Protein 7JZI (pdb70)

Foldseek 3Di:
DAFDEKAWDKPPHLEEAFFAKIKIKIKGFPAFQKKKKAFPPRVDIDIDRDWAPPDNTMIMDMDMDRGDDQVPWGWMWMWTHGDNDIHDIHDIRTRGYD/DVVVLLVVLVVVLQVQLQPLVLVLCVVLCPVFDPVCLSVVCVVVRPRLCVLVVLVVVQVSLCVCQPPPHDDHTDNNVCVVVLVQPDDPPDDHDDSSVSSSVSVVVSNVVSVVVSVVSSVVSD/DAWDEKAWDKVPHLEEEFFAKIKIKIKGFPAFQKKWKAFDPRVDIDIDRDWDPPDNTMIMDIDMDHGDDQVPWGWIWMWTDGDPDIHDIYDIGTRHYD/DCLLVVQLVVLLVVLQVVLLVLVLVLVVLLPPVFQPVCPSVVCSVDPTNLCQLVCLVVSVVSLCQCLDPPHDDDGVSVCCVVVLCQDDDPPDDHDDRSVSSSVSSVVSVVVSVVRSVVSSVVRSVVSSVVVD

Nearest PDB structures (foldseek):
  7jzi-assembly1_B  TM=1.008E+00  e=4.216E-16  Plasmodium falciparum NF54
  7jzi-assembly2_D  TM=9.953E-01  e=4.439E-13  Plasmodium falciparum NF54
  7f9m-assembly1_A  TM=8.242E-01  e=6.418E-04  Plasmodium falciparum 3D7
  7f9k-assembly1_A  TM=8.425E-01  e=1.682E-03  Plasmodium falciparum 3D7
  7f9l-assembly2_B  TM=6.808E-01  e=3.200E-04  Plasmodium falciparum 3D7

Secondary structure (DSSP, 8-state):
-PPPP-EEEEES-SEE-TT--EEEEEEE-TT--EEEEEESSTT-EEEE---B--SSS-EEEEEEESS--TTT-EEEEEEEEETTEE-PPPPPEEEEE-/-HHHHHHHHHHHHHHHHHHHHHHHHHHTTGGG-TT-HHHHHHHH--GGGHHHHHHHHHHHHHHHTSTT-SS--GGGGHHHHHT-SPPTTPPP--HHHHHHHHHHHHHHHHHHHHHHHHHHH-/------EEEEES-SEE-TT--EEEEEEESTT--EEEEEESSTT-EEEE---B--SSS-EEEEEEESS--TTT-EEEEEEEEETTEE------EEEEE-/-THHHHHHHHHHHHHHHHHHHHHHHHHHHTTGGG-TT-HHHHHHHSS-GGGGGGHHHHHHHHHHHHS-SS-SS--GGGGGHHHHT-SPPTTPPP--HHHHHHHHHHHHHHHHHHHHHHHHHHHHHHHHHHH-

B-factor: mean 111.11, std 30.37, range [30.0, 280.5]

Radius of gyration: 28.56 Å; Cα contacts (8 Å, |Δi|>4): 846; chains: 4; bounding box: 70×60×84 Å

Organism: Homo sapiens (NCBI:txid9606)

Solvent-accessible surface area: 23223 Å² total; per-residue (Å²): 124,142,31,73,105,6,53,24,44,17,68,105,20,66,76,5,77,113,43,37,72,0,18,8,0,0,64,9,17,49,43,3,98,6,0,8,5,3,26,27,65,45,25,6,13,19,69,28,130,102,52,60,131,72,36,131,85,65,2,21,2,110,25,129,21,110,60,2,46,72,31,7,36,25,19,4,20,0,3,0,24,49,45,205,64,6,5,61,48,4,72,29,30,82,2,51,35,172,128,160,165,62,22,73,47,49,2,123,149,28,3,64,98,52,0,27,103,41,0,34,96,18,0,96,63,12,76,0,95,30,9,195,68,28,43,29,91,58,10,52,152,103,53,71,23,84,99,0,54,44,11,0,90,34,0,24,83,31,0,67,128,14,0,19,3,63,63,109,33,122,22,73,0,0,48,2,3,57,162,20,33,4,34,17,111,42,44,26,105,36,59,102,16,76,74,12,0,19,92,44,1,108,115,3,27,105,112,0,44,133,35,9,116,45,64,51,128,89,74,109,153,113,40,71,104,7,58,25,42,15,64,102,21,60,87,7,81,120,38,38,84,0,23,4,0,0,65,12,18,44,44,2,98,6,0,7,0,4,18,33,66,53,26,8,11,21,66,26,128,115,60,59,132,60,40,136,90,55,2,22,3,118,15,119,22,104,61,1,63,75,39,7,35,20,11,3,20,0,4,0,26,46,48,180,53,5,4,56,57,4,72,28,27,95,2,63,32,180,174,105,14,127,135,39,0,52,62,43,0,116,150,36,3,40,92,45,0,30,106,33,0,41,106,18,0,96,67,12,82,0,85,36,5,168,72,27,34,20,98,63,14,41,150,120,31,80,16,59,101,0,57,50,11,5,106,35,0,17,74,33,0,65,132,17,0,16,1,45,73,94,41,121,12,70,0,1,51,2,0,46,136,20,38,5,27,27,125,54,46,27,81,34,75,100,15,97,72,21,0,29,93,49,0,111,112,10,33,107,99,0,42,111,16,6,116,51,90,28,123,55,36,22,113,92,46,25,68,171,108,132

Sequence (450 aa):
TDLPRPSISAEPGTVIPLGSHVTFVCRGPVGVQTFRLERERNYLYSDTEDVSQTSPSESEARFRIDSVNAGNAGLFRCIYYKSRKWSEQSDYLELVVKAEKAGAAAGLKAGDIHGMKIVIEGLKALKVDTLKSGIFNSFVQNSHYTEVTGLAIAIDTEMNEVCSATYIGIHPICVVREKLGVIPKAGGTMVKQKDAITNVLKQALEKATQSAEALSETTATDLPRPSISAEPGTVIPLGSHVTFVCRGPVGVQTFRLERERNYLYSDTEDVSQTSPSESEARFRIDSVNAGNAGLFRCIYYKSRKWSEQSDYLELVVKELAEKAGAAAGLKAGDIHGMKIVIEGLKALKVDTLKSGIFNSFVQNSHYTEVTGLAIAIDTEMNEVCSATYIGIHPICVVREKLGVIPKAGGTMVKQKDAITNVLKQALEKATQSAEALSETTAEDVAAKLT

Structure (mmCIF, N/CA/C/O backbone):
data_7JZI
#
_entry.id   7JZI
#
_cell.length_a   144.409
_cell.length_b   72.178
_cell.length_c   57.917
_cell.angle_alpha   90.000
_cell.angle_beta   91.080
_cell.angle_gamma   90.000
#
_symmetry.space_group_name_H-M   'C 1 2 1'
#
loop_
_entity.id
_entity.type
_entity.pdbx_description
1 polymer 'LAIR1 ectodomain from antibody MGD21'
2 polymer Rifin
3 non-polymer 'PLATINUM (II) ION'
4 water water
#
loop_
_atom_site.group_PDB
_atom_site.id
_atom_site.type_symbol
_atom_site.label_atom_id
_atom_site.label_alt_id
_atom_site.label_comp_id
_atom_site.label_asym_id
_atom_site.label_entity_id
_atom_site.label_seq_id
_atom_site.pdbx_PDB_ins_code
_atom_site.Cartn_x
_atom_site.Cartn_y
_atom_site.Cartn_z
_atom_site.occupancy
_atom_site.B_iso_or_equiv
_atom_site.auth_seq_id
_atom_site.auth_comp_id
_atom_site.auth_asym_id
_atom_site.auth_atom_id
_atom_site.pdbx_PDB_model_num
ATOM 1 N N . THR A 1 1 ? -53.102 -0.363 10.852 1.00 30.00 108 THR A N 1
ATOM 2 C CA . THR A 1 1 ? -52.759 -1.096 12.096 1.00 30.00 108 THR A CA 1
ATOM 3 C C . THR A 1 1 ? -51.821 -2.247 11.760 1.00 30.00 108 THR A C 1
ATOM 4 O O . THR A 1 1 ? -51.704 -3.157 12.595 1.00 30.00 108 THR A O 1
ATOM 8 N N . ASP A 1 2 ? -51.198 -2.227 10.584 1.00 139.93 109 ASP A N 1
ATOM 9 C CA . ASP A 1 2 ? -50.205 -3.296 10.315 1.00 142.97 109 ASP A CA 1
ATOM 10 C C . ASP A 1 2 ? -49.080 -3.113 11.332 1.00 142.71 109 ASP A C 1
ATOM 11 O O . ASP A 1 2 ? -48.627 -1.967 11.500 1.00 142.23 109 ASP A O 1
ATOM 16 N N . LEU A 1 3 ? -48.637 -4.195 11.969 1.00 121.98 110 LEU A N 1
ATOM 17 C CA . LEU A 1 3 ? -47.640 -4.047 13.054 1.00 102.93 110 LEU A CA 1
ATOM 18 C C . LEU A 1 3 ? -46.271 -4.462 12.530 1.00 92.47 110 LEU A C 1
ATOM 19 O O . LEU A 1 3 ? -46.153 -5.552 11.966 1.00 96.85 110 LEU A O 1
ATOM 24 N N . PRO A 1 4 ? -45.238 -3.623 12.695 1.00 89.52 111 PRO A N 1
ATOM 25 C CA . PRO A 1 4 ? -43.921 -3.946 12.187 1.00 93.89 111 PRO A CA 1
ATOM 26 C C . PRO A 1 4 ? -43.251 -5.151 12.859 1.00 95.12 111 PRO A C 1
ATOM 27 O O . PRO A 1 4 ? -43.499 -5.411 13.999 1.00 78.70 111 PRO A O 1
ATOM 31 N N . ARG A 1 5 ? -42.419 -5.860 12.108 1.00 84.37 112 ARG A N 1
ATOM 32 C CA . ARG A 1 5 ? -41.704 -7.033 12.651 1.00 87.91 112 ARG A CA 1
ATOM 33 C C . ARG A 1 5 ? -40.817 -6.582 13.813 1.00 88.30 112 ARG A C 1
ATOM 34 O O . ARG A 1 5 ? -40.042 -5.647 13.593 1.00 86.31 112 ARG A O 1
ATOM 42 N N . PRO A 1 6 ? -40.850 -7.188 15.021 1.00 87.74 113 PRO A N 1
ATOM 43 C CA . PRO A 1 6 ? -39.951 -6.748 16.089 1.00 78.64 113 PRO A CA 1
ATOM 44 C C . PRO A 1 6 ? -38.573 -7.360 15.876 1.00 69.09 113 PRO A C 1
ATOM 45 O O . PRO A 1 6 ? -38.332 -8.074 14.905 1.00 80.15 113 PRO A O 1
ATOM 49 N N . SER A 1 7 ? -37.667 -7.076 16.809 1.00 62.23 114 SER A N 1
ATOM 50 C CA . SER A 1 7 ? -36.328 -7.638 16.736 1.00 79.96 114 SER A CA 1
ATOM 51 C C . SER A 1 7 ? -35.827 -8.027 18.125 1.00 80.99 114 SER A C 1
ATOM 52 O O . SER A 1 7 ? -36.215 -7.447 19.142 1.00 103.90 114 SER A O 1
ATOM 55 N N . ILE A 1 8 ? -34.937 -9.014 18.132 1.00 68.73 115 ILE A N 1
ATOM 56 C CA . ILE A 1 8 ? -34.257 -9.543 19.312 1.00 67.07 115 ILE A CA 1
ATOM 57 C C . ILE A 1 8 ? -32.781 -9.200 19.219 1.00 62.46 115 ILE A C 1
ATOM 58 O O . ILE A 1 8 ? -32.202 -9.204 18.129 1.00 78.28 115 ILE A O 1
ATOM 63 N N . SER A 1 9 ? -32.181 -8.887 20.361 1.00 63.83 116 SER A N 1
ATOM 64 C CA . SER A 1 9 ? -30.726 -8.854 20.469 1.00 79.89 116 SER A CA 1
ATOM 65 C C . SER A 1 9 ? -30.345 -9.362 21.854 1.00 86.67 116 SER A C 1
ATOM 66 O O . SER A 1 9 ? -31.189 -9.435 22.753 1.00 85.38 116 SER A O 1
ATOM 69 N N . ALA A 1 10 ? -29.070 -9.711 22.034 1.00 83.04 117 ALA A N 1
ATOM 70 C CA . ALA A 1 10 ? -28.599 -10.259 23.302 1.00 87.19 117 ALA A CA 1
ATOM 71 C C . ALA A 1 10 ? -27.445 -9.420 23.823 1.00 87.73 117 ALA A C 1
ATOM 72 O O . ALA A 1 10 ? -26.485 -9.153 23.091 1.00 90.10 117 ALA A O 1
ATOM 74 N N . GLU A 1 11 ? -27.533 -9.032 25.093 1.00 92.26 118 GLU A N 1
ATOM 75 C CA . GLU A 1 11 ? -26.559 -8.175 25.735 1.00 92.22 118 GLU A CA 1
ATOM 76 C C . GLU A 1 11 ? -25.949 -8.911 26.922 1.00 91.70 118 GLU A C 1
ATOM 77 O O . GLU A 1 11 ? -26.691 -9.408 27.779 1.00 97.32 118 GLU A O 1
ATOM 83 N N . PRO A 1 12 ? -24.612 -8.985 27.027 1.00 90.82 119 PRO A N 1
ATOM 84 C CA . PRO A 1 12 ? -23.664 -8.328 26.125 1.00 97.05 119 PRO A CA 1
ATOM 85 C C . PRO A 1 12 ? -23.390 -9.073 24.829 1.00 98.95 119 PRO A C 1
ATOM 86 O O . PRO A 1 12 ? -22.785 -8.488 23.935 1.00 114.18 119 PRO A O 1
ATOM 90 N N . GLY A 1 13 ? -23.825 -10.324 24.707 1.00 119.03 120 GLY A N 1
ATOM 91 C CA . GLY A 1 13 ? -23.453 -11.042 23.502 1.00 116.55 120 GLY A CA 1
ATOM 92 C C . GLY A 1 13 ? -24.278 -12.279 23.232 1.00 103.63 120 GLY A C 1
ATOM 93 O O . GLY A 1 13 ? -25.098 -12.712 24.046 1.00 105.62 120 GLY A O 1
ATOM 94 N N . THR A 1 14 ? -24.060 -12.814 22.025 1.00 99.05 121 THR A N 1
ATOM 95 C CA . THR A 1 14 ? -24.663 -14.070 21.594 1.00 95.53 121 THR A CA 1
ATOM 96 C C . THR A 1 14 ? -24.073 -15.265 22.336 1.00 99.46 121 THR A C 1
ATOM 97 O O . THR A 1 14 ? -24.763 -16.274 22.531 1.00 118.04 121 THR A O 1
ATOM 101 N N . VAL A 1 15 ? -22.812 -15.175 22.757 1.00 95.07 122 VAL A N 1
ATOM 102 C CA . VAL A 1 15 ? -22.104 -16.284 23.392 1.00 105.30 122 VAL A CA 1
ATOM 103 C C . VAL A 1 15 ? -21.752 -15.892 24.822 1.00 108.12 122 VAL A C 1
ATOM 104 O O . VAL A 1 15 ? -21.097 -14.868 25.048 1.00 120.44 122 VAL A O 1
ATOM 108 N N . ILE A 1 16 ? -22.204 -16.689 25.784 1.00 107.75 123 ILE A N 1
ATOM 109 C CA . ILE A 1 16 ? -22.038 -16.364 27.199 1.00 112.69 123 ILE A CA 1
ATOM 110 C C . ILE A 1 16 ? -21.330 -17.529 27.882 1.00 120.24 123 ILE A C 1
ATOM 111 O O . ILE A 1 16 ? -21.652 -18.692 27.601 1.00 126.53 123 ILE A O 1
ATOM 116 N N . PRO A 1 17 ? -20.369 -17.281 28.770 1.00 124.51 124 PRO A N 1
ATOM 117 C CA . PRO A 1 17 ? -19.812 -18.381 29.564 1.00 127.41 124 PRO A CA 1
ATOM 118 C C . PRO A 1 17 ? -20.810 -18.842 30.613 1.00 132.33 124 PRO A C 1
ATOM 119 O O . PRO A 1 17 ? -21.626 -18.058 31.105 1.00 112.92 124 PRO A O 1
ATOM 123 N N . LEU A 1 18 ? -20.744 -20.135 30.944 1.00 131.92 125 LEU A N 1
ATOM 124 C CA . LEU A 1 18 ? -21.615 -20.672 31.978 1.00 117.32 125 LEU A CA 1
ATOM 125 C C . LEU A 1 18 ? -21.474 -19.826 33.235 1.00 121.57 125 LEU A C 1
ATOM 126 O O . LEU A 1 18 ? -20.379 -19.384 33.587 1.00 122.73 125 LEU A O 1
ATOM 131 N N . GLY A 1 19 ? -22.585 -19.588 33.917 1.00 110.18 126 GLY A N 1
ATOM 132 C CA . GLY A 1 19 ? -22.535 -18.839 35.154 1.00 104.78 126 GLY A CA 1
ATOM 133 C C . GLY A 1 19 ? -22.624 -17.328 35.022 1.00 129.17 126 GLY A C 1
ATOM 134 O O . GLY A 1 19 ? -22.820 -16.635 36.038 1.00 109.25 126 GLY A O 1
ATOM 135 N N . SER A 1 20 ? -22.427 -16.781 33.827 1.00 130.45 127 SER A N 1
ATOM 136 C CA . SER A 1 20 ? -22.600 -15.349 33.652 1.00 120.78 127 SER A CA 1
ATOM 137 C C . SER A 1 20 ? -24.057 -15.007 33.317 1.00 120.80 127 SER A C 1
ATOM 138 O O . SER A 1 20 ? -24.849 -15.862 32.918 1.00 119.45 127 SER A O 1
ATOM 141 N N . HIS A 1 21 ? -24.374 -13.717 33.396 1.00 113.08 128 HIS A N 1
ATOM 142 C CA . HIS A 1 21 ? -25.688 -13.180 33.070 1.00 108.73 128 HIS A CA 1
ATOM 143 C C . HIS A 1 21 ? -25.800 -12.846 31.584 1.00 106.33 128 HIS A C 1
ATOM 144 O O . HIS A 1 21 ? -24.801 -12.594 30.901 1.00 107.46 128 HIS A O 1
ATOM 151 N N . VAL A 1 22 ? -27.040 -12.839 31.081 1.00 92.65 129 VAL A N 1
ATOM 152 C CA . VAL A 1 22 ? -27.292 -12.257 29.763 1.00 86.49 129 VAL A CA 1
ATOM 153 C C . VAL A 1 22 ? -28.725 -11.759 29.712 1.00 96.66 129 VAL A C 1
ATOM 154 O O . VAL A 1 22 ? -29.610 -12.254 30.425 1.00 96.95 129 VAL A O 1
ATOM 158 N N . THR A 1 23 ? -28.958 -10.806 28.811 1.00 94.04 130 THR A N 1
ATOM 159 C CA . THR A 1 23 ? -30.217 -10.087 28.756 1.00 93.02 130 THR A CA 1
ATOM 160 C C . THR A 1 23 ? -30.726 -10.124 27.322 1.00 86.44 130 THR A C 1
ATOM 161 O O . THR A 1 23 ? -29.992 -9.752 26.405 1.00 85.01 130 THR A O 1
ATOM 165 N N . PHE A 1 24 ? -31.969 -10.542 27.117 1.00 81.80 131 PHE A N 1
ATOM 166 C CA . PHE A 1 24 ? -32.595 -10.496 25.804 1.00 92.01 131 PHE A CA 1
ATOM 167 C C . PHE A 1 24 ? -33.415 -9.224 25.695 1.00 70.83 131 PHE A C 1
ATOM 168 O O . PHE A 1 24 ? -34.205 -8.908 26.590 1.00 78.60 131 PHE A O 1
ATOM 176 N N . VAL A 1 25 ? -33.200 -8.483 24.613 1.00 78.19 132 VAL A N 1
ATOM 177 C CA . VAL A 1 25 ? -33.850 -7.198 24.366 1.00 77.36 132 VAL A CA 1
ATOM 178 C C . VAL A 1 25 ? -34.790 -7.354 23.183 1.00 74.59 132 VAL A C 1
ATOM 179 O O . VAL A 1 25 ? -34.375 -7.728 22.072 1.00 81.96 132 VAL A O 1
ATOM 183 N N . CYS A 1 26 ? -36.064 -7.144 23.429 1.00 67.09 133 CYS A N 1
ATOM 184 C CA . CYS A 1 26 ? -37.098 -7.159 22.399 1.00 78.77 133 CYS A CA 1
ATOM 185 C C . CYS A 1 26 ? -37.455 -5.712 22.073 1.00 77.06 133 CYS A C 1
ATOM 186 O O . CYS A 1 26 ? -37.848 -4.953 22.971 1.00 81.60 133 CYS A O 1
ATOM 189 N N . ARG A 1 27 ? -37.337 -5.324 20.805 1.00 82.94 134 ARG A N 1
ATOM 190 C CA . ARG A 1 27 ? -37.693 -3.973 20.389 1.00 87.11 134 ARG A CA 1
ATOM 191 C C . ARG A 1 27 ? -38.766 -4.021 19.321 1.00 87.50 134 ARG A C 1
ATOM 192 O O . ARG A 1 27 ? -38.754 -4.897 18.446 1.00 80.91 134 ARG A O 1
ATOM 200 N N . GLY A 1 28 ? -39.682 -3.064 19.412 1.00 79.54 135 GLY A N 1
ATOM 201 C CA . GLY A 1 28 ? -40.798 -2.940 18.515 1.00 74.85 135 GLY A CA 1
ATOM 202 C C . GLY A 1 28 ? -41.192 -1.484 18.417 1.00 94.53 135 GLY A C 1
ATOM 203 O O . GLY A 1 28 ? -40.429 -0.582 18.778 1.00 80.61 135 GLY A O 1
ATOM 204 N N . PRO A 1 29 ? -42.397 -1.230 17.933 1.00 92.35 136 PRO A N 1
ATOM 205 C CA . PRO A 1 29 ? -42.894 0.140 17.796 1.00 79.88 136 PRO A CA 1
ATOM 206 C C . PRO A 1 29 ? -43.323 0.711 19.145 1.00 84.76 136 PRO A C 1
ATOM 207 O O . PRO A 1 29 ? -43.291 0.039 20.173 1.00 93.75 136 PRO A O 1
ATOM 211 N N . VAL A 1 30 ? -43.701 1.992 19.124 1.00 70.97 137 VAL A N 1
ATOM 212 C CA . VAL A 1 30 ? -44.273 2.631 20.303 1.00 78.55 137 VAL A CA 1
ATOM 213 C C . VAL A 1 30 ? -45.607 1.979 20.661 1.00 57.38 137 VAL A C 1
ATOM 214 O O . VAL A 1 30 ? -46.360 1.525 19.791 1.00 80.43 137 VAL A O 1
ATOM 218 N N . GLY A 1 31 ? -45.894 1.917 21.956 1.00 78.74 138 GLY A N 1
ATOM 219 C CA . GLY A 1 31 ? -47.216 1.578 22.428 1.00 75.62 138 GLY A CA 1
ATOM 220 C C . GLY A 1 31 ? -47.533 0.105 22.506 1.00 100.52 138 GLY A C 1
ATOM 221 O O . GLY A 1 31 ? -48.689 -0.237 22.771 1.00 106.62 138 GLY A O 1
ATOM 222 N N . VAL A 1 32 ? -46.556 -0.781 22.297 1.00 88.24 139 VAL A N 1
ATOM 223 C CA . VAL A 1 32 ? -46.770 -2.206 22.528 1.00 91.33 139 VAL A CA 1
ATOM 224 C C . VAL A 1 32 ? -47.181 -2.422 23.980 1.00 89.21 139 VAL A C 1
ATOM 225 O O . VAL A 1 32 ? -46.599 -1.833 24.900 1.00 111.23 139 VAL A O 1
ATOM 229 N N . GLN A 1 33 ? -48.213 -3.234 24.193 1.00 95.83 140 GLN A N 1
ATOM 230 C CA . GLN A 1 33 ? -48.691 -3.480 25.548 1.00 96.62 140 GLN A CA 1
ATOM 231 C C . GLN A 1 33 ? -48.079 -4.719 26.189 1.00 94.95 140 GLN A C 1
ATOM 232 O O . GLN A 1 33 ? -47.927 -4.757 27.416 1.00 91.49 140 GLN A O 1
ATOM 238 N N . THR A 1 34 ? -47.772 -5.765 25.412 1.00 94.06 141 THR A N 1
ATOM 239 C CA . THR A 1 34 ? -47.101 -6.921 26.003 1.00 73.22 141 THR A CA 1
ATOM 240 C C . THR A 1 34 ? -45.965 -7.384 25.107 1.00 72.22 141 THR A C 1
ATOM 241 O O . THR A 1 34 ? -46.084 -7.357 23.882 1.00 82.22 141 THR A O 1
ATOM 245 N N . PHE A 1 35 ? -44.869 -7.814 25.722 1.00 71.74 142 PHE A N 1
ATOM 246 C CA . PHE A 1 35 ? -43.780 -8.444 24.991 1.00 81.35 142 PHE A CA 1
ATOM 247 C C . PHE A 1 35 ? -43.645 -9.889 25.456 1.00 81.99 142 PHE A C 1
ATOM 248 O O . PHE A 1 35 ? -43.815 -10.185 26.643 1.00 83.79 142 PHE A O 1
ATOM 256 N N . ARG A 1 36 ? -43.309 -10.784 24.527 1.00 77.06 143 ARG A N 1
ATOM 257 C CA . ARG A 1 36 ? -43.209 -12.212 24.806 1.00 74.64 143 ARG A CA 1
ATOM 258 C C . ARG A 1 36 ? -41.930 -12.756 24.194 1.00 71.28 143 ARG A C 1
ATOM 259 O O . ARG A 1 36 ? -41.718 -12.648 22.979 1.00 63.20 143 ARG A O 1
ATOM 267 N N . LEU A 1 37 ? -41.084 -13.324 25.049 1.00 70.75 144 LEU A N 1
ATOM 268 C CA . LEU A 1 37 ? -39.871 -14.022 24.645 1.00 75.44 144 LEU A CA 1
ATOM 269 C C . LEU A 1 37 ? -40.162 -15.515 24.510 1.00 74.33 144 LEU A C 1
ATOM 270 O O . LEU A 1 37 ? -40.728 -16.125 25.420 1.00 62.10 144 LEU A O 1
ATOM 275 N N . GLU A 1 38 ? -39.768 -16.097 23.381 1.00 69.07 145 GLU A N 1
ATOM 276 C CA . GLU A 1 38 ? -40.120 -17.454 22.998 1.00 76.62 145 GLU A CA 1
ATOM 277 C C . GLU A 1 38 ? -38.862 -18.227 22.641 1.00 82.57 145 GLU A C 1
ATOM 278 O O . GLU A 1 38 ? -37.931 -17.664 22.062 1.00 84.07 145 GLU A O 1
ATOM 284 N N . ARG A 1 39 ? -38.848 -19.519 22.962 1.00 80.22 146 ARG A N 1
ATOM 285 C CA . ARG A 1 39 ? -37.769 -20.407 22.570 1.00 79.78 146 ARG A CA 1
ATOM 286 C C . ARG A 1 39 ? -38.186 -21.169 21.316 1.00 78.84 146 ARG A C 1
ATOM 287 O O . ARG A 1 39 ? -39.221 -20.886 20.705 1.00 94.74 146 ARG A O 1
ATOM 295 N N . GLU A 1 40 ? -37.380 -22.166 20.934 1.00 88.38 147 GLU A N 1
ATOM 296 C CA . GLU A 1 40 ? -37.694 -22.959 19.748 1.00 83.51 147 GLU A CA 1
ATOM 297 C C . GLU A 1 40 ? -39.036 -23.655 19.887 1.00 88.15 147 GLU A C 1
ATOM 298 O O . GLU A 1 40 ? -39.829 -23.685 18.937 1.00 85.52 147 GLU A O 1
ATOM 304 N N . ARG A 1 41 ? -39.315 -24.208 21.063 1.00 87.14 148 ARG A N 1
ATOM 305 C CA . ARG A 1 41 ? -40.625 -24.783 21.312 1.00 91.44 148 ARG A CA 1
ATOM 306 C C . ARG A 1 41 ? -41.562 -23.662 21.750 1.00 92.50 148 ARG A C 1
ATOM 307 O O . ARG A 1 41 ? -41.353 -23.032 22.793 1.00 90.90 148 ARG A O 1
ATOM 315 N N . ASN A 1 42 ? -42.599 -23.424 20.940 1.00 94.92 149 ASN A N 1
ATOM 316 C CA . ASN A 1 42 ? -43.436 -22.234 21.073 1.00 97.68 149 ASN A CA 1
ATOM 317 C C . ASN A 1 42 ? -44.140 -22.151 22.416 1.00 85.82 149 ASN A C 1
ATOM 318 O O . ASN A 1 42 ? -44.497 -21.049 22.843 1.00 94.15 149 ASN A O 1
ATOM 323 N N . TYR A 1 43 ? -44.294 -23.287 23.091 1.00 86.75 150 TYR A N 1
ATOM 324 C CA . TYR A 1 43 ? -45.051 -23.325 24.367 1.00 87.92 150 TYR A CA 1
ATOM 325 C C . TYR A 1 43 ? -44.191 -22.847 25.533 1.00 70.62 150 TYR A C 1
ATOM 326 O O . TYR A 1 43 ? -44.711 -22.691 26.636 1.00 69.23 150 TYR A O 1
ATOM 335 N N . LEU A 1 44 ? -42.913 -22.617 25.281 1.00 64.73 151 LEU A N 1
ATOM 336 C CA . LEU A 1 44 ? -42.047 -22.100 26.359 1.00 89.09 151 LEU A CA 1
ATOM 337 C C . LEU A 1 44 ? -41.845 -20.595 26.163 1.00 82.59 151 LEU A C 1
ATOM 338 O O . LEU A 1 44 ? -41.047 -20.218 25.297 1.00 62.47 151 LEU A O 1
ATOM 343 N N . TYR A 1 45 ? -42.530 -19.774 26.964 1.00 76.06 152 TYR A N 1
ATOM 344 C CA . TYR A 1 45 ? -42.452 -18.306 26.763 1.00 92.68 152 TYR A CA 1
ATOM 345 C C . TYR A 1 45 ? -42.537 -17.475 28.047 1.00 76.48 152 TYR A C 1
ATOM 346 O O . TYR A 1 45 ? -43.047 -17.987 29.049 1.00 76.18 152 TYR A O 1
ATOM 355 N N . SER A 1 46 ? -42.064 -16.224 28.009 1.00 85.91 153 SER A N 1
ATOM 356 C CA . SER A 1 46 ? -42.244 -15.299 29.121 1.00 72.86 153 SER A CA 1
ATOM 357 C C . SER A 1 46 ? -42.913 -14.039 28.604 1.00 82.54 153 SER A C 1
ATOM 358 O O . SER A 1 46 ? -42.484 -13.474 27.590 1.00 68.94 153 SER A O 1
ATOM 361 N N . ASP A 1 47 ? -43.965 -13.617 29.300 1.00 84.84 154 ASP A N 1
ATOM 362 C CA . ASP A 1 47 ? -44.673 -12.379 29.018 1.00 73.14 154 ASP A CA 1
ATOM 363 C C . ASP A 1 47 ? -44.245 -11.308 30.013 1.00 86.28 154 ASP A C 1
ATOM 364 O O . ASP A 1 47 ? -44.040 -11.593 31.197 1.00 84.31 154 ASP A O 1
ATOM 369 N N . THR A 1 48 ? -44.137 -10.070 29.536 1.00 83.55 155 THR A N 1
ATOM 370 C CA . THR A 1 48 ? -43.926 -8.930 30.416 1.00 85.29 155 THR A CA 1
ATOM 371 C C . THR A 1 48 ? -44.703 -7.732 29.893 1.00 98.44 155 THR A C 1
ATOM 372 O O . THR A 1 48 ? -44.877 -7.554 28.679 1.00 89.20 155 THR A O 1
ATOM 376 N N . GLU A 1 49 ? -45.192 -6.921 30.838 1.00 87.86 156 GLU A N 1
ATOM 377 C CA . GLU A 1 49 ? -45.955 -5.726 30.524 1.00 84.80 156 GLU A CA 1
ATOM 378 C C . GLU A 1 49 ? -45.198 -4.436 30.819 1.00 89.43 156 GLU A C 1
ATOM 379 O O . GLU A 1 49 ? -45.699 -3.358 30.493 1.00 102.54 156 GLU A O 1
ATOM 385 N N . ASP A 1 50 ? -44.017 -4.507 31.426 1.00 102.06 157 ASP A N 1
ATOM 386 C CA . ASP A 1 50 ? -43.118 -3.356 31.467 1.00 95.56 157 ASP A CA 1
ATOM 387 C C . ASP A 1 50 ? -42.466 -3.199 30.095 1.00 95.96 157 ASP A C 1
ATOM 388 O O . ASP A 1 50 ? -41.756 -4.088 29.622 1.00 113.19 157 ASP A O 1
ATOM 393 N N . VAL A 1 51 ? -42.844 -2.143 29.387 1.00 101.13 158 VAL A N 1
ATOM 394 C CA . VAL A 1 51 ? -42.153 -1.710 28.182 1.00 87.60 158 VAL A CA 1
ATOM 395 C C . VAL A 1 51 ? -41.683 -0.282 28.407 1.00 96.96 158 VAL A C 1
ATOM 396 O O . VAL A 1 51 ? -42.385 0.523 29.030 1.00 88.69 158 VAL A O 1
ATOM 400 N N . SER A 1 52 ? -40.482 0.018 27.922 1.00 85.82 159 SER A N 1
ATOM 401 C CA . SER A 1 52 ? -39.882 1.334 28.060 1.00 85.18 159 SER A CA 1
ATOM 402 C C . SER A 1 52 ? -39.802 2.008 26.698 1.00 94.97 159 SER A C 1
ATOM 403 O O . SER A 1 52 ? -39.343 1.395 25.725 1.00 81.26 159 SER A O 1
ATOM 406 N N . GLN A 1 53 ? -40.249 3.268 26.638 1.00 96.24 160 GLN A N 1
ATOM 407 C CA . GLN A 1 53 ? -40.029 4.110 25.468 1.00 66.53 160 GLN A CA 1
ATOM 408 C C . GLN A 1 53 ? -38.540 4.402 25.359 1.00 77.73 160 GLN A C 1
ATOM 409 O O . GLN A 1 53 ? -37.992 5.167 26.148 1.00 96.60 160 GLN A O 1
ATOM 415 N N . THR A 1 54 ? -37.864 3.729 24.436 1.00 90.80 161 THR A N 1
ATOM 416 C CA . THR A 1 54 ? -36.522 4.135 24.023 1.00 87.19 161 THR A CA 1
ATOM 417 C C . THR A 1 54 ? -36.533 5.444 23.248 1.00 84.87 161 THR A C 1
ATOM 418 O O . THR A 1 54 ? -35.705 6.318 23.521 1.00 104.28 161 THR A O 1
ATOM 422 N N . SER A 1 55 ? -37.450 5.587 22.289 1.00 95.99 162 SER A N 1
ATOM 423 C CA . SER A 1 55 ? -37.435 6.613 21.253 1.00 77.25 162 SER A CA 1
ATOM 424 C C . SER A 1 55 ? -38.864 7.085 21.005 1.00 87.05 162 SER A C 1
ATOM 425 O O . SER A 1 55 ? -39.801 6.456 21.502 1.00 82.45 162 SER A O 1
ATOM 428 N N . PRO A 1 56 ? -39.092 8.185 20.274 1.00 106.90 163 PRO A N 1
ATOM 429 C CA . PRO A 1 56 ? -40.469 8.504 19.856 1.00 96.00 163 PRO A CA 1
ATOM 430 C C . PRO A 1 56 ? -41.078 7.507 18.875 1.00 96.60 163 PRO A C 1
ATOM 431 O O . PRO A 1 56 ? -42.288 7.575 18.644 1.00 103.45 163 PRO A O 1
ATOM 435 N N . SER A 1 57 ? -40.307 6.579 18.310 1.00 94.52 164 SER A N 1
ATOM 436 C CA . SER A 1 57 ? -40.836 5.602 17.369 1.00 86.68 164 SER A CA 1
ATOM 437 C C . SER A 1 57 ? -40.570 4.151 17.767 1.00 99.35 164 SER A C 1
ATOM 438 O O . SER A 1 57 ? -40.999 3.241 17.055 1.00 94.00 164 SER A O 1
ATOM 441 N N . GLU A 1 58 ? -39.882 3.898 18.876 1.00 97.01 165 GLU A N 1
ATOM 442 C CA . GLU A 1 58 ? -39.500 2.546 19.270 1.00 88.82 165 GLU A CA 1
ATOM 443 C C . GLU A 1 58 ? -39.840 2.323 20.748 1.00 82.72 165 GLU A C 1
ATOM 444 O O . GLU A 1 58 ? -40.029 3.271 21.516 1.00 92.77 165 GLU A O 1
ATOM 450 N N . SER A 1 59 ? -39.941 1.051 21.141 1.00 83.39 166 SER A N 1
ATOM 451 C CA . SER A 1 59 ? -40.133 0.667 22.540 1.00 84.85 166 SER A CA 1
ATOM 452 C C . SER A 1 59 ? -39.499 -0.701 22.739 1.00 80.46 166 SER A C 1
ATOM 453 O O . SER A 1 59 ? -39.327 -1.463 21.784 1.00 96.06 166 SER A O 1
ATOM 456 N N . GLU A 1 60 ? -39.116 -1.003 23.980 1.00 84.34 167 GLU A N 1
ATOM 457 C CA . GLU A 1 60 ? -38.338 -2.213 24.213 1.00 74.14 167 GLU A CA 1
ATOM 458 C C . GLU A 1 60 ? -38.665 -2.824 25.569 1.00 84.42 167 GLU A C 1
ATOM 459 O O . GLU A 1 60 ? -39.197 -2.166 26.466 1.00 93.01 167 GLU A O 1
ATOM 465 N N . ALA A 1 61 ? -38.347 -4.116 25.687 1.00 82.38 168 ALA A N 1
ATOM 466 C CA . ALA A 1 61 ? -38.524 -4.891 26.907 1.00 76.30 168 ALA A CA 1
ATOM 467 C C . ALA A 1 61 ? -37.290 -5.757 27.121 1.00 70.19 168 ALA A C 1
ATOM 468 O O . ALA A 1 61 ? -36.601 -6.125 26.163 1.00 71.08 168 ALA A O 1
ATOM 470 N N . ARG A 1 62 ? -37.016 -6.081 28.387 1.00 83.04 169 ARG A N 1
ATOM 471 C CA . ARG A 1 62 ? -35.783 -6.765 28.764 1.00 88.77 169 ARG A CA 1
ATOM 472 C C . ARG A 1 62 ? -36.084 -8.014 29.587 1.00 81.47 169 ARG A C 1
ATOM 473 O O . ARG A 1 62 ? -36.814 -7.948 30.584 1.00 75.65 169 ARG A O 1
ATOM 481 N N . PHE A 1 63 ? -35.514 -9.146 29.174 1.00 78.53 170 PHE A N 1
ATOM 482 C CA . PHE A 1 63 ? -35.603 -10.404 29.916 1.00 84.72 170 PHE A CA 1
ATOM 483 C C . PHE A 1 63 ? -34.194 -10.837 30.286 1.00 84.48 170 PHE A C 1
ATOM 484 O O . PHE A 1 63 ? -33.423 -11.250 29.414 1.00 82.25 170 PHE A O 1
ATOM 492 N N . ARG A 1 64 ? -33.861 -10.803 31.568 1.00 85.04 171 ARG A N 1
ATOM 493 C CA . ARG A 1 64 ? -32.511 -11.150 31.984 1.00 95.90 171 ARG A CA 1
ATOM 494 C C . ARG A 1 64 ? -32.507 -12.488 32.701 1.00 100.46 171 ARG A C 1
ATOM 495 O O . ARG A 1 64 ? -33.433 -12.790 33.457 1.00 102.71 171 ARG A O 1
ATOM 503 N N . ILE A 1 65 ? -31.466 -13.289 32.472 1.00 99.23 172 ILE A N 1
ATOM 504 C CA . ILE A 1 65 ? -31.141 -14.396 33.364 1.00 104.17 172 ILE A CA 1
ATOM 505 C C . ILE A 1 65 ? -29.819 -14.066 34.050 1.00 100.10 172 ILE A C 1
ATOM 506 O O . ILE A 1 65 ? -28.837 -13.682 33.391 1.00 98.21 172 ILE A O 1
ATOM 511 N N . ASP A 1 66 ? -29.822 -14.157 35.386 1.00 91.87 173 ASP A N 1
ATOM 512 C CA . ASP A 1 66 ? -28.669 -13.743 36.184 1.00 110.47 173 ASP A CA 1
ATOM 513 C C . ASP A 1 66 ? -27.449 -14.655 36.030 1.00 102.09 173 ASP A C 1
ATOM 514 O O . ASP A 1 66 ? -26.332 -14.174 36.227 1.00 103.84 173 ASP A O 1
ATOM 519 N N . SER A 1 67 ? -27.629 -15.935 35.687 1.00 101.54 174 SER A N 1
ATOM 520 C CA . SER A 1 67 ? -26.533 -16.798 35.274 1.00 106.04 174 SER A CA 1
ATOM 521 C C . SER A 1 67 ? -27.056 -17.961 34.439 1.00 106.94 174 SER A C 1
ATOM 522 O O . SER A 1 67 ? -27.989 -18.674 34.836 1.00 97.57 174 SER A O 1
ATOM 525 N N . VAL A 1 68 ? -26.359 -18.189 33.322 1.00 105.88 175 VAL A N 1
ATOM 526 C CA . VAL A 1 68 ? -26.727 -19.217 32.363 1.00 101.21 175 VAL A CA 1
ATOM 527 C C . VAL A 1 68 ? -26.285 -20.588 32.867 1.00 121.89 175 VAL A C 1
ATOM 528 O O . VAL A 1 68 ? -25.373 -20.718 33.687 1.00 130.30 175 VAL A O 1
ATOM 532 N N . ASN A 1 69 ? -26.963 -21.623 32.369 1.00 114.36 176 ASN A N 1
ATOM 533 C CA . ASN A 1 69 ? -26.456 -22.989 32.336 1.00 102.90 176 ASN A CA 1
ATOM 534 C C . ASN A 1 69 ? -26.904 -23.602 31.014 1.00 112.92 176 ASN A C 1
ATOM 535 O O . ASN A 1 69 ? -27.713 -23.023 30.280 1.00 115.75 176 ASN A O 1
ATOM 540 N N . ALA A 1 70 ? -26.354 -24.782 30.713 1.00 115.03 177 ALA A N 1
ATOM 541 C CA . ALA A 1 70 ? -26.507 -25.405 29.402 1.00 109.68 177 ALA A CA 1
ATOM 542 C C . ALA A 1 70 ? -27.961 -25.641 29.012 1.00 104.93 177 ALA A C 1
ATOM 543 O O . ALA A 1 70 ? -28.230 -25.917 27.838 1.00 112.83 177 ALA A O 1
ATOM 545 N N . GLY A 1 71 ? -28.898 -25.578 29.961 1.00 103.13 178 GLY A N 1
ATOM 546 C CA . GLY A 1 71 ? -30.304 -25.666 29.606 1.00 98.84 178 GLY A CA 1
ATOM 547 C C . GLY A 1 71 ? -30.882 -24.387 29.034 1.00 113.47 178 GLY A C 1
ATOM 548 O O . GLY A 1 71 ? -31.961 -24.422 28.433 1.00 117.66 178 GLY A O 1
ATOM 549 N N . ASN A 1 72 ? -30.193 -23.257 29.214 1.00 89.91 179 ASN A N 1
ATOM 550 C CA . ASN A 1 72 ? -30.655 -21.987 28.667 1.00 102.60 179 ASN A CA 1
ATOM 551 C C . ASN A 1 72 ? -30.338 -21.821 27.186 1.00 112.22 179 ASN A C 1
ATOM 552 O O . ASN A 1 72 ? -31.013 -21.037 26.507 1.00 104.06 179 ASN A O 1
ATOM 557 N N . ALA A 1 73 ? -29.326 -22.517 26.676 1.00 108.36 180 ALA A N 1
ATOM 558 C CA . ALA A 1 73 ? -28.906 -22.328 25.296 1.00 102.78 180 ALA A CA 1
ATOM 559 C C . ALA A 1 73 ? -29.993 -22.767 24.325 1.00 102.40 180 ALA A C 1
ATOM 560 O O . ALA A 1 73 ? -30.717 -23.740 24.562 1.00 94.79 180 ALA A O 1
ATOM 562 N N . GLY A 1 74 ? -30.094 -22.044 23.220 1.00 88.37 181 GLY A N 1
ATOM 563 C CA . GLY A 1 74 ? -31.042 -22.388 22.180 1.00 92.55 181 GLY A CA 1
ATOM 564 C C . GLY A 1 74 ? -31.482 -21.152 21.418 1.00 92.97 181 GLY A C 1
ATOM 565 O O . GLY A 1 74 ? -30.873 -20.086 21.520 1.00 100.22 181 GLY A O 1
ATOM 566 N N . LEU A 1 75 ? -32.566 -21.319 20.653 1.00 90.30 182 LEU A N 1
ATOM 567 C CA . LEU A 1 75 ? -33.111 -20.256 19.819 1.00 70.21 182 LEU A CA 1
ATOM 568 C C . LEU A 1 75 ? -34.184 -19.483 20.571 1.00 89.36 182 LEU A C 1
ATOM 569 O O . LEU A 1 75 ? -35.013 -20.069 21.275 1.00 83.38 182 LEU A O 1
ATOM 574 N N . PHE A 1 76 ? -34.187 -18.166 20.359 1.00 91.31 183 PHE A N 1
ATOM 575 C CA . PHE A 1 76 ? -35.019 -17.202 21.063 1.00 63.16 183 PHE A CA 1
ATOM 576 C C . PHE A 1 76 ? -35.547 -16.151 20.083 1.00 66.47 183 PHE A C 1
ATOM 577 O O . PHE A 1 76 ? -34.835 -15.723 19.169 1.00 61.89 183 PHE A O 1
ATOM 585 N N . ARG A 1 77 ? -36.794 -15.727 20.279 1.00 66.61 184 ARG A N 1
ATOM 586 C CA . ARG A 1 77 ? -37.397 -14.728 19.400 1.00 65.52 184 ARG A CA 1
ATOM 587 C C . ARG A 1 77 ? -38.563 -14.054 20.115 1.00 69.63 184 ARG A C 1
ATOM 588 O O . ARG A 1 77 ? -39.113 -14.588 21.075 1.00 72.32 184 ARG A O 1
ATOM 596 N N . CYS A 1 78 ? -38.951 -12.881 19.634 1.00 76.78 185 CYS A N 1
ATOM 597 C CA . CYS A 1 78 ? -39.955 -12.087 20.321 1.00 74.38 185 CYS A CA 1
ATOM 598 C C . CYS A 1 78 ? -41.243 -11.977 19.515 1.00 75.63 185 CYS A C 1
ATOM 599 O O . CYS A 1 78 ? -41.273 -12.136 18.291 1.00 73.14 185 CYS A O 1
ATOM 602 N N . ILE A 1 79 ? -42.314 -11.678 20.241 1.00 64.10 186 ILE A N 1
ATOM 603 C CA . ILE A 1 79 ? -43.561 -11.210 19.656 1.00 76.84 186 ILE A CA 1
ATOM 604 C C . ILE A 1 79 ? -44.108 -10.169 20.613 1.00 74.19 186 ILE A C 1
ATOM 605 O O . ILE A 1 79 ? -43.781 -10.156 21.800 1.00 63.66 186 ILE A O 1
ATOM 610 N N . TYR A 1 80 ? -44.923 -9.269 20.087 1.00 71.08 187 TYR A N 1
ATOM 611 C CA . TYR A 1 80 ? -45.521 -8.254 20.923 1.00 74.85 187 TYR A CA 1
ATOM 612 C C . TYR A 1 80 ? -46.992 -8.156 20.588 1.00 75.89 187 TYR A C 1
ATOM 613 O O . TYR A 1 80 ? -47.430 -8.485 19.480 1.00 72.72 187 TYR A O 1
ATOM 622 N N . TYR A 1 81 ? -47.736 -7.683 21.577 1.00 70.26 188 TYR A N 1
ATOM 623 C CA . TYR A 1 81 ? -49.173 -7.508 21.498 1.00 83.89 188 TYR A CA 1
ATOM 624 C C . TYR A 1 81 ? -49.421 -6.021 21.670 1.00 100.07 188 TYR A C 1
ATOM 625 O O . TYR A 1 81 ? -49.112 -5.456 22.730 1.00 101.52 188 TYR A O 1
ATOM 634 N N . LYS A 1 82 ? -49.958 -5.399 20.627 1.00 87.02 189 LYS A N 1
ATOM 635 C CA . LYS A 1 82 ? -50.327 -3.995 20.617 1.00 101.07 189 LYS A CA 1
ATOM 636 C C . LYS A 1 82 ? -51.596 -3.801 19.808 1.00 94.92 189 LYS A C 1
ATOM 637 O O . LYS A 1 82 ? -51.762 -4.402 18.743 1.00 95.52 189 LYS A O 1
ATOM 643 N N . SER A 1 83 ? -52.488 -2.959 20.330 1.00 107.76 190 SER A N 1
ATOM 644 C CA . SER A 1 83 ? -53.655 -2.489 19.592 1.00 110.41 190 SER A CA 1
ATOM 645 C C . SER A 1 83 ? -54.494 -3.657 19.072 1.00 101.41 190 SER A C 1
ATOM 646 O O . SER A 1 83 ? -54.738 -3.782 17.871 1.00 95.73 190 SER A O 1
ATOM 649 N N . ARG A 1 84 ? -54.952 -4.494 20.013 1.00 101.15 191 ARG A N 1
ATOM 650 C CA . ARG A 1 84 ? -55.913 -5.599 19.738 1.00 108.25 191 ARG A CA 1
ATOM 651 C C . ARG A 1 84 ? -55.347 -6.808 18.990 1.00 102.53 191 ARG A C 1
ATOM 652 O O . ARG A 1 84 ? -56.053 -7.823 18.942 1.00 89.70 191 ARG A O 1
ATOM 660 N N . LYS A 1 85 ? -54.120 -6.743 18.496 1.00 92.46 192 LYS A N 1
ATOM 661 C CA . LYS A 1 85 ? -53.636 -7.874 17.668 1.00 94.46 192 LYS A CA 1
ATOM 662 C C . LYS A 1 85 ? -52.226 -8.291 18.068 1.00 97.57 192 LYS A C 1
ATOM 663 O O . LYS A 1 85 ? -51.471 -7.436 18.541 1.00 88.68 192 LYS A O 1
ATOM 669 N N . TRP A 1 86 ? -51.906 -9.571 17.905 1.00 79.67 193 TRP A N 1
ATOM 670 C CA . TRP A 1 86 ? -50.518 -10.011 18.160 1.00 77.12 193 TRP A CA 1
ATOM 671 C C . TRP A 1 86 ? -49.712 -9.678 16.917 1.00 67.95 193 TRP A C 1
ATOM 672 O O . TRP A 1 86 ? -50.290 -9.635 15.835 1.00 77.77 193 TRP A O 1
ATOM 683 N N . SER A 1 87 ? -48.423 -9.455 17.085 1.00 64.69 194 SER A N 1
ATOM 684 C CA . SER A 1 87 ? -47.577 -9.081 15.970 1.00 62.29 194 SER A CA 1
ATOM 685 C C . SER A 1 87 ? -47.022 -10.333 15.303 1.00 62.24 194 SER A C 1
ATOM 686 O O . SER A 1 87 ? -47.308 -11.459 15.701 1.00 74.54 194 SER A O 1
ATOM 689 N N . GLU A 1 88 ? -46.242 -10.131 14.253 1.00 72.63 195 GLU A N 1
ATOM 690 C CA . GLU A 1 88 ? -45.466 -11.197 13.650 1.00 64.26 195 GLU A CA 1
ATOM 691 C C . GLU A 1 88 ? -44.265 -11.480 14.546 1.00 76.22 195 GLU A C 1
ATOM 692 O O . GLU A 1 88 ? -43.858 -10.638 15.349 1.00 85.50 195 GLU A O 1
ATOM 698 N N . GLN A 1 89 ? -43.697 -12.676 14.419 1.00 74.31 196 GLN A N 1
ATOM 699 C CA . GLN A 1 89 ? -42.550 -12.994 15.256 1.00 81.61 196 GLN A CA 1
ATOM 700 C C . GLN A 1 89 ? -41.267 -12.453 14.644 1.00 71.51 196 GLN A C 1
ATOM 701 O O . GLN A 1 89 ? -41.163 -12.259 13.431 1.00 88.34 196 GLN A O 1
ATOM 707 N N . SER A 1 90 ? -40.285 -12.197 15.505 1.00 60.44 197 SER A N 1
ATOM 708 C CA . SER A 1 90 ? -38.995 -11.726 15.037 1.00 59.58 197 SER A CA 1
ATOM 709 C C . SER A 1 90 ? -38.158 -12.904 14.542 1.00 79.61 197 SER A C 1
ATOM 710 O O . SER A 1 90 ? -38.519 -14.070 14.709 1.00 79.64 197 SER A O 1
ATOM 713 N N . ASP A 1 91 ? -37.015 -12.586 13.941 1.00 81.87 198 ASP A N 1
ATOM 714 C CA . ASP A 1 91 ? -36.072 -13.607 13.524 1.00 64.54 198 ASP A CA 1
ATOM 715 C C . ASP A 1 91 ? -35.482 -14.293 14.750 1.00 82.12 198 ASP A C 1
ATOM 716 O O . ASP A 1 91 ? -35.439 -13.727 15.846 1.00 84.11 198 ASP A O 1
ATOM 721 N N . TYR A 1 92 ? -35.040 -15.534 14.568 1.00 76.92 199 TYR A N 1
ATOM 722 C CA . TYR A 1 92 ? -34.450 -16.241 15.694 1.00 93.95 199 TYR A CA 1
ATOM 723 C C . TYR A 1 92 ? -33.043 -15.745 15.996 1.00 80.27 199 TYR A C 1
ATOM 724 O O . TYR A 1 92 ? -32.296 -15.326 15.110 1.00 86.72 199 TYR A O 1
ATOM 733 N N . LEU A 1 93 ? -32.688 -15.829 17.269 1.00 64.67 200 LEU A N 1
ATOM 734 C CA . LEU A 1 93 ? -31.351 -15.589 17.777 1.00 82.95 200 LEU A CA 1
ATOM 735 C C . LEU A 1 93 ? -30.931 -16.857 18.505 1.00 92.28 200 LEU A C 1
ATOM 736 O O . LEU A 1 93 ? -31.727 -17.433 19.243 1.00 76.80 200 LEU A O 1
ATOM 741 N N . GLU A 1 94 ? -29.701 -17.311 18.304 1.00 84.21 201 GLU A N 1
ATOM 742 C CA . GLU A 1 94 ? -29.203 -18.490 19.006 1.00 94.18 201 GLU A CA 1
ATOM 743 C C . GLU A 1 94 ? -28.226 -18.054 20.084 1.00 93.22 201 GLU A C 1
ATOM 744 O O . GLU A 1 94 ? -27.172 -17.499 19.764 1.00 105.00 201 GLU A O 1
ATOM 750 N N . LEU A 1 95 ? -28.536 -18.300 21.354 1.00 78.04 202 LEU A N 1
ATOM 751 C CA . LEU A 1 95 ? -27.505 -18.043 22.352 1.00 91.28 202 LEU A CA 1
ATOM 752 C C . LEU A 1 95 ? -26.918 -19.373 22.798 1.00 103.75 202 LEU A C 1
ATOM 753 O O . LEU A 1 95 ? -27.653 -20.316 23.123 1.00 110.91 202 LEU A O 1
ATOM 758 N N . VAL A 1 96 ? -25.591 -19.416 22.825 1.00 99.60 203 VAL A N 1
ATOM 759 C CA . VAL A 1 96 ? -24.793 -20.593 23.125 1.00 96.23 203 VAL A CA 1
ATOM 760 C C . VAL A 1 96 ? -24.005 -20.319 24.396 1.00 109.94 203 VAL A C 1
ATOM 761 O O . VAL A 1 96 ? -23.585 -19.182 24.644 1.00 100.07 203 VAL A O 1
ATOM 765 N N . VAL A 1 97 ? -23.878 -21.343 25.236 1.00 116.98 204 VAL A N 1
ATOM 766 C CA . VAL A 1 97 ? -23.181 -21.248 26.514 1.00 117.54 204 VAL A CA 1
ATOM 767 C C . VAL A 1 97 ? -21.809 -21.898 26.386 1.00 116.60 204 VAL A C 1
ATOM 768 O O . VAL A 1 97 ? -21.633 -22.881 25.652 1.00 116.02 204 VAL A O 1
ATOM 772 N N . LYS A 1 98 ? -20.822 -21.320 27.065 1.00 111.85 205 LYS A N 1
ATOM 773 C CA . LYS A 1 98 ? -19.453 -21.828 27.009 1.00 119.10 205 LYS A CA 1
ATOM 774 C C . LYS A 1 98 ? -18.961 -22.231 28.396 1.00 109.97 205 LYS A C 1
ATOM 775 O O . LYS A 1 98 ? -18.160 -21.528 29.010 1.00 134.83 205 LYS A O 1
ATOM 781 N N . ALA B 2 7 ? -86.315 -43.353 56.611 1.00 159.68 190 ALA B N 1
ATOM 782 C CA . ALA B 2 7 ? -85.853 -44.024 55.401 1.00 165.81 190 ALA B CA 1
ATOM 783 C C . ALA B 2 7 ? -85.430 -43.006 54.346 1.00 170.41 190 ALA B C 1
ATOM 784 O O . ALA B 2 7 ? -84.436 -43.197 53.644 1.00 172.01 190 ALA B O 1
ATOM 786 N N . GLU B 2 8 ? -86.213 -41.929 54.237 1.00 169.38 191 GLU B N 1
ATOM 787 C CA . GLU B 2 8 ? -85.893 -40.850 53.307 1.00 168.85 191 GLU B CA 1
ATOM 788 C C . GLU B 2 8 ? -84.537 -40.220 53.616 1.00 178.05 191 GLU B C 1
ATOM 789 O O . GLU B 2 8 ? -83.752 -39.943 52.699 1.00 185.20 191 GLU B O 1
ATOM 795 N N . LYS B 2 9 ? -84.260 -39.950 54.896 1.00 173.73 192 LYS B N 1
ATOM 796 C CA . LYS B 2 9 ? -82.988 -39.337 55.277 1.00 172.19 192 LYS B CA 1
ATOM 797 C C . LYS B 2 9 ? -81.808 -40.177 54.800 1.00 186.93 192 LYS B C 1
ATOM 798 O O . LYS B 2 9 ? -80.861 -39.654 54.198 1.00 191.30 192 LYS B O 1
ATOM 804 N N . ALA B 2 10 ? -81.823 -41.476 55.117 1.00 190.76 193 ALA B N 1
ATOM 805 C CA . ALA B 2 10 ? -80.720 -42.350 54.730 1.00 187.59 193 ALA B CA 1
ATOM 806 C C . ALA B 2 10 ? -80.564 -42.408 53.215 1.00 191.66 193 ALA B C 1
ATOM 807 O O . ALA B 2 10 ? -79.440 -42.468 52.702 1.00 194.58 193 ALA B O 1
ATOM 809 N N . GLY B 2 11 ? -81.677 -42.374 52.481 1.00 190.36 194 GLY B N 1
ATOM 810 C CA . GLY B 2 11 ? -81.585 -42.370 51.031 1.00 192.81 194 GLY B CA 1
ATOM 811 C C . GLY B 2 11 ? -80.953 -41.101 50.493 1.00 199.43 194 GLY B C 1
ATOM 812 O O . GLY B 2 11 ? -80.108 -41.153 49.593 1.00 199.85 194 GLY B O 1
ATOM 813 N N . ALA B 2 12 ? -81.315 -39.948 51.066 1.00 202.44 195 ALA B N 1
ATOM 814 C CA . ALA B 2 12 ? -80.707 -38.690 50.639 1.00 195.83 195 ALA B CA 1
ATOM 815 C C . ALA B 2 12 ? -79.219 -38.654 50.968 1.00 203.38 195 ALA B C 1
ATOM 816 O O . ALA B 2 12 ? -78.410 -38.172 50.165 1.00 205.79 195 ALA B O 1
ATOM 818 N N . ALA B 2 13 ? -78.834 -39.192 52.129 1.00 206.39 196 ALA B N 1
ATOM 819 C CA . ALA B 2 13 ? -77.422 -39.207 52.504 1.00 202.56 196 ALA B CA 1
ATOM 820 C C . ALA B 2 13 ? -76.614 -40.138 51.604 1.00 198.57 196 ALA B C 1
ATOM 821 O O . ALA B 2 13 ? -75.520 -39.777 51.146 1.00 204.28 196 ALA B O 1
ATOM 823 N N . ALA B 2 14 ? -77.136 -41.340 51.337 1.00 194.31 197 ALA B N 1
ATOM 824 C CA . ALA B 2 14 ? -76.440 -42.266 50.450 1.00 184.01 197 ALA B CA 1
ATOM 825 C C . ALA B 2 14 ? -76.336 -41.700 49.041 1.00 188.42 197 ALA B C 1
ATOM 826 O O . ALA B 2 14 ? -75.315 -41.880 48.363 1.00 184.83 197 ALA B O 1
ATOM 828 N N . GLY B 2 15 ? -77.371 -40.983 48.593 1.00 193.91 198 GLY B N 1
ATOM 829 C CA . GLY B 2 15 ? -77.311 -40.366 47.279 1.00 186.95 198 GLY B CA 1
ATOM 830 C C . GLY B 2 15 ? -76.290 -39.247 47.212 1.00 191.10 198 GLY B C 1
ATOM 831 O O . GLY B 2 15 ? -75.578 -39.110 46.215 1.00 191.06 198 GLY B O 1
ATOM 832 N N . LEU B 2 16 ? -76.184 -38.449 48.280 1.00 196.16 199 LEU B N 1
ATOM 833 C CA . LEU B 2 16 ? -75.171 -37.397 48.316 1.00 192.20 199 LEU B CA 1
ATOM 834 C C . LEU B 2 16 ? -73.764 -37.989 48.291 1.00 191.37 199 LEU B C 1
ATOM 835 O O . LEU B 2 16 ? -72.880 -37.486 47.582 1.00 196.29 199 LEU B O 1
ATOM 840 N N . LYS B 2 17 ? -73.553 -39.090 49.021 1.00 187.78 200 LYS B N 1
ATOM 841 C CA . LYS B 2 17 ? -72.242 -39.739 49.033 1.00 179.26 200 LYS B CA 1
ATOM 842 C C . LYS B 2 17 ? -71.886 -40.300 47.657 1.00 181.89 200 LYS B C 1
ATOM 843 O O . LYS B 2 17 ? -70.776 -40.073 47.142 1.00 182.82 200 LYS B O 1
ATOM 849 N N . ALA B 2 18 ? -72.822 -41.037 47.047 1.00 184.37 201 ALA B N 1
ATOM 850 C CA . ALA B 2 18 ? -72.588 -41.590 45.717 1.00 180.81 201 ALA B CA 1
ATOM 851 C C . ALA B 2 18 ? -72.334 -40.491 44.693 1.00 183.24 201 ALA B C 1
ATOM 852 O O . ALA B 2 18 ? -71.442 -40.618 43.843 1.00 177.36 201 ALA B O 1
ATOM 854 N N . GLY B 2 19 ? -73.091 -39.393 44.770 1.00 192.34 202 GLY B N 1
ATOM 855 C CA . GLY B 2 19 ? -72.914 -38.320 43.812 1.00 183.04 202 GLY B CA 1
ATOM 856 C C . GLY B 2 19 ? -71.601 -37.587 43.975 1.00 182.00 202 GLY B C 1
ATOM 857 O O . GLY B 2 19 ? -70.993 -37.191 42.983 1.00 181.94 202 GLY B O 1
ATOM 858 N N . ASP B 2 20 ? -71.112 -37.450 45.209 1.00 183.93 203 ASP B N 1
ATOM 859 C CA . ASP B 2 20 ? -69.797 -36.842 45.401 1.00 180.90 203 ASP B CA 1
ATOM 860 C C . ASP B 2 20 ? -68.699 -37.717 44.809 1.00 178.95 203 ASP B C 1
ATOM 861 O O . ASP B 2 20 ? -67.877 -37.255 43.991 1.00 181.99 203 ASP B O 1
ATOM 866 N N . ILE B 2 21 ? -68.680 -38.995 45.207 1.00 173.25 204 ILE B N 1
ATOM 867 C CA . ILE B 2 21 ? -67.616 -39.872 44.730 1.00 164.40 204 IL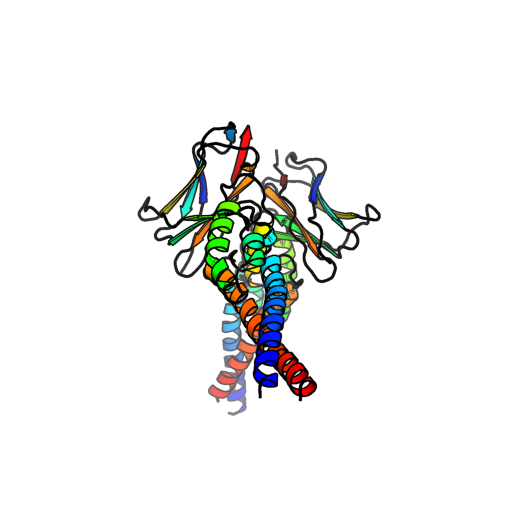E B CA 1
ATOM 868 C C . ILE B 2 21 ? -67.647 -40.007 43.218 1.00 164.02 204 ILE B C 1
ATOM 869 O O . ILE B 2 21 ? -66.599 -40.058 42.578 1.00 164.49 204 ILE B O 1
ATOM 874 N N . HIS B 2 22 ? -68.817 -40.073 42.614 1.00 164.68 205 HIS B N 1
ATOM 875 C CA . HIS B 2 22 ? -68.822 -40.191 41.171 1.00 170.51 205 HIS B CA 1
ATOM 876 C C . HIS B 2 22 ? -68.552 -38.860 40.482 1.00 170.64 205 HIS B C 1
ATOM 877 O O . HIS B 2 22 ? -67.977 -38.859 39.394 1.00 167.35 205 HIS B O 1
ATOM 884 N N . GLY B 2 23 ? -69.043 -37.733 41.007 1.00 178.49 206 GLY B N 1
ATOM 885 C CA . GLY B 2 23 ? -68.753 -36.463 40.366 1.00 166.85 206 GLY B CA 1
ATOM 886 C C . GLY B 2 23 ? -67.274 -36.137 40.311 1.00 163.43 206 GLY B C 1
ATOM 887 O O . GLY B 2 23 ? -66.839 -35.406 39.419 1.00 154.88 206 GLY B O 1
ATOM 888 N N . MET B 2 24 ? -66.483 -36.642 41.267 1.00 168.66 207 MET B N 1
ATOM 889 C CA . MET B 2 24 ? -65.047 -36.353 41.206 1.00 161.44 207 MET B CA 1
ATOM 890 C C . MET B 2 24 ? -64.277 -37.121 40.122 1.00 154.16 207 MET B C 1
ATOM 891 O O . MET B 2 24 ? -63.247 -36.616 39.654 1.00 153.55 207 MET B O 1
ATOM 896 N N . LYS B 2 25 ? -64.675 -38.354 39.774 1.00 146.53 208 LYS B N 1
ATOM 897 C CA . LYS B 2 25 ? -63.859 -39.148 38.844 1.00 142.56 208 LYS B CA 1
ATOM 898 C C . LYS B 2 25 ? -63.736 -38.511 37.451 1.00 142.23 208 LYS B C 1
ATOM 899 O O . LYS B 2 25 ? -62.625 -38.427 36.893 1.00 141.28 208 LYS B O 1
ATOM 905 N N . ILE B 2 26 ? -64.857 -38.099 36.851 1.00 146.62 209 ILE B N 1
ATOM 906 C CA . ILE B 2 26 ? -64.782 -37.446 35.546 1.00 151.31 209 ILE B CA 1
ATOM 907 C C . ILE B 2 26 ? -63.855 -36.226 35.599 1.00 145.98 209 ILE B C 1
ATOM 908 O O . ILE B 2 26 ? -63.096 -35.954 34.655 1.00 149.25 209 ILE B O 1
ATOM 913 N N . VAL B 2 27 ? -63.877 -35.470 36.696 1.00 140.70 210 VAL B N 1
ATOM 914 C CA . VAL B 2 27 ? -62.999 -34.306 36.694 1.00 137.16 210 VAL B CA 1
ATOM 915 C C . VAL B 2 27 ? -61.550 -34.680 37.004 1.00 128.65 210 VAL B C 1
ATOM 916 O O . VAL B 2 27 ? -60.634 -33.956 36.601 1.00 135.46 210 VAL B O 1
ATOM 920 N N . ILE B 2 28 ? -61.285 -35.818 37.657 1.00 130.41 211 ILE B N 1
ATOM 921 C CA . ILE B 2 28 ? -59.881 -36.245 37.701 1.00 126.71 211 ILE B CA 1
ATOM 922 C C . ILE B 2 28 ? -59.393 -36.604 36.303 1.00 133.46 211 ILE B C 1
ATOM 923 O O . ILE B 2 28 ? -58.226 -36.363 35.960 1.00 128.58 211 ILE B O 1
ATOM 928 N N . GLU B 2 29 ? -60.270 -37.186 35.478 1.00 145.85 212 GLU B N 1
ATOM 929 C CA . GLU B 2 29 ? -59.947 -37.337 34.061 1.00 137.73 212 GLU B CA 1
ATOM 930 C C . GLU B 2 29 ? -59.598 -35.980 33.466 1.00 133.70 212 GLU B C 1
ATOM 931 O O . GLU B 2 29 ? -58.629 -35.848 32.706 1.00 133.49 212 GLU B O 1
ATOM 937 N N . GLY B 2 30 ? -60.376 -34.957 33.828 1.00 128.89 213 GLY B N 1
ATOM 938 C CA . GLY B 2 30 ? -60.108 -33.613 33.330 1.00 130.20 213 GLY B CA 1
ATOM 939 C C . GLY B 2 30 ? -58.744 -33.077 33.744 1.00 124.26 213 GLY B C 1
ATOM 940 O O . GLY B 2 30 ? -58.037 -32.457 32.941 1.00 117.50 213 GLY B O 1
ATOM 941 N N . LEU B 2 31 ? -58.345 -33.328 34.997 1.00 127.58 214 LEU B N 1
ATOM 942 C CA . LEU B 2 31 ? -57.082 -32.773 35.489 1.00 119.50 214 LEU B CA 1
ATOM 943 C C . LEU B 2 31 ? -55.880 -33.515 34.934 1.00 125.35 214 LEU B C 1
ATOM 944 O O . LEU B 2 31 ? -54.839 -32.904 34.665 1.00 123.29 214 LEU B O 1
ATOM 949 N N . LYS B 2 32 ? -55.992 -34.825 34.757 1.00 128.27 215 LYS B N 1
ATOM 950 C CA . LYS B 2 32 ? -54.882 -35.543 34.146 1.00 127.21 215 LYS B CA 1
ATOM 951 C C . LYS B 2 32 ? -54.846 -35.404 32.628 1.00 117.57 215 LYS B C 1
ATOM 952 O O . LYS B 2 32 ? -53.831 -35.754 32.014 1.00 107.63 215 LYS B O 1
ATOM 958 N N . ALA B 2 33 ? -55.916 -34.893 32.013 1.00 117.64 216 ALA B N 1
ATOM 959 C CA . ALA B 2 33 ? -55.822 -34.434 30.630 1.00 108.11 216 ALA B CA 1
ATOM 960 C C . ALA B 2 33 ? -54.968 -33.174 30.478 1.00 118.79 216 ALA B C 1
ATOM 961 O O . ALA B 2 33 ? -54.283 -33.019 29.462 1.00 120.19 216 ALA B O 1
ATOM 963 N N . LEU B 2 34 ? -55.011 -32.262 31.452 1.00 117.63 217 LEU B N 1
ATOM 964 C CA . LEU B 2 34 ? -54.161 -31.073 31.522 1.00 107.21 217 LEU B CA 1
ATOM 965 C C . LEU B 2 34 ? -52.760 -31.364 32.052 1.00 104.20 217 LEU B C 1
ATOM 966 O O . LEU B 2 34 ? -51.940 -30.439 32.142 1.00 109.81 217 LEU B O 1
ATOM 971 N N . LYS B 2 35 ? -52.511 -32.614 32.457 1.00 105.55 218 LYS B N 1
ATOM 972 C CA . LYS B 2 35 ? -51.311 -33.059 33.179 1.00 104.54 218 LYS B CA 1
ATOM 973 C C . LYS B 2 35 ? -51.085 -32.308 34.487 1.00 104.94 218 LYS B C 1
ATOM 974 O O . LYS B 2 35 ? -49.952 -31.945 34.825 1.00 95.71 218 LYS B O 1
ATOM 980 N N . VAL B 2 36 ? -52.153 -32.014 35.220 1.00 105.45 219 VAL B N 1
ATOM 981 C CA . VAL B 2 36 ? -51.955 -31.557 36.583 1.00 92.13 219 VAL B CA 1
ATOM 982 C C . VAL B 2 36 ? -51.159 -32.613 37.371 1.00 109.19 219 VAL B C 1
ATOM 983 O O . VAL B 2 36 ? -50.528 -32.298 38.383 1.00 117.10 219 VAL B O 1
ATOM 987 N N . ASP B 2 37 ? -51.141 -33.863 36.891 1.00 126.71 220 ASP B N 1
ATOM 988 C CA . ASP B 2 37 ? -50.207 -34.929 37.278 1.00 112.93 220 ASP B CA 1
ATOM 989 C C . ASP B 2 37 ? -48.713 -34.584 37.359 1.00 103.95 220 ASP B C 1
ATOM 990 O O . ASP B 2 37 ? -48.011 -35.046 38.272 1.00 107.20 220 ASP B O 1
ATOM 995 N N . THR B 2 38 ? -48.182 -33.763 36.460 1.00 101.79 221 THR B N 1
ATOM 996 C CA . THR B 2 38 ? -46.727 -33.661 36.476 1.00 100.87 221 THR B CA 1
ATOM 997 C C . THR B 2 38 ? -46.202 -32.578 37.419 1.00 121.27 221 THR B C 1
ATOM 998 O O . THR B 2 38 ? -45.002 -32.575 37.714 1.00 125.52 221 THR B O 1
ATOM 1002 N N . LEU B 2 39 ? -47.057 -31.690 37.921 1.00 98.39 222 LEU B N 1
ATOM 1003 C CA . LEU B 2 39 ? -46.592 -30.625 38.808 1.00 113.46 222 LEU B CA 1
ATOM 1004 C C . LEU B 2 39 ? -46.038 -31.178 40.120 1.00 104.47 222 LEU B C 1
ATOM 1005 O O . LEU B 2 39 ? -46.714 -31.939 40.818 1.00 111.12 222 LEU B O 1
ATOM 1010 N N . LYS B 2 40 ? -44.812 -30.766 40.467 1.00 115.78 223 LYS B N 1
ATOM 1011 C CA . LYS B 2 40 ? -44.120 -31.223 41.669 1.00 119.23 223 LYS B CA 1
ATOM 1012 C C . LYS B 2 40 ? -44.490 -30.434 42.916 1.00 119.47 223 LYS B C 1
ATOM 1013 O O . LYS B 2 40 ? -43.989 -30.758 43.998 1.00 107.73 223 LYS B O 1
ATOM 1019 N N . SER B 2 41 ? -45.323 -29.397 42.792 1.00 113.11 224 SER B N 1
ATOM 1020 C CA . SER B 2 41 ? -45.994 -28.848 43.966 1.00 112.64 224 SER B CA 1
ATOM 1021 C C . SER B 2 41 ? -46.808 -29.911 44.690 1.00 119.78 224 SER B C 1
ATOM 1022 O O . SER B 2 41 ? -46.843 -29.948 45.925 1.00 125.70 224 SER B O 1
ATOM 1025 N N . GLY B 2 42 ? -47.488 -30.768 43.936 1.00 116.58 225 GLY B N 1
ATOM 1026 C CA . GLY B 2 42 ? -48.360 -31.767 44.515 1.00 120.03 225 GLY B CA 1
ATOM 1027 C C . GLY B 2 42 ? -49.813 -31.361 44.621 1.00 112.57 225 GLY B C 1
ATOM 1028 O O . GLY B 2 42 ? -50.570 -31.996 45.366 1.00 118.07 225 GLY B O 1
ATOM 1029 N N . ILE B 2 43 ? -50.231 -30.326 43.892 1.00 117.33 226 ILE B N 1
ATOM 1030 C CA . ILE B 2 43 ? -51.610 -29.858 43.980 1.00 117.14 226 ILE B CA 1
ATOM 1031 C C . ILE B 2 43 ? -52.579 -30.963 43.585 1.00 117.36 226 ILE B C 1
ATOM 1032 O O . ILE B 2 43 ? -53.645 -31.119 44.191 1.00 131.10 226 ILE B O 1
ATOM 1037 N N . PHE B 2 44 ? -52.228 -31.745 42.566 1.00 119.83 227 PHE B N 1
ATOM 1038 C CA . PHE B 2 44 ? -53.129 -32.788 42.088 1.00 131.50 227 PHE B CA 1
ATOM 1039 C C . PHE B 2 44 ? -53.402 -33.815 43.179 1.00 129.16 227 PHE B C 1
ATOM 1040 O O . PHE B 2 44 ? -54.558 -34.178 43.430 1.00 132.61 227 PHE B O 1
ATOM 1048 N N . ASN B 2 45 ? -52.327 -34.387 43.711 1.00 116.94 228 ASN B N 1
ATOM 1049 C CA . ASN B 2 45 ? -52.508 -35.441 44.731 1.00 122.34 228 ASN B CA 1
ATOM 1050 C C . ASN B 2 45 ? -53.310 -34.819 45.869 1.00 129.60 228 ASN B C 1
ATOM 1051 O O . ASN B 2 45 ? -54.1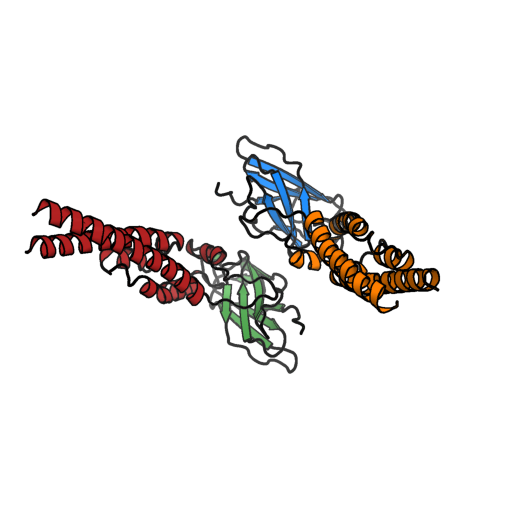78 -35.497 46.425 1.00 131.28 228 ASN B O 1
ATOM 1056 N N . SER B 2 46 ? -53.041 -33.556 46.179 1.00 122.13 229 SER B N 1
ATOM 1057 C CA . SER B 2 46 ? -53.731 -32.958 47.343 1.00 125.87 229 SER B CA 1
ATOM 1058 C C . SER B 2 46 ? -55.226 -32.928 47.066 1.00 134.13 229 SER B C 1
ATOM 1059 O O . SER B 2 46 ? -55.998 -33.284 47.965 1.00 145.80 229 SER B O 1
ATOM 1062 N N . PHE B 2 47 ? -55.612 -32.538 45.854 1.00 141.18 230 PHE B N 1
ATOM 1063 C CA . PHE B 2 47 ? -57.058 -32.393 45.569 1.00 141.15 230 PHE B CA 1
ATOM 1064 C C . PHE B 2 47 ? -57.699 -33.765 45.694 1.00 142.51 230 PHE B C 1
ATOM 1065 O O . PHE B 2 47 ? -58.781 -33.880 46.288 1.00 144.41 230 PHE B O 1
ATOM 1073 N N . VAL B 2 48 ? -57.026 -34.776 45.156 1.00 136.94 231 VAL B N 1
ATOM 1074 C CA . VAL B 2 48 ? -57.667 -36.117 45.165 1.00 146.13 231 VAL B CA 1
ATOM 1075 C C . VAL B 2 48 ? -57.845 -36.586 46.612 1.00 158.48 231 VAL B C 1
ATOM 1076 O O . VAL B 2 48 ? -58.908 -37.153 46.909 1.00 168.87 231 VAL B O 1
ATOM 1080 N N . GLN B 2 49 ? -56.857 -36.348 47.479 1.00 155.56 232 GLN B N 1
ATOM 1081 C CA . GLN B 2 49 ? -56.981 -36.735 48.912 1.00 152.94 232 GLN B CA 1
ATOM 1082 C C . GLN B 2 49 ? -58.064 -35.926 49.635 1.00 156.99 232 GLN B C 1
ATOM 1083 O O . GLN B 2 49 ? -58.743 -36.513 50.489 1.00 169.20 232 GLN B O 1
ATOM 1089 N N . ASN B 2 50 ? -58.218 -34.636 49.337 1.00 149.90 233 ASN B N 1
ATOM 1090 C CA . ASN B 2 50 ? -59.173 -33.816 50.132 1.00 147.14 233 ASN B CA 1
ATOM 1091 C C . ASN B 2 50 ? -60.600 -33.782 49.553 1.00 159.72 233 ASN B C 1
ATOM 1092 O O . ASN B 2 50 ? -61.455 -33.193 50.234 1.00 164.38 233 ASN B O 1
ATOM 1097 N N . SER B 2 51 ? -60.867 -34.372 48.381 1.00 163.64 234 SER B N 1
ATOM 1098 C CA . SER B 2 51 ? -62.249 -34.469 47.813 1.00 165.00 234 SER B CA 1
ATOM 1099 C C . SER B 2 51 ? -62.800 -33.101 47.394 1.00 164.60 234 SER B C 1
ATOM 1100 O O . SER B 2 51 ? -62.098 -32.454 46.617 1.00 163.00 234 SER B O 1
ATOM 1103 N N . HIS B 2 52 ? -64.034 -32.730 47.793 1.00 174.38 235 HIS B N 1
ATOM 1104 C CA . HIS B 2 52 ? -64.557 -31.376 47.530 1.00 165.93 235 HIS B CA 1
ATOM 1105 C C . HIS B 2 52 ? -64.408 -30.971 46.057 1.00 170.74 235 HIS B C 1
ATOM 1106 O O . HIS B 2 52 ? -63.901 -29.897 45.722 1.00 173.67 235 HIS B O 1
ATOM 1113 N N . TYR B 2 53 ? -64.935 -31.827 45.175 1.00 167.79 236 TYR B N 1
ATOM 1114 C CA . TYR B 2 53 ? -64.680 -31.715 43.737 1.00 163.24 236 TYR B CA 1
ATOM 1115 C C . TYR B 2 53 ? -65.033 -30.335 43.165 1.00 161.26 236 TYR B C 1
ATOM 1116 O O . TYR B 2 53 ? -64.242 -29.770 42.398 1.00 163.30 236 TYR B O 1
ATOM 1125 N N . THR B 2 54 ? -66.137 -29.720 43.607 1.00 159.67 237 THR B N 1
ATOM 1126 C CA . THR B 2 54 ? -66.552 -28.463 42.993 1.00 163.04 237 THR B CA 1
ATOM 1127 C C . THR B 2 54 ? -65.687 -27.286 43.418 1.00 167.86 237 THR B C 1
ATOM 1128 O O . THR B 2 54 ? -66.005 -26.148 43.059 1.00 159.85 237 THR B O 1
ATOM 1132 N N . GLU B 2 55 ? -64.592 -27.524 44.144 1.00 168.79 238 GLU B N 1
ATOM 1133 C CA . GLU B 2 55 ? -63.557 -26.511 44.287 1.00 163.37 238 GLU B CA 1
ATOM 1134 C C . GLU B 2 55 ? -62.582 -26.495 43.113 1.00 160.19 238 GLU B C 1
ATOM 1135 O O . GLU B 2 55 ? -61.522 -25.890 43.250 1.00 160.62 238 GLU B O 1
ATOM 1141 N N . VAL B 2 56 ? -62.899 -27.154 41.991 1.00 150.85 239 VAL B N 1
ATOM 1142 C CA . VAL B 2 56 ? -61.919 -27.282 40.908 1.00 143.79 239 VAL B CA 1
ATOM 1143 C C . VAL B 2 56 ? -61.506 -25.935 40.327 1.00 143.31 239 VAL B C 1
ATOM 1144 O O . VAL B 2 56 ? -60.349 -25.762 39.922 1.00 141.64 239 VAL B O 1
ATOM 1148 N N . THR B 2 57 ? -62.413 -24.956 40.281 1.00 136.61 240 THR B N 1
ATOM 1149 C CA . THR B 2 57 ? -61.991 -23.665 39.754 1.00 142.82 240 THR B CA 1
ATOM 1150 C C . THR B 2 57 ? -60.941 -23.038 40.657 1.00 143.82 240 THR B C 1
ATOM 1151 O O . THR B 2 57 ? -60.091 -22.272 40.183 1.00 144.11 240 THR B O 1
ATOM 1155 N N . GLY B 2 58 ? -60.937 -23.411 41.941 1.00 139.71 241 GLY B N 1
ATOM 1156 C CA . GLY B 2 58 ? -59.829 -23.042 42.802 1.00 140.79 241 GLY B CA 1
ATOM 1157 C C . GLY B 2 58 ? -58.511 -23.567 42.290 1.00 135.13 241 GLY B C 1
ATOM 1158 O O . GLY B 2 58 ? -57.557 -22.804 42.071 1.00 140.04 241 GLY B O 1
ATOM 1159 N N . LEU B 2 59 ? -58.498 -24.854 41.951 1.00 137.18 242 LEU B N 1
ATOM 1160 C CA . LEU B 2 59 ? -57.306 -25.480 41.419 1.00 135.33 242 LEU B CA 1
ATOM 1161 C C . LEU B 2 59 ? -56.805 -24.669 40.240 1.00 129.39 242 LEU B C 1
ATOM 1162 O O . LEU B 2 59 ? -55.599 -24.623 39.981 1.00 122.70 242 LEU B O 1
ATOM 1167 N N . ALA B 2 60 ? -57.722 -23.961 39.569 1.00 131.83 243 ALA B N 1
ATOM 1168 C CA . ALA B 2 60 ? -57.393 -23.257 38.338 1.00 126.54 243 ALA B CA 1
ATOM 1169 C C . ALA B 2 60 ? -56.274 -22.253 38.563 1.00 113.16 243 ALA B C 1
ATOM 1170 O O . ALA B 2 60 ? -55.247 -22.288 37.875 1.00 106.18 243 ALA B O 1
ATOM 1172 N N . ILE B 2 61 ? -56.419 -21.390 39.574 1.00 119.63 244 ILE B N 1
ATOM 1173 C CA . ILE B 2 61 ? -55.516 -20.241 39.641 1.00 107.74 244 ILE B CA 1
ATOM 1174 C C . ILE B 2 61 ? -54.092 -20.694 39.938 1.00 104.11 244 ILE B C 1
ATOM 1175 O O . ILE B 2 61 ? -53.138 -20.247 39.288 1.00 97.35 244 ILE B O 1
ATOM 1180 N N . ALA B 2 62 ? -53.938 -21.668 40.837 1.00 110.66 245 ALA B N 1
ATOM 1181 C CA . ALA B 2 62 ? -52.615 -22.226 41.097 1.00 103.04 245 ALA B CA 1
ATOM 1182 C C . ALA B 2 62 ? -52.026 -22.836 39.835 1.00 100.17 245 ALA B C 1
ATOM 1183 O O . ALA B 2 62 ? -50.848 -22.610 39.522 1.00 97.94 245 ALA B O 1
ATOM 1185 N N . ILE B 2 63 ? -52.850 -23.561 39.067 1.00 99.07 246 ILE B N 1
ATOM 1186 C CA . ILE B 2 63 ? -52.378 -24.156 37.818 1.00 105.21 246 ILE B CA 1
ATOM 1187 C C . ILE B 2 63 ? -51.757 -23.091 36.936 1.00 90.88 246 ILE B C 1
ATOM 1188 O O . ILE B 2 63 ? -50.737 -23.327 36.277 1.00 90.60 246 ILE B O 1
ATOM 1193 N N . ASP B 2 64 ? -52.343 -21.894 36.924 1.00 85.16 247 ASP B N 1
ATOM 1194 C CA . ASP B 2 64 ? -51.757 -20.846 36.105 1.00 90.01 247 ASP B CA 1
ATOM 1195 C C . ASP B 2 64 ? -50.401 -20.444 36.666 1.00 91.61 247 ASP B C 1
ATOM 1196 O O . ASP B 2 64 ? -49.385 -20.510 35.961 1.00 92.31 247 ASP B O 1
ATOM 1201 N N . THR B 2 65 ? -50.351 -20.101 37.961 1.00 100.53 248 THR B N 1
ATOM 1202 C CA . THR B 2 65 ? -49.099 -19.620 38.539 1.00 102.63 248 THR B CA 1
ATOM 1203 C C . THR B 2 65 ? -47.991 -20.626 38.291 1.00 90.12 248 THR B C 1
ATOM 1204 O O . THR B 2 65 ? -46.989 -20.313 37.632 1.00 92.39 248 THR B O 1
ATOM 1208 N N . GLU B 2 66 ? -48.218 -21.875 38.704 1.00 99.90 249 GLU B N 1
ATOM 1209 C CA . GLU B 2 66 ? -47.181 -22.877 38.528 1.00 87.19 249 GLU B CA 1
ATOM 1210 C C . GLU B 2 66 ? -46.801 -23.013 37.066 1.00 92.77 249 GLU B C 1
ATOM 1211 O O . GLU B 2 66 ? -45.609 -22.973 36.730 1.00 91.63 249 GLU B O 1
ATOM 1217 N N . MET B 2 67 ? -47.796 -23.077 36.171 1.00 91.77 250 MET B N 1
ATOM 1218 C CA . MET B 2 67 ? -47.460 -23.296 34.771 1.00 76.98 250 MET B CA 1
ATOM 1219 C C . MET B 2 67 ? -46.598 -22.161 34.252 1.00 93.91 250 MET B C 1
ATOM 1220 O O . MET B 2 67 ? -45.568 -22.411 33.610 1.00 76.90 250 MET B O 1
ATOM 1225 N N . ASN B 2 68 ? -46.938 -20.943 34.663 1.00 100.70 251 ASN B N 1
ATOM 1226 C CA . ASN B 2 68 ? -46.166 -19.757 34.227 1.00 80.88 251 ASN B CA 1
ATOM 1227 C C . ASN B 2 68 ? -44.715 -19.967 34.667 1.00 86.15 251 ASN B C 1
ATOM 1228 O O . ASN B 2 68 ? -43.829 -19.739 33.837 1.00 88.67 251 ASN B O 1
ATOM 1233 N N . GLU B 2 69 ? -44.474 -20.369 35.921 1.00 95.72 252 GLU B N 1
ATOM 1234 C CA . GLU B 2 69 ? -43.100 -20.518 36.382 1.00 90.97 252 GLU B CA 1
ATOM 1235 C C . GLU B 2 69 ? -42.377 -21.629 35.640 1.00 91.11 252 GLU B C 1
ATOM 1236 O O . GLU B 2 69 ? -41.190 -21.490 35.324 1.00 80.11 252 GLU B O 1
ATOM 1242 N N . VAL B 2 70 ? -43.064 -22.734 35.343 1.00 87.13 253 VAL B N 1
ATOM 1243 C CA . VAL B 2 70 ? -42.328 -23.898 34.860 1.00 84.04 253 VAL B CA 1
ATOM 1244 C C . VAL B 2 70 ? -42.237 -23.939 33.344 1.00 82.08 253 VAL B C 1
ATOM 1245 O O . VAL B 2 70 ? -41.480 -24.751 32.797 1.00 93.29 253 VAL B O 1
ATOM 1249 N N . CYS B 2 71 ? -42.930 -23.021 32.690 1.00 87.45 254 CYS B N 1
ATOM 1250 C CA . CYS B 2 71 ? -42.981 -23.074 31.215 1.00 85.11 254 CYS B CA 1
ATOM 1251 C C . CYS B 2 71 ? -42.353 -21.788 30.674 1.00 82.10 254 CYS B C 1
ATOM 1252 O O . CYS B 2 71 ? -42.433 -21.571 29.467 1.00 94.86 254 CYS B O 1
ATOM 1255 N N . SER B 2 72 ? -41.751 -20.974 31.544 1.00 78.10 255 SER B N 1
ATOM 1256 C CA . SER B 2 72 ? -41.183 -19.707 31.129 1.00 88.18 255 SER B CA 1
ATOM 1257 C C . SER B 2 72 ? -39.988 -19.935 30.209 1.00 82.75 255 SER B C 1
ATOM 1258 O O . SER B 2 72 ? -39.397 -21.017 30.165 1.00 92.93 255 SER B O 1
ATOM 1261 N N . ALA B 2 73 ? -39.627 -18.884 29.472 1.00 80.17 256 ALA B N 1
ATOM 1262 C CA . ALA B 2 73 ? -38.445 -18.944 28.616 1.00 75.95 256 ALA B CA 1
ATOM 1263 C C . ALA B 2 73 ? -37.174 -19.001 29.440 1.00 78.95 256 ALA B C 1
ATOM 1264 O O . ALA B 2 73 ? -36.108 -19.339 28.919 1.00 90.77 256 ALA B O 1
ATOM 1266 N N . THR B 2 74 ? -37.277 -18.635 30.707 1.00 72.12 257 THR B N 1
ATOM 1267 C CA . THR B 2 74 ? -36.201 -18.612 31.689 1.00 102.60 257 THR B CA 1
ATOM 1268 C C . THR B 2 74 ? -35.869 -19.987 32.274 1.00 97.63 257 THR B C 1
ATOM 1269 O O . THR B 2 74 ? -34.708 -20.242 32.633 1.00 75.16 257 THR B O 1
ATOM 1273 N N . TYR B 2 75 ? -36.848 -20.884 32.305 1.00 85.82 258 TYR B N 1
ATOM 1274 C CA . TYR B 2 75 ? -36.775 -22.098 33.104 1.00 100.56 258 TYR B CA 1
ATOM 1275 C C . TYR B 2 75 ? -35.633 -23.013 32.668 1.00 91.27 258 TYR B C 1
ATOM 1276 O O . TYR B 2 75 ? -35.272 -23.080 31.490 1.00 88.70 258 TYR B O 1
ATOM 1285 N N . ILE B 2 76 ? -35.054 -23.706 33.647 1.00 83.59 259 ILE B N 1
ATOM 1286 C CA . ILE B 2 76 ? -33.932 -24.614 33.424 1.00 93.31 259 ILE B CA 1
ATOM 1287 C C . ILE B 2 76 ? -34.503 -26.013 33.247 1.00 82.04 259 ILE B C 1
ATOM 1288 O O . ILE B 2 76 ? -34.971 -26.627 34.208 1.00 86.07 259 ILE B O 1
ATOM 1293 N N . GLY B 2 77 ? -34.470 -26.515 32.020 1.00 84.09 260 GLY B N 1
ATOM 1294 C CA . GLY B 2 77 ? -34.969 -27.839 31.720 1.00 78.10 260 GLY B CA 1
ATOM 1295 C C . GLY B 2 77 ? -36.368 -27.806 31.132 1.00 89.72 260 GLY B C 1
ATOM 1296 O O . GLY B 2 77 ? -37.075 -26.797 31.165 1.00 98.54 260 GLY B O 1
ATOM 1297 N N . ILE B 2 78 ? -36.771 -28.948 30.577 1.00 94.78 261 ILE B N 1
ATOM 1298 C CA . ILE B 2 78 ? -38.074 -29.092 29.937 1.00 91.43 261 ILE B CA 1
ATOM 1299 C C . ILE B 2 78 ? -38.995 -29.838 30.892 1.00 90.69 261 ILE B C 1
ATOM 1300 O O . ILE B 2 78 ? -38.572 -30.778 31.574 1.00 103.19 261 ILE B O 1
ATOM 1305 N N . HIS B 2 79 ? -40.265 -29.439 30.920 1.00 90.74 262 HIS B N 1
ATOM 1306 C CA . HIS B 2 79 ? -41.262 -29.985 31.822 1.00 84.15 262 HIS B CA 1
ATOM 1307 C C . HIS B 2 79 ? -42.486 -30.428 31.032 1.00 97.59 262 HIS B C 1
ATOM 1308 O O . HIS B 2 79 ? -42.943 -29.710 30.135 1.00 92.37 262 HIS B O 1
ATOM 1315 N N . PRO B 2 80 ? -43.043 -31.600 31.354 1.00 108.34 263 PRO B N 1
ATOM 1316 C CA . PRO B 2 80 ? -44.090 -32.182 30.494 1.00 95.32 263 PRO B CA 1
ATOM 1317 C C . PRO B 2 80 ? -45.322 -31.311 30.306 1.00 93.63 263 PRO B C 1
ATOM 1318 O O . PRO B 2 80 ? -45.940 -31.368 29.235 1.00 104.30 263 PRO B O 1
ATOM 1322 N N . ILE B 2 81 ? -45.719 -30.531 31.315 1.00 88.44 264 ILE B N 1
ATOM 1323 C CA . ILE B 2 81 ? -47.009 -29.764 31.266 1.00 95.45 264 ILE B CA 1
ATOM 1324 C C . ILE B 2 81 ? -47.029 -28.725 30.160 1.00 81.54 264 ILE B C 1
ATOM 1325 O O . ILE B 2 81 ? -48.114 -28.384 29.685 1.00 71.89 264 ILE B O 1
ATOM 1330 N N . CYS B 2 82 ? -45.868 -28.249 29.761 1.00 76.49 265 CYS B N 1
ATOM 1331 C CA . CYS B 2 82 ? -45.844 -27.105 28.832 1.00 87.02 265 CYS B CA 1
ATOM 1332 C C . CYS B 2 82 ? -46.604 -27.405 27.535 1.00 95.60 265 CYS B C 1
ATOM 1333 O O . CYS B 2 82 ? -47.225 -26.475 27.014 1.00 91.13 265 CYS B O 1
ATOM 1336 N N . VAL B 2 83 ? -46.601 -28.642 27.047 1.00 92.40 266 VAL B N 1
ATOM 1337 C CA . VAL B 2 83 ? -47.238 -28.956 25.735 1.00 83.64 266 VAL B CA 1
ATOM 1338 C C . VAL B 2 83 ? -48.735 -28.656 25.787 1.00 87.09 266 VAL B C 1
ATOM 1339 O O . VAL B 2 83 ? -49.294 -28.305 24.744 1.00 84.05 266 VAL B O 1
ATOM 1343 N N . VAL B 2 84 ? -49.358 -28.748 26.955 1.00 86.20 267 VAL B N 1
ATOM 1344 C CA . VAL B 2 84 ? -50.838 -28.585 27.040 1.00 97.00 267 VAL B CA 1
ATOM 1345 C C . VAL B 2 84 ? -51.247 -27.172 26.620 1.00 95.72 267 VAL B C 1
ATOM 1346 O O . VAL B 2 84 ? -52.420 -26.976 26.281 1.00 95.96 267 VAL B O 1
ATOM 1350 N N . ARG B 2 85 ? -50.316 -26.225 26.629 1.00 101.00 268 ARG B N 1
ATOM 1351 C CA . ARG B 2 85 ? -50.672 -24.824 26.316 1.00 82.89 268 ARG B CA 1
ATOM 1352 C C . ARG B 2 85 ? -51.269 -24.761 24.912 1.00 93.88 268 ARG B C 1
ATOM 1353 O O . ARG B 2 85 ? -52.202 -23.979 24.710 1.00 88.34 268 ARG B O 1
ATOM 1361 N N . GLU B 2 86 ? -50.757 -25.554 23.975 1.00 99.27 269 GLU B N 1
ATOM 1362 C CA . GLU B 2 86 ? -51.236 -25.454 22.574 1.00 96.99 269 GLU B CA 1
ATOM 1363 C C . GLU B 2 86 ? -52.728 -25.759 22.545 1.00 100.56 269 GLU B C 1
ATOM 1364 O O . GLU B 2 86 ? -53.456 -25.077 21.814 1.00 99.99 269 GLU B O 1
ATOM 1370 N N . LYS B 2 87 ? -53.152 -26.755 23.311 1.00 109.27 270 LYS B N 1
ATOM 1371 C CA . LYS B 2 87 ? -54.586 -27.114 23.381 1.00 95.05 270 LYS B CA 1
ATOM 1372 C C . LYS B 2 87 ? -55.360 -25.950 23.989 1.00 95.71 270 LYS B C 1
ATOM 1373 O O . LYS B 2 87 ? -56.490 -25.712 23.558 1.00 97.42 270 LYS B O 1
ATOM 1379 N N . LEU B 2 88 ? -54.771 -25.273 24.969 1.00 98.31 271 LEU B N 1
ATOM 1380 C CA . LEU B 2 88 ? -55.457 -24.151 25.652 1.00 87.85 271 LEU B CA 1
ATOM 1381 C C . LEU B 2 88 ? -55.711 -23.026 24.655 1.00 91.71 271 LEU B C 1
ATOM 1382 O O . LEU B 2 88 ? -56.691 -22.301 24.833 1.00 90.38 271 LEU B O 1
ATOM 1387 N N . GLY B 2 89 ? -54.854 -22.887 23.649 1.00 98.43 272 GLY B N 1
ATOM 1388 C CA . GLY B 2 89 ? -55.087 -21.867 22.614 1.00 88.58 272 GLY B CA 1
ATOM 1389 C C . GLY B 2 89 ? -54.312 -20.603 22.883 1.00 89.17 272 GLY B C 1
ATOM 1390 O O . GLY B 2 89 ? -54.525 -19.626 22.167 1.00 108.93 272 GLY B O 1
ATOM 1391 N N . VAL B 2 90 ? -53.406 -20.642 23.849 1.00 90.88 273 VAL B N 1
ATOM 1392 C CA . VAL B 2 90 ? -52.635 -19.435 24.245 1.00 90.42 273 VAL B CA 1
ATOM 1393 C C . VAL B 2 90 ? -51.445 -19.255 23.312 1.00 81.66 273 VAL B C 1
ATOM 1394 O O . VAL B 2 90 ? -50.713 -18.284 23.501 1.00 109.63 273 VAL B O 1
ATOM 1398 N N . ILE B 2 91 ? -51.253 -20.153 22.353 1.00 83.81 274 ILE B N 1
ATOM 1399 C CA . ILE B 2 91 ? -50.167 -19.922 21.361 1.00 95.61 274 ILE B CA 1
ATOM 1400 C C . ILE B 2 91 ? -50.778 -19.048 20.259 1.00 91.35 274 ILE B C 1
ATOM 1401 O O . ILE B 2 91 ? -51.785 -19.472 19.680 1.00 104.59 274 ILE B O 1
ATOM 1406 N N . PRO B 2 92 ? -50.261 -17.833 19.961 1.00 91.07 275 PRO B N 1
ATOM 1407 C CA . PRO B 2 92 ? -50.939 -16.909 19.050 1.00 97.04 275 PRO B CA 1
ATOM 1408 C C . PRO B 2 92 ? -50.450 -16.969 17.617 1.00 97.00 275 PRO B C 1
ATOM 1409 O O . PRO B 2 92 ? -49.246 -16.933 17.340 1.00 89.80 275 PRO B O 1
ATOM 1413 N N . LYS B 2 93 ? -51.409 -17.047 16.703 1.00 94.37 276 LYS B N 1
ATOM 1414 C CA . LYS B 2 93 ? -51.160 -16.747 15.306 1.00 83.65 276 LYS B CA 1
ATOM 1415 C C . LYS B 2 93 ? -51.026 -15.240 15.156 1.00 97.25 276 LYS B C 1
ATOM 1416 O O . LYS B 2 93 ? -51.613 -14.472 15.922 1.00 102.73 276 LYS B O 1
ATOM 1422 N N . ALA B 2 94 ? -50.235 -14.812 14.176 1.00 93.59 277 ALA B N 1
ATOM 1423 C CA . ALA B 2 94 ? -50.081 -13.381 13.948 1.00 83.71 277 ALA B CA 1
ATOM 1424 C C . ALA B 2 94 ? -51.439 -12.754 13.666 1.00 83.73 277 ALA B C 1
ATOM 1425 O O . ALA B 2 94 ? -52.257 -13.310 12.929 1.00 105.63 277 ALA B O 1
ATOM 1427 N N . GLY B 2 95 ? -51.694 -11.609 14.288 1.00 83.49 278 GLY B N 1
ATOM 1428 C CA . GLY B 2 95 ? -52.946 -10.912 14.085 1.00 83.58 278 GLY B CA 1
ATOM 1429 C C . GLY B 2 95 ? -54.080 -11.382 14.967 1.00 90.80 278 GLY B C 1
ATOM 1430 O O . GLY B 2 95 ? -55.163 -10.780 14.928 1.00 82.36 278 GLY B O 1
ATOM 1431 N N . GLY B 2 96 ? -53.867 -12.437 15.767 1.00 76.64 279 GLY B N 1
ATOM 1432 C CA . GLY B 2 96 ? -54.903 -12.952 16.638 1.00 79.97 279 GLY B CA 1
ATOM 1433 C C . GLY B 2 96 ? -55.090 -12.168 17.938 1.00 100.01 279 GLY B C 1
ATOM 1434 O O . GLY B 2 96 ? -54.254 -11.367 18.358 1.00 96.11 279 GLY B O 1
ATOM 1435 N N . THR B 2 97 ? -56.233 -12.427 18.573 1.00 104.27 280 THR B N 1
ATOM 1436 C CA . THR B 2 97 ? -56.546 -11.901 19.890 1.00 100.54 280 THR B CA 1
ATOM 1437 C C . THR B 2 97 ? -55.566 -12.449 20.926 1.00 107.42 280 THR B C 1
ATOM 1438 O O . THR B 2 97 ? -54.996 -13.537 20.769 1.00 104.69 280 THR B O 1
ATOM 1442 N N . MET B 2 98 ? -55.374 -11.698 22.009 1.00 110.88 281 MET B N 1
ATOM 1443 C CA . MET B 2 98 ? -54.758 -12.338 23.160 1.00 110.62 281 MET B CA 1
ATOM 1444 C C . MET B 2 98 ? -55.799 -13.192 23.860 1.00 117.49 281 MET B C 1
ATOM 1445 O O . MET B 2 98 ? -56.984 -12.846 23.905 1.00 117.30 281 MET B O 1
ATOM 1450 N N . VAL B 2 99 ? -55.349 -14.313 24.407 1.00 102.76 282 VAL B N 1
ATOM 1451 C CA . VAL B 2 99 ? -56.207 -15.217 25.153 1.00 100.84 282 VAL B CA 1
ATOM 1452 C C . VAL B 2 99 ? -55.485 -15.552 26.446 1.00 98.95 282 VAL B C 1
ATOM 1453 O O . VAL B 2 99 ? -54.388 -16.118 26.414 1.00 109.51 282 VAL B O 1
ATOM 1457 N N . LYS B 2 100 ? -56.069 -15.171 27.578 1.00 97.85 283 LYS B N 1
ATOM 1458 C CA . LYS B 2 100 ? -55.368 -15.326 28.843 1.00 113.07 283 LYS B CA 1
ATOM 1459 C C . LYS B 2 100 ? -55.347 -16.784 29.279 1.00 103.79 283 LYS B C 1
ATOM 1460 O O . LYS B 2 100 ? -56.341 -17.506 29.149 1.00 102.69 283 LYS B O 1
ATOM 1466 N N . GLN B 2 101 ? -54.201 -17.241 29.769 1.00 98.96 284 GLN B N 1
ATOM 1467 C CA . GLN B 2 101 ? -54.077 -18.667 30.150 1.00 94.56 284 GLN B CA 1
ATOM 1468 C C . GLN B 2 101 ? -55.078 -18.972 31.260 1.00 92.93 284 GLN B C 1
ATOM 1469 O O . GLN B 2 101 ? -55.806 -19.959 31.132 1.00 96.80 284 GLN B O 1
ATOM 1475 N N . LYS B 2 102 ? -55.113 -18.147 32.303 1.00 96.54 285 LYS B N 1
ATOM 1476 C CA . LYS B 2 102 ? -55.997 -18.456 33.418 1.00 99.08 285 LYS B CA 1
ATOM 1477 C C . LYS B 2 102 ? -57.437 -18.586 32.950 1.00 104.93 285 LYS B C 1
ATOM 1478 O O . LYS B 2 102 ? -58.176 -19.443 33.446 1.00 101.04 285 LYS B O 1
ATOM 1484 N N . ASP B 2 103 ? -57.840 -17.781 31.966 1.00 115.05 286 ASP B N 1
ATOM 1485 C CA . ASP B 2 103 ? -59.202 -17.889 31.461 1.00 113.80 286 ASP B CA 1
ATOM 1486 C C . ASP B 2 103 ? -59.410 -19.210 30.734 1.00 109.74 286 ASP B C 1
ATOM 1487 O O . ASP B 2 103 ? -60.446 -19.860 30.910 1.00 115.39 286 ASP B O 1
ATOM 1492 N N . ALA B 2 104 ? -58.420 -19.645 29.949 1.00 107.91 287 ALA B N 1
ATOM 1493 C CA . ALA B 2 104 ? -58.532 -20.927 29.260 1.00 103.24 287 ALA B CA 1
ATOM 1494 C C . ALA B 2 104 ? -58.572 -22.085 30.249 1.00 100.40 287 ALA B C 1
ATOM 1495 O O . ALA B 2 104 ? -59.344 -23.037 30.072 1.00 109.56 287 ALA B O 1
ATOM 1497 N N . ILE B 2 105 ? -57.766 -22.010 31.309 1.00 95.02 288 ILE B N 1
ATOM 1498 C CA . ILE B 2 105 ? -57.778 -23.063 32.317 1.00 106.81 288 ILE B CA 1
ATOM 1499 C C . ILE B 2 105 ? -59.134 -23.112 33.008 1.00 113.14 288 ILE B C 1
ATOM 1500 O O . ILE B 2 105 ? -59.704 -24.190 33.227 1.00 122.88 288 ILE B O 1
ATOM 1505 N N . THR B 2 106 ? -59.688 -21.945 33.335 1.00 114.51 289 THR B N 1
ATOM 1506 C CA . THR B 2 106 ? -60.997 -21.909 33.975 1.00 118.17 289 THR B CA 1
ATOM 1507 C C . THR B 2 106 ? -62.097 -22.414 33.044 1.00 127.00 289 THR B C 1
ATOM 1508 O O . THR B 2 106 ? -63.063 -23.020 33.507 1.00 132.00 289 THR B O 1
ATOM 1512 N N . ASN B 2 107 ? -61.985 -22.177 31.733 1.00 127.25 290 ASN B N 1
ATOM 1513 C CA . ASN B 2 107 ? -63.002 -22.723 30.830 1.00 125.98 290 ASN B CA 1
ATOM 1514 C C . ASN B 2 107 ? -62.886 -24.240 30.702 1.00 120.89 290 ASN B C 1
ATOM 1515 O O . ASN B 2 107 ? -63.907 -24.947 30.680 1.00 133.66 290 ASN B O 1
ATOM 1520 N N . VAL B 2 108 ? -61.654 -24.765 30.694 1.00 122.52 291 VAL B N 1
ATOM 1521 C CA . VAL B 2 108 ? -61.463 -26.217 30.743 1.00 123.33 291 VAL B CA 1
ATOM 1522 C C . VAL B 2 108 ? -62.140 -26.800 31.978 1.00 133.00 291 VAL B C 1
ATOM 1523 O O . VAL B 2 108 ? -62.962 -27.723 31.889 1.00 131.67 291 VAL B O 1
ATOM 1527 N N . LEU B 2 109 ? -61.829 -26.258 33.152 1.00 130.49 292 LEU B N 1
ATOM 1528 C CA . LEU B 2 109 ? -62.375 -26.879 34.352 1.00 135.23 292 LEU B CA 1
ATOM 1529 C C . LEU B 2 109 ? -63.796 -26.453 34.680 1.00 139.08 292 LEU B C 1
ATOM 1530 O O . LEU B 2 109 ? -64.450 -27.125 35.473 1.00 141.80 292 LEU B O 1
ATOM 1535 N N . LYS B 2 110 ? -64.336 -25.441 34.014 1.00 137.58 293 LYS B N 1
ATOM 1536 C CA . LYS B 2 110 ? -65.766 -25.188 34.108 1.00 134.34 293 LYS B CA 1
ATOM 1537 C C . LYS B 2 110 ? -66.528 -26.207 33.277 1.00 142.51 293 LYS B C 1
ATOM 1538 O O . LYS B 2 110 ? -67.587 -26.696 33.693 1.00 148.03 293 LYS B O 1
ATOM 1544 N N . GLN B 2 111 ? -65.989 -26.548 32.102 1.00 141.69 294 GLN B N 1
ATOM 1545 C CA . GLN B 2 111 ? -66.516 -27.683 31.355 1.00 137.65 294 GLN B CA 1
ATOM 1546 C C . GLN B 2 111 ? -66.469 -28.949 32.202 1.00 143.89 294 GLN B C 1
ATOM 1547 O O . GLN B 2 111 ? -67.460 -29.687 32.297 1.00 152.08 294 GLN B O 1
ATOM 1553 N N . ALA B 2 112 ? -65.344 -29.168 32.890 1.00 142.63 295 ALA B N 1
ATOM 1554 C CA . ALA B 2 112 ? -65.226 -30.320 33.787 1.00 139.56 295 ALA B CA 1
ATOM 1555 C C . ALA B 2 112 ? -66.235 -30.266 34.937 1.00 146.15 295 ALA B C 1
ATOM 1556 O O . ALA B 2 112 ? -66.832 -31.287 35.301 1.00 145.78 295 ALA B O 1
ATOM 1558 N N . LEU B 2 113 ? -66.493 -29.074 35.480 1.00 157.49 296 LEU B N 1
ATOM 1559 C CA . LEU B 2 113 ? -67.330 -28.982 36.673 1.00 154.81 296 LEU B CA 1
ATOM 1560 C C . LEU B 2 113 ? -68.808 -29.104 36.348 1.00 152.71 296 LEU B C 1
ATOM 1561 O O . LEU B 2 113 ? -69.558 -29.703 37.120 1.00 158.28 296 LEU B O 1
ATOM 1566 N N . GLU B 2 114 ? -69.244 -28.605 35.200 1.00 153.36 297 GLU B N 1
ATOM 1567 C CA . GLU B 2 114 ? -70.648 -28.781 34.869 1.00 158.01 297 GLU B CA 1
ATOM 1568 C C . GLU B 2 114 ? -70.907 -30.170 34.302 1.00 153.92 297 GLU B C 1
ATOM 1569 O O . GLU B 2 114 ? -71.970 -30.746 34.565 1.00 157.06 297 GLU B O 1
ATOM 1575 N N . LYS B 2 115 ? -69.914 -30.754 33.623 1.00 151.56 298 LYS B N 1
ATOM 1576 C CA . LYS B 2 115 ? -69.826 -32.195 33.435 1.00 141.12 298 LYS B CA 1
ATOM 1577 C C . LYS B 2 115 ? -70.144 -32.929 34.734 1.00 145.05 298 LYS B C 1
ATOM 1578 O O . LYS B 2 115 ? -71.076 -33.742 34.801 1.00 151.20 298 LYS B O 1
ATOM 1584 N N . ALA B 2 116 ? -69.394 -32.601 35.793 1.00 149.29 299 ALA B N 1
ATOM 1585 C CA . ALA B 2 116 ? -69.506 -33.334 37.050 1.00 153.08 299 ALA B CA 1
ATOM 1586 C C . ALA B 2 116 ? -70.850 -33.114 37.722 1.00 160.08 299 ALA B C 1
ATOM 1587 O O . ALA B 2 116 ? -71.437 -34.057 38.257 1.00 165.02 299 ALA B O 1
ATOM 1589 N N . THR B 2 117 ? -71.342 -31.873 37.735 1.00 165.35 300 THR B N 1
ATOM 1590 C CA . THR B 2 117 ? -72.616 -31.600 38.396 1.00 166.21 300 THR B CA 1
ATOM 1591 C C . THR B 2 117 ? -73.770 -32.304 37.698 1.00 163.89 300 THR B C 1
ATOM 1592 O O . THR B 2 117 ? -74.597 -32.938 38.361 1.00 169.87 300 THR B O 1
ATOM 1596 N N . GLN B 2 118 ? -73.835 -32.258 36.366 1.00 160.00 301 GLN B N 1
ATOM 1597 C CA . GLN B 2 118 ? -75.017 -32.895 35.823 1.00 160.00 301 GLN B CA 1
ATOM 1598 C C . GLN B 2 118 ? -74.823 -34.406 35.791 1.00 165.79 301 GLN B C 1
ATOM 1599 O O . GLN B 2 118 ? -75.811 -35.147 35.812 1.00 168.22 301 GLN B O 1
ATOM 1605 N N . SER B 2 119 ? -73.586 -34.901 35.900 1.00 168.14 302 SER B N 1
ATOM 1606 C CA . SER B 2 119 ? -73.476 -36.343 36.039 1.00 170.41 302 SER B CA 1
ATOM 1607 C C . SER B 2 119 ? -73.861 -36.772 37.452 1.00 170.03 302 SER B C 1
ATOM 1608 O O . SER B 2 119 ? -74.479 -37.823 37.634 1.00 171.82 302 SER B O 1
ATOM 1611 N N . ALA B 2 120 ? -73.536 -35.960 38.460 1.00 175.59 303 ALA B N 1
ATOM 1612 C CA . ALA B 2 120 ? -73.888 -36.278 39.838 1.00 170.91 303 ALA B CA 1
ATOM 1613 C C . ALA B 2 120 ? -75.370 -36.109 40.101 1.00 170.75 303 ALA B C 1
ATOM 1614 O O . ALA B 2 120 ? -75.904 -36.768 40.999 1.00 173.31 303 ALA B O 1
ATOM 1616 N N . GLU B 2 121 ? -76.053 -35.272 39.315 1.00 167.58 304 GLU B N 1
ATOM 1617 C CA . GLU B 2 121 ? -77.477 -35.079 39.556 1.00 164.79 304 GLU B CA 1
ATOM 1618 C C . GLU B 2 121 ? -78.256 -36.351 39.252 1.00 171.89 304 GLU B C 1
ATOM 1619 O O . GLU B 2 121 ? -79.222 -36.663 39.956 1.00 169.91 304 GLU B O 1
ATOM 1625 N N . ALA B 2 122 ? -77.828 -37.104 38.232 1.00 167.18 305 ALA B N 1
ATOM 1626 C CA . ALA B 2 122 ? -78.486 -38.356 37.871 1.00 166.08 305 ALA B CA 1
ATOM 1627 C C . ALA B 2 122 ? -78.290 -39.430 38.935 1.00 174.94 305 ALA B C 1
ATOM 1628 O O . ALA B 2 122 ? -79.239 -40.141 39.278 1.00 178.39 305 ALA B O 1
ATOM 1630 N N . LEU B 2 123 ? -77.075 -39.592 39.455 1.00 174.58 306 LEU B N 1
ATOM 1631 C CA . LEU B 2 123 ? -76.913 -40.639 40.455 1.00 179.08 306 LEU B CA 1
ATOM 1632 C C . LEU B 2 123 ? -77.351 -40.192 41.848 1.00 176.69 306 LEU B C 1
ATOM 1633 O O . LEU B 2 123 ? -77.437 -41.031 42.751 1.00 177.68 306 LEU B O 1
ATOM 1638 N N . SER B 2 124 ? -77.610 -38.898 42.062 1.00 179.44 307 SER B N 1
ATOM 1639 C CA . SER B 2 124 ? -78.312 -38.503 43.276 1.00 177.64 307 SER B CA 1
ATOM 1640 C C . SER B 2 124 ? -79.734 -39.050 43.262 1.00 178.17 307 SER B C 1
ATOM 1641 O O . SER B 2 124 ? -80.257 -39.489 44.299 1.00 177.42 307 SER B O 1
ATOM 1644 N N . GLU B 2 125 ? -80.393 -39.001 42.087 1.00 181.99 308 GLU B N 1
ATOM 1645 C CA . GLU B 2 125 ? -81.805 -39.384 42.038 1.00 180.06 308 GLU B CA 1
ATOM 1646 C C . GLU B 2 125 ? -81.935 -40.880 41.846 1.00 180.63 308 GLU B C 1
ATOM 1647 O O . GLU B 2 125 ? -82.795 -41.491 42.467 1.00 179.72 308 GLU B O 1
ATOM 1653 N N . THR B 2 126 ? -80.982 -41.482 41.127 1.00 181.74 309 THR B N 1
ATOM 1654 C CA . THR B 2 126 ? -80.965 -42.917 40.838 1.00 184.43 309 THR B CA 1
ATOM 1655 C C . THR B 2 126 ? -81.046 -43.794 42.087 1.00 185.60 309 THR B C 1
ATOM 1656 O O . THR B 2 126 ? -81.891 -44.698 42.141 1.00 179.65 309 THR B O 1
ATOM 1660 N N . THR B 2 127 ? -80.240 -43.506 43.114 1.00 190.07 310 THR B N 1
ATOM 1661 C CA . THR B 2 127 ? -80.216 -44.360 44.300 1.00 191.23 310 THR B CA 1
ATOM 1662 C C . THR B 2 127 ? -81.591 -44.445 44.964 1.00 195.36 310 THR B C 1
ATOM 1663 O O . THR B 2 127 ? -82.082 -45.544 45.254 1.00 195.50 310 THR B O 1
ATOM 1667 N N . ALA B 2 128 ? -82.229 -43.300 45.206 1.00 190.81 311 ALA B N 1
ATOM 1668 C CA . ALA B 2 128 ? -83.537 -43.276 45.851 1.00 178.70 311 ALA B CA 1
ATOM 1669 C C . ALA B 2 128 ? -84.628 -43.905 44.984 1.00 177.38 311 ALA B C 1
ATOM 1670 O O . ALA B 2 128 ? -84.986 -45.072 45.161 1.00 170.07 311 ALA B O 1
ATOM 1672 N N . THR C 1 1 ? -53.412 -43.385 16.379 1.00 154.71 108 THR C N 1
ATOM 1673 C CA . THR C 1 1 ? -52.819 -43.163 17.696 1.00 150.95 108 THR C CA 1
ATOM 1674 C C . THR C 1 1 ? -51.827 -41.981 17.813 1.00 157.61 108 THR C C 1
ATOM 1675 O O . THR C 1 1 ? -52.225 -40.814 17.831 1.00 154.52 108 THR C O 1
ATOM 1679 N N . ASP C 1 2 ? -50.542 -42.340 17.867 1.00 161.07 109 ASP C N 1
ATOM 1680 C CA . ASP C 1 2 ? -49.469 -41.475 18.324 1.00 150.78 109 ASP C CA 1
ATOM 1681 C C . ASP C 1 2 ? -48.707 -41.063 17.081 1.00 146.67 109 ASP C C 1
ATOM 1682 O O . ASP C 1 2 ? -48.601 -41.885 16.163 1.00 145.11 109 ASP C O 1
ATOM 1687 N N . LEU C 1 3 ? -48.184 -39.827 17.038 1.00 128.40 110 LEU C N 1
ATOM 1688 C CA . LEU C 1 3 ? -47.169 -39.548 16.029 1.00 106.59 110 LEU C CA 1
ATOM 1689 C C . LEU C 1 3 ? -45.880 -39.097 16.689 1.00 88.20 110 LEU C C 1
ATOM 1690 O O . LEU C 1 3 ? -45.865 -38.069 17.375 1.00 88.26 110 LEU C O 1
ATOM 1695 N N . PRO C 1 4 ? -44.794 -39.840 16.533 1.00 94.56 111 PRO C N 1
ATOM 1696 C CA . PRO C 1 4 ? -43.525 -39.443 17.137 1.00 92.50 111 PRO C CA 1
ATOM 1697 C C . PRO C 1 4 ? -42.921 -38.286 16.359 1.00 90.68 111 PRO C C 1
ATOM 1698 O O . PRO C 1 4 ? -43.222 -38.066 15.184 1.00 91.79 111 PRO C O 1
ATOM 1702 N N . ARG C 1 5 ? -42.072 -37.528 17.040 1.00 96.57 112 ARG C N 1
ATOM 1703 C CA . ARG C 1 5 ? -41.442 -36.383 16.402 1.00 84.49 112 ARG C CA 1
ATOM 1704 C C . ARG C 1 5 ? -40.500 -36.857 15.298 1.00 78.71 112 ARG C C 1
ATOM 1705 O O . ARG C 1 5 ? -39.747 -37.816 15.498 1.00 77.42 112 ARG C O 1
ATOM 1713 N N . PRO C 1 6 ? -40.497 -36.199 14.145 1.00 87.36 113 PRO C N 1
ATOM 1714 C CA . PRO C 1 6 ? -39.594 -36.598 13.062 1.00 72.24 113 PRO C CA 1
ATOM 1715 C C . PRO C 1 6 ? -38.226 -35.987 13.331 1.00 72.18 113 PRO C C 1
ATOM 1716 O O . PRO C 1 6 ? -38.018 -35.299 14.325 1.00 75.33 113 PRO C O 1
ATOM 1720 N N . SER C 1 7 ? -37.289 -36.234 12.425 1.00 65.65 114 SER C N 1
ATOM 1721 C CA . SER C 1 7 ? -35.959 -35.680 12.589 1.00 63.09 114 SER C CA 1
ATOM 1722 C C . SER C 1 7 ? -35.426 -35.213 11.247 1.00 76.34 114 SER C C 1
ATOM 1723 O O . SER C 1 7 ? -35.748 -35.770 10.193 1.00 94.28 114 SER C O 1
ATOM 1726 N N . ILE C 1 8 ? -34.574 -34.196 11.322 1.00 75.53 115 ILE C N 1
ATOM 1727 C CA . ILE C 1 8 ? -33.925 -33.567 10.182 1.00 74.61 115 ILE C CA 1
ATOM 1728 C C . ILE C 1 8 ? -32.435 -33.843 10.263 1.00 75.44 115 ILE C C 1
ATOM 1729 O O . ILE C 1 8 ? -31.840 -33.791 11.347 1.00 87.05 115 ILE C O 1
ATOM 1734 N N . SER C 1 9 ? -31.830 -34.135 9.118 1.00 79.23 116 SER C N 1
ATOM 1735 C CA . SER C 1 9 ? -30.376 -34.137 9.035 1.00 90.17 116 SER C CA 1
ATOM 1736 C C . SER C 1 9 ? -29.956 -33.627 7.664 1.00 92.90 116 SER C C 1
ATOM 1737 O O . SER C 1 9 ? -30.759 -33.551 6.728 1.00 99.43 116 SER C O 1
ATOM 1740 N N . ALA C 1 10 ? -28.677 -33.278 7.552 1.00 77.25 117 ALA C N 1
ATOM 1741 C CA . ALA C 1 10 ? -28.133 -32.679 6.343 1.00 98.27 117 ALA C CA 1
ATOM 1742 C C . ALA C 1 10 ? -26.982 -33.527 5.831 1.00 96.59 117 ALA C C 1
ATOM 1743 O O . ALA C 1 10 ? -26.087 -33.895 6.597 1.00 98.72 117 ALA C O 1
ATOM 1745 N N . GLU C 1 11 ? -27.110 -33.904 4.562 1.00 96.85 118 GLU C N 1
ATOM 1746 C CA . GLU C 1 11 ? -26.066 -34.725 3.925 1.00 97.71 118 GLU C CA 1
ATOM 1747 C C . GLU C 1 11 ? -25.368 -33.873 2.843 1.00 110.19 118 GLU C C 1
ATOM 1748 O O . GLU C 1 11 ? -26.114 -33.336 2.005 1.00 101.09 118 GLU C O 1
ATOM 1754 N N . PRO C 1 12 ? -24.012 -33.741 2.799 1.00 111.36 119 PRO C N 1
ATOM 1755 C CA . PRO C 1 12 ? -23.162 -34.363 3.818 1.00 98.11 119 PRO C CA 1
ATOM 1756 C C . PRO C 1 12 ? -22.982 -33.557 5.114 1.00 104.72 119 PRO C C 1
ATOM 1757 O O . PRO C 1 12 ? -22.472 -34.119 6.085 1.00 92.76 119 PRO C O 1
ATOM 1761 N N . GLY C 1 13 ? -23.384 -32.285 5.153 1.00 115.13 120 GLY C N 1
ATOM 1762 C CA . GLY C 1 13 ? -23.132 -31.532 6.371 1.00 111.94 120 GLY C CA 1
ATOM 1763 C C . GLY C 1 13 ? -23.955 -30.270 6.499 1.00 111.88 120 GLY C C 1
ATOM 1764 O O . GLY C 1 13 ? -24.592 -29.804 5.552 1.00 119.20 120 GLY C O 1
ATOM 1765 N N . THR C 1 14 ? -23.923 -29.722 7.719 1.00 109.04 121 THR C N 1
ATOM 1766 C CA . THR C 1 14 ? -24.595 -28.464 8.030 1.00 98.23 121 THR C CA 1
ATOM 1767 C C . THR C 1 14 ? -23.903 -27.260 7.404 1.00 117.84 121 THR C C 1
ATOM 1768 O O . THR C 1 14 ? -24.550 -26.232 7.168 1.00 113.03 121 THR C O 1
ATOM 1772 N N . VAL C 1 15 ? -22.600 -27.346 7.154 1.00 117.32 122 VAL C N 1
ATOM 1773 C CA . VAL C 1 15 ? -21.833 -26.224 6.628 1.00 110.33 122 VAL C CA 1
ATOM 1774 C C . VAL C 1 15 ? -21.384 -26.595 5.222 1.00 109.66 122 VAL C C 1
ATOM 1775 O O . VAL C 1 15 ? -20.662 -27.580 5.026 1.00 114.31 122 VAL C O 1
ATOM 1779 N N . ILE C 1 16 ? -21.836 -25.819 4.243 1.00 110.11 123 ILE C N 1
ATOM 1780 C CA . ILE C 1 16 ? -21.629 -26.148 2.837 1.00 111.36 123 ILE C CA 1
ATOM 1781 C C . ILE C 1 16 ? -20.993 -24.955 2.132 1.00 126.59 123 ILE C C 1
ATOM 1782 O O . ILE C 1 16 ? -21.383 -23.805 2.386 1.00 127.49 123 ILE C O 1
ATOM 1787 N N . PRO C 1 17 ? -20.013 -25.171 1.259 1.00 121.64 124 PRO C N 1
ATOM 1788 C CA . PRO C 1 17 ? -19.497 -24.067 0.446 1.00 121.34 124 PRO C CA 1
ATOM 1789 C C . PRO C 1 17 ? -20.475 -23.674 -0.647 1.00 124.77 124 PRO C C 1
ATOM 1790 O O . PRO C 1 17 ? -21.267 -24.490 -1.127 1.00 114.25 124 PRO C O 1
ATOM 1794 N N . LEU C 1 18 ? -20.414 -22.397 -1.029 1.00 125.54 125 LEU C N 1
ATOM 1795 C CA . LEU C 1 18 ? -21.234 -21.887 -2.123 1.00 117.10 125 LEU C CA 1
ATOM 1796 C C . LEU C 1 18 ? -21.094 -22.784 -3.349 1.00 112.99 125 LEU C C 1
ATOM 1797 O O . LEU C 1 18 ? -20.016 -23.313 -3.628 1.00 115.48 125 LEU C O 1
ATOM 1802 N N . GLY C 1 19 ? -22.203 -22.988 -4.067 1.00 113.75 126 GLY C N 1
ATOM 1803 C CA . GLY C 1 19 ? -22.184 -23.742 -5.307 1.00 122.08 126 GLY C CA 1
ATOM 1804 C C . GLY C 1 19 ? -22.295 -25.253 -5.200 1.00 126.29 126 GLY C C 1
ATOM 1805 O O . GLY C 1 19 ? -22.521 -25.910 -6.222 1.00 119.04 126 GLY C O 1
ATOM 1806 N N . SER C 1 20 ? -22.083 -25.835 -4.023 1.00 125.55 127 SER C N 1
ATOM 1807 C CA . SER C 1 20 ? -22.174 -27.276 -3.848 1.00 128.91 127 SER C CA 1
ATOM 1808 C C . SER C 1 20 ? -23.621 -27.730 -3.651 1.00 130.44 127 SER C C 1
ATOM 1809 O O . SER C 1 20 ? -24.554 -26.928 -3.553 1.00 127.02 127 SER C O 1
ATOM 1812 N N . HIS C 1 21 ? -23.799 -29.048 -3.633 1.00 114.69 128 HIS C N 1
ATOM 1813 C CA . HIS C 1 21 ? -25.089 -29.658 -3.352 1.00 115.82 128 HIS C CA 1
ATOM 1814 C C . HIS C 1 21 ? -25.291 -29.820 -1.847 1.00 122.79 128 HIS C C 1
ATOM 1815 O O . HIS C 1 21 ? -24.334 -29.821 -1.069 1.00 119.28 128 HIS C O 1
ATOM 1822 N N . VAL C 1 22 ? -26.551 -29.937 -1.428 1.00 122.49 129 VAL C N 1
ATOM 1823 C CA . VAL C 1 22 ? -26.821 -30.487 -0.101 1.00 108.50 129 VAL C CA 1
ATOM 1824 C C . VAL C 1 22 ? -28.208 -31.112 -0.133 1.00 106.96 129 VAL C C 1
ATOM 1825 O O . VAL C 1 22 ? -29.071 -30.732 -0.939 1.00 107.61 129 VAL C O 1
ATOM 1829 N N . THR C 1 23 ? -28.418 -32.092 0.745 1.00 105.57 130 THR C N 1
ATOM 1830 C CA . THR C 1 23 ? -29.675 -32.820 0.787 1.00 105.98 130 THR C CA 1
ATOM 1831 C C . THR C 1 23 ? -30.175 -32.830 2.219 1.00 102.13 130 THR C C 1
ATOM 1832 O O . THR C 1 23 ? -29.430 -33.198 3.135 1.00 102.23 130 THR C O 1
ATOM 1836 N N . PHE C 1 24 ? -31.425 -32.427 2.395 1.00 95.11 131 PHE C N 1
ATOM 1837 C CA . PHE C 1 24 ? -32.026 -32.479 3.741 1.00 94.06 131 PHE C CA 1
ATOM 1838 C C . PHE C 1 24 ? -32.783 -33.798 3.815 1.00 84.66 131 PHE C C 1
ATOM 1839 O O . PHE C 1 24 ? -33.515 -34.114 2.870 1.00 84.61 131 PHE C O 1
ATOM 1847 N N . VAL C 1 25 ? -32.573 -34.553 4.889 1.00 88.88 132 VAL C N 1
ATOM 1848 C CA . VAL C 1 25 ? -33.219 -35.889 5.007 1.00 84.53 132 VAL C CA 1
ATOM 1849 C C . VAL C 1 25 ? -34.181 -35.895 6.188 1.00 80.48 132 VAL C C 1
ATOM 1850 O O . VAL C 1 25 ? -33.729 -35.722 7.325 1.00 81.36 132 VAL C O 1
ATOM 1854 N N . CYS C 1 26 ? -35.467 -36.039 5.890 1.00 78.97 133 CYS C N 1
ATOM 1855 C CA . CYS C 1 26 ? -36.497 -36.059 6.919 1.00 83.61 133 CYS C CA 1
ATOM 1856 C C . CYS C 1 26 ? -36.870 -37.501 7.207 1.00 82.53 133 CYS C C 1
ATOM 1857 O O . CYS C 1 26 ? -37.302 -38.230 6.305 1.00 85.21 133 CYS C O 1
ATOM 1860 N N . ARG C 1 27 ? -36.726 -37.914 8.455 1.00 87.43 134 ARG C N 1
ATOM 1861 C CA . ARG C 1 27 ? -37.112 -39.268 8.815 1.00 83.39 134 ARG C CA 1
ATOM 1862 C C . ARG C 1 27 ? -38.175 -39.264 9.898 1.00 81.31 134 ARG C C 1
ATOM 1863 O O . ARG C 1 27 ? -38.166 -38.408 10.785 1.00 87.27 134 ARG C O 1
ATOM 1871 N N . GLY C 1 28 ? -39.090 -40.232 9.800 1.00 78.84 135 GLY C N 1
ATOM 1872 C CA . GLY C 1 28 ? -40.183 -40.395 10.727 1.00 71.70 135 GLY C CA 1
ATOM 1873 C C . GLY C 1 28 ? -40.595 -41.858 10.811 1.00 90.57 135 GLY C C 1
ATOM 1874 O O . GLY C 1 28 ? -39.864 -42.768 10.390 1.00 74.15 135 GLY C O 1
ATOM 1875 N N . PRO C 1 29 ? -41.800 -42.111 11.310 1.00 87.32 136 PRO C N 1
ATOM 1876 C CA . PRO C 1 29 ? -42.278 -43.488 11.430 1.00 83.98 136 PRO C CA 1
ATOM 1877 C C . PRO C 1 29 ? -42.675 -44.048 10.068 1.00 90.29 136 PRO C C 1
ATOM 1878 O O . PRO C 1 29 ? -42.694 -43.353 9.051 1.00 82.40 136 PRO C O 1
ATOM 1882 N N . VAL C 1 30 ? -42.977 -45.348 10.068 1.00 82.49 137 VAL C N 1
ATOM 1883 C CA . VAL C 1 30 ? -43.458 -46.010 8.862 1.00 76.50 137 VAL C CA 1
ATOM 1884 C C . VAL C 1 30 ? -44.808 -45.445 8.439 1.00 58.12 137 VAL C C 1
ATOM 1885 O O . VAL C 1 30 ? -45.631 -45.051 9.271 1.00 78.09 137 VAL C O 1
ATOM 1889 N N . GLY C 1 31 ? -45.047 -45.418 7.133 1.00 67.26 138 GLY C N 1
ATOM 1890 C CA . GLY C 1 31 ? -46.360 -45.083 6.634 1.00 63.97 138 GLY C CA 1
ATOM 1891 C C . GLY C 1 31 ? -46.648 -43.613 6.501 1.00 95.80 138 GLY C C 1
ATOM 1892 O O . GLY C 1 31 ? -47.820 -43.255 6.362 1.00 104.39 138 GLY C O 1
ATOM 1893 N N . VAL C 1 32 ? -45.624 -42.756 6.597 1.00 97.15 139 VAL C N 1
ATOM 1894 C CA . VAL C 1 32 ? -45.805 -41.331 6.352 1.00 92.46 139 VAL C CA 1
ATOM 1895 C C . VAL C 1 32 ? -46.392 -41.104 4.970 1.00 88.16 139 VAL C C 1
ATOM 1896 O O . VAL C 1 32 ? -45.868 -41.581 3.955 1.00 90.19 139 VAL C O 1
ATOM 1900 N N . GLN C 1 33 ? -47.468 -40.312 4.924 1.00 82.17 140 GLN C N 1
ATOM 1901 C CA . GLN C 1 33 ? -48.052 -40.039 3.614 1.00 80.83 140 GLN C CA 1
ATOM 1902 C C . GLN C 1 33 ? -47.441 -38.808 2.951 1.00 86.17 140 GLN C C 1
ATOM 1903 O O . GLN C 1 33 ? -47.224 -38.812 1.729 1.00 90.49 140 GLN C O 1
ATOM 1909 N N . THR C 1 34 ? -47.127 -37.761 3.722 1.00 97.30 141 THR C N 1
ATOM 1910 C CA . THR C 1 34 ? -46.473 -36.592 3.140 1.00 77.24 141 THR C CA 1
ATOM 1911 C C . THR C 1 34 ? -45.360 -36.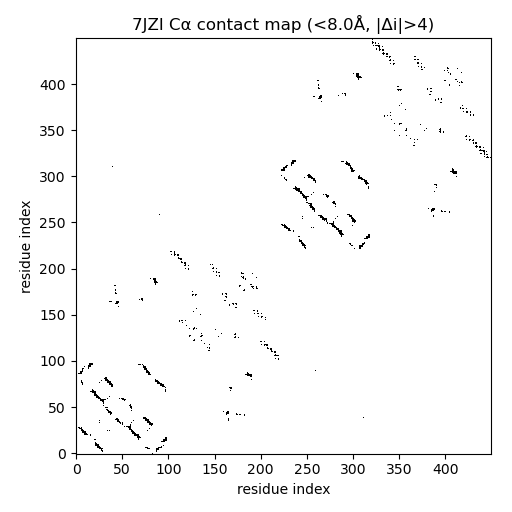095 4.054 1.00 80.64 141 THR C C 1
ATOM 1912 O O . THR C 1 34 ? -45.471 -36.162 5.279 1.00 81.59 141 THR C O 1
ATOM 1916 N N . PHE C 1 35 ? -44.279 -35.595 3.451 1.00 71.94 142 PHE C N 1
ATOM 1917 C CA . PHE C 1 35 ? -43.219 -34.929 4.196 1.00 74.76 142 PHE C CA 1
ATOM 1918 C C . PHE C 1 35 ? -43.125 -33.478 3.743 1.00 85.03 142 PHE C C 1
ATOM 1919 O O . PHE C 1 35 ? -43.376 -33.159 2.577 1.00 88.06 142 PHE C O 1
ATOM 1927 N N . ARG C 1 36 ? -42.798 -32.592 4.679 1.00 75.53 143 ARG C N 1
ATOM 1928 C CA . ARG C 1 36 ? -42.709 -31.165 4.398 1.00 78.83 143 ARG C CA 1
ATOM 1929 C C . ARG C 1 36 ? -41.434 -30.618 5.018 1.00 76.33 143 ARG C C 1
ATOM 1930 O O . ARG C 1 36 ? -41.236 -30.727 6.234 1.00 64.95 143 ARG C O 1
ATOM 1938 N N . LEU C 1 37 ? -40.573 -30.051 4.178 1.00 78.25 144 LEU C N 1
ATOM 1939 C CA . LEU C 1 37 ? -39.390 -29.339 4.634 1.00 66.20 144 LEU C CA 1
ATOM 1940 C C . LEU C 1 37 ? -39.749 -27.866 4.739 1.00 84.31 144 LEU C C 1
ATOM 1941 O O . LEU C 1 37 ? -40.212 -27.267 3.766 1.00 66.64 144 LEU C O 1
ATOM 1946 N N . GLU C 1 38 ? -39.525 -27.284 5.908 1.00 78.24 145 GLU C N 1
ATOM 1947 C CA . GLU C 1 38 ? -39.992 -25.946 6.207 1.00 80.44 145 GLU C CA 1
ATOM 1948 C C . GLU C 1 38 ? -38.825 -25.126 6.737 1.00 94.59 145 GLU C C 1
ATOM 1949 O O . GLU C 1 38 ? -37.939 -25.656 7.416 1.00 91.28 145 GLU C O 1
ATOM 1955 N N . ARG C 1 39 ? -38.820 -23.831 6.388 1.00 75.58 146 ARG C N 1
ATOM 1956 C CA . ARG C 1 39 ? -37.784 -22.898 6.795 1.00 76.69 146 ARG C CA 1
ATOM 1957 C C . ARG C 1 39 ? -38.228 -22.081 8.008 1.00 73.18 146 ARG C C 1
ATOM 1958 O O . ARG C 1 39 ? -39.179 -22.432 8.716 1.00 89.12 146 ARG C O 1
ATOM 1966 N N . GLU C 1 40 ? -37.490 -21.000 8.286 1.00 86.97 147 GLU C N 1
ATOM 1967 C CA . GLU C 1 40 ? -37.752 -20.208 9.488 1.00 71.18 147 GLU C CA 1
ATOM 1968 C C . GLU C 1 40 ? -39.142 -19.577 9.506 1.00 77.03 147 GLU C C 1
ATOM 1969 O O . GLU C 1 40 ? -39.835 -19.650 10.522 1.00 83.57 147 GLU C O 1
ATOM 1975 N N . ARG C 1 41 ? -39.571 -18.964 8.412 1.00 81.86 148 ARG C N 1
ATOM 1976 C CA . ARG C 1 41 ? -40.922 -18.445 8.285 1.00 96.56 148 ARG C CA 1
ATOM 1977 C C . ARG C 1 41 ? -41.748 -19.567 7.714 1.00 90.00 148 ARG C C 1
ATOM 1978 O O . ARG C 1 41 ? -41.406 -20.089 6.655 1.00 75.56 148 ARG C O 1
ATOM 1986 N N . ASN C 1 42 ? -42.813 -19.925 8.405 1.00 104.71 149 ASN C N 1
ATOM 1987 C CA . ASN C 1 42 ? -43.532 -21.147 8.117 1.00 92.14 149 ASN C CA 1
ATOM 1988 C C . ASN C 1 42 ? -44.072 -21.221 6.694 1.00 91.53 149 ASN C C 1
ATOM 1989 O O . ASN C 1 42 ? -44.338 -22.322 6.216 1.00 101.60 149 ASN C O 1
ATOM 1994 N N . TYR C 1 43 ? -44.306 -20.092 6.018 1.00 80.35 150 TYR C N 1
ATOM 1995 C CA . TYR C 1 43 ? -44.948 -20.161 4.707 1.00 83.41 150 TYR C CA 1
ATOM 1996 C C . TYR C 1 43 ? -44.018 -20.614 3.588 1.00 80.00 150 TYR C C 1
ATOM 1997 O O . TYR C 1 43 ? -44.488 -20.827 2.462 1.00 88.50 150 TYR C O 1
ATOM 2006 N N . LEU C 1 44 ? -42.723 -20.764 3.852 1.00 62.67 151 LEU C N 1
ATOM 2007 C CA . LEU C 1 44 ? -41.798 -21.292 2.854 1.00 80.93 151 LEU C CA 1
ATOM 2008 C C . LEU C 1 44 ? -41.453 -22.740 3.184 1.00 88.31 151 LEU C C 1
ATOM 2009 O O . LEU C 1 44 ? -40.698 -23.013 4.128 1.00 68.06 151 LEU C O 1
ATOM 2014 N N . TYR C 1 45 ? -41.990 -23.658 2.378 1.00 82.90 152 TYR C N 1
ATOM 2015 C CA . TYR C 1 45 ? -41.836 -25.089 2.596 1.00 80.20 152 TYR C CA 1
ATOM 2016 C C . TYR C 1 45 ? -41.979 -25.812 1.262 1.00 76.12 152 TYR C C 1
ATOM 2017 O O . TYR C 1 45 ? -42.476 -25.253 0.279 1.00 82.44 152 TYR C O 1
ATOM 2026 N N . SER C 1 46 ? -41.541 -27.068 1.245 1.00 86.06 153 SER C N 1
ATOM 2027 C CA . SER C 1 46 ? -41.718 -27.969 0.111 1.00 72.29 153 SER C CA 1
ATOM 2028 C C . SER C 1 46 ? -42.333 -29.272 0.600 1.00 94.39 153 SER C C 1
ATOM 2029 O O . SER C 1 46 ? -41.861 -29.863 1.582 1.00 75.70 153 SER C O 1
ATOM 2032 N N . ASP C 1 47 ? -43.377 -29.712 -0.092 1.00 82.37 154 ASP C N 1
ATOM 2033 C CA . ASP C 1 47 ? -44.037 -30.974 0.189 1.00 78.70 154 ASP C CA 1
ATOM 2034 C C . ASP C 1 47 ? -43.559 -32.037 -0.791 1.00 86.43 154 ASP C C 1
ATOM 2035 O O . ASP C 1 47 ? -43.292 -31.756 -1.961 1.00 91.17 154 ASP C O 1
ATOM 2040 N N . THR C 1 48 ? -43.456 -33.267 -0.302 1.00 94.97 155 THR C N 1
ATOM 2041 C CA . THR C 1 48 ? -43.161 -34.402 -1.160 1.00 74.64 155 THR C CA 1
ATOM 2042 C C . THR C 1 48 ? -43.950 -35.618 -0.700 1.00 87.94 155 THR C C 1
ATOM 2043 O O . THR C 1 48 ? -44.196 -35.814 0.499 1.00 80.72 155 THR C O 1
ATOM 2047 N N . GLU C 1 49 ? -44.353 -36.425 -1.677 1.00 92.26 156 GLU C N 1
ATOM 2048 C CA . GLU C 1 49 ? -45.065 -37.669 -1.444 1.00 87.88 156 GLU C CA 1
ATOM 2049 C C . GLU C 1 49 ? -44.178 -38.871 -1.715 1.00 93.38 156 GLU C C 1
ATOM 2050 O O . GLU C 1 49 ? -44.645 -40.008 -1.642 1.00 94.90 156 GLU C O 1
ATOM 2056 N N . ASP C 1 50 ? -42.919 -38.631 -2.078 1.00 108.13 157 ASP C N 1
ATOM 2057 C CA . ASP C 1 50 ? -41.890 -39.658 -2.065 1.00 78.90 157 ASP C CA 1
ATOM 2058 C C . ASP C 1 50 ? -41.617 -40.036 -0.622 1.00 88.97 157 ASP C C 1
ATOM 2059 O O . ASP C 1 50 ? -40.909 -39.318 0.087 1.00 101.52 157 ASP C O 1
ATOM 2064 N N . VAL C 1 51 ? -42.118 -41.183 -0.200 1.00 94.58 158 VAL C N 1
ATOM 2065 C CA . VAL C 1 51 ? -41.671 -41.775 1.050 1.00 83.64 158 VAL C CA 1
ATOM 2066 C C . VAL C 1 51 ? -41.131 -43.151 0.721 1.00 93.41 158 VAL C C 1
ATOM 2067 O O . VAL C 1 51 ? -41.750 -43.916 -0.029 1.00 84.50 158 VAL C O 1
ATOM 2071 N N . SER C 1 52 ? -39.951 -43.443 1.246 1.00 92.51 159 SER C N 1
ATOM 2072 C CA . SER C 1 52 ? -39.305 -44.729 1.065 1.00 93.30 159 SER C CA 1
ATOM 2073 C C . SER C 1 52 ? -39.221 -45.413 2.422 1.00 93.89 159 SER C C 1
ATOM 2074 O O . SER C 1 52 ? -38.822 -44.785 3.410 1.00 87.20 159 SER C O 1
ATOM 2077 N N . GLN C 1 53 ? -39.623 -46.681 2.478 1.00 93.28 160 GLN C N 1
ATOM 2078 C CA . GLN C 1 53 ? -39.379 -47.490 3.663 1.00 68.11 160 GLN C CA 1
ATOM 2079 C C . GLN C 1 53 ? -37.885 -47.736 3.789 1.00 82.30 160 GLN C C 1
ATOM 2080 O O . GLN C 1 53 ? -37.291 -48.481 3.009 1.00 102.53 160 GLN C O 1
ATOM 2086 N N . THR C 1 54 ? -37.273 -47.040 4.728 1.00 95.67 161 THR C N 1
ATOM 2087 C CA . THR C 1 54 ? -35.934 -47.366 5.194 1.00 95.12 161 THR C CA 1
ATOM 2088 C C . THR C 1 54 ? -35.920 -48.693 5.941 1.00 9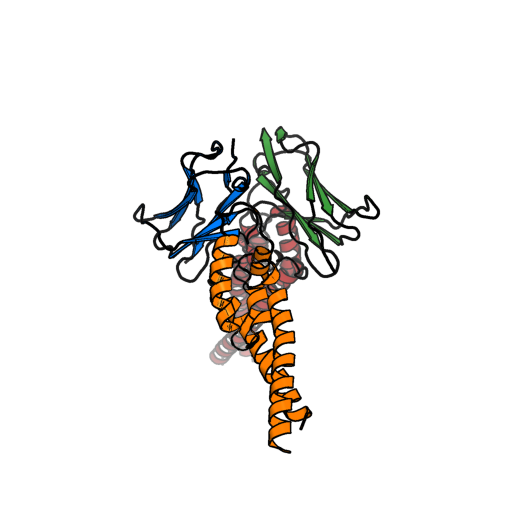0.93 161 THR C C 1
ATOM 2089 O O . THR C 1 54 ? -35.093 -49.570 5.663 1.00 111.98 161 THR C O 1
ATOM 2093 N N . SER C 1 55 ? -36.826 -48.842 6.915 1.00 95.12 162 SER C N 1
ATOM 2094 C CA . SER C 1 55 ? -36.796 -49.854 7.968 1.00 98.21 162 SER C CA 1
ATOM 2095 C C . SER C 1 55 ? -38.213 -50.335 8.255 1.00 89.02 162 SER C C 1
ATOM 2096 O O . SER C 1 55 ? -39.175 -49.746 7.749 1.00 97.73 162 SER C O 1
ATOM 2099 N N . PRO C 1 56 ? -38.393 -51.413 9.026 1.00 104.41 163 PRO C N 1
ATOM 2100 C CA . PRO C 1 56 ? -39.733 -51.715 9.560 1.00 104.18 163 PRO C CA 1
ATOM 2101 C C . PRO C 1 56 ? -40.235 -50.690 10.575 1.00 110.14 163 PRO C C 1
ATOM 2102 O O . PRO C 1 56 ? -41.413 -50.755 10.956 1.00 113.20 163 PRO C O 1
ATOM 2106 N N . SER C 1 57 ? -39.390 -49.749 11.021 1.00 103.32 164 SER C N 1
ATOM 2107 C CA . SER C 1 57 ? -39.768 -48.736 12.007 1.00 99.02 164 SER C CA 1
ATOM 2108 C C . SER C 1 57 ? -39.569 -47.294 11.533 1.00 105.96 164 SER C C 1
ATOM 2109 O O . SER C 1 57 ? -39.891 -46.360 12.277 1.00 84.06 164 SER C O 1
ATOM 2112 N N . GLU C 1 58 ? -39.067 -47.101 10.312 1.00 96.10 165 GLU C N 1
ATOM 2113 C CA . GLU C 1 58 ? -38.582 -45.847 9.743 1.00 85.29 165 GLU C CA 1
ATOM 2114 C C . GLU C 1 58 ? -39.203 -45.593 8.375 1.00 91.15 165 GLU C C 1
ATOM 2115 O O . GLU C 1 58 ? -39.627 -46.514 7.676 1.00 106.88 165 GLU C O 1
ATOM 2121 N N . SER C 1 59 ? -39.222 -44.314 8.001 1.00 76.63 166 SER C N 1
ATOM 2122 C CA . SER C 1 59 ? -39.536 -43.838 6.657 1.00 90.60 166 SER C CA 1
ATOM 2123 C C . SER C 1 59 ? -38.813 -42.504 6.470 1.00 88.55 166 SER C C 1
ATOM 2124 O O . SER C 1 59 ? -38.586 -41.778 7.439 1.00 98.63 166 SER C O 1
ATOM 2127 N N . GLU C 1 60 ? -38.415 -42.212 5.236 1.00 74.72 167 GLU C N 1
ATOM 2128 C CA . GLU C 1 60 ? -37.562 -41.023 5.029 1.00 87.34 167 GLU C CA 1
ATOM 2129 C C . GLU C 1 60 ? -37.906 -40.324 3.724 1.00 88.54 167 GLU C C 1
ATOM 2130 O O . GLU C 1 60 ? -38.484 -40.969 2.838 1.00 90.79 167 GLU C O 1
ATOM 2136 N N . ALA C 1 61 ? -37.592 -39.037 3.646 1.00 80.11 168 ALA C N 1
ATOM 2137 C CA . ALA C 1 61 ? -37.793 -38.288 2.394 1.00 81.33 168 ALA C CA 1
ATOM 2138 C C . ALA C 1 61 ? -36.576 -37.400 2.206 1.00 76.75 168 ALA C C 1
ATOM 2139 O O . ALA C 1 61 ? -35.999 -36.983 3.211 1.00 91.06 168 ALA C O 1
ATOM 2141 N N . ARG C 1 62 ? -36.208 -37.135 0.960 1.00 85.12 169 ARG C N 1
ATOM 2142 C CA . ARG C 1 62 ? -34.986 -36.341 0.717 1.00 95.76 169 ARG C CA 1
ATOM 2143 C C . ARG C 1 62 ? -35.334 -35.100 -0.100 1.00 86.88 169 ARG C C 1
ATOM 2144 O O . ARG C 1 62 ? -35.947 -35.243 -1.163 1.00 91.57 169 ARG C O 1
ATOM 2152 N N . PHE C 1 63 ? -34.963 -33.930 0.405 1.00 90.61 170 PHE C N 1
ATOM 2153 C CA . PHE C 1 63 ? -35.188 -32.671 -0.337 1.00 95.58 170 PHE C CA 1
ATOM 2154 C C . PHE C 1 63 ? -33.797 -32.149 -0.657 1.00 88.54 170 PHE C C 1
ATOM 2155 O O . PHE C 1 63 ? -32.998 -32.021 0.270 1.00 79.98 170 PHE C O 1
ATOM 2163 N N . ARG C 1 64 ? -33.514 -31.850 -1.919 1.00 97.82 171 ARG C N 1
ATOM 2164 C CA . ARG C 1 64 ? -32.113 -31.485 -2.234 1.00 108.50 171 ARG C CA 1
ATOM 2165 C C . ARG C 1 64 ? -31.968 -30.278 -3.150 1.00 110.61 171 ARG C C 1
ATOM 2166 O O . ARG C 1 64 ? -32.889 -30.011 -3.937 1.00 108.04 171 ARG C O 1
ATOM 2174 N N . ILE C 1 65 ? -30.872 -29.546 -2.996 1.00 90.38 172 ILE C N 1
ATOM 2175 C CA . ILE C 1 65 ? -30.522 -28.469 -3.915 1.00 117.00 172 ILE C CA 1
ATOM 2176 C C . ILE C 1 65 ? -29.158 -28.792 -4.512 1.00 120.54 172 ILE C C 1
ATOM 2177 O O . ILE C 1 65 ? -28.203 -29.105 -3.784 1.00 111.98 172 ILE C O 1
ATOM 2182 N N . ASP C 1 66 ? -29.091 -28.769 -5.845 1.00 112.45 173 ASP C N 1
ATOM 2183 C CA . ASP C 1 66 ? -27.872 -29.125 -6.550 1.00 114.18 173 ASP C CA 1
ATOM 2184 C C . ASP C 1 66 ? -26.771 -28.067 -6.403 1.00 110.56 173 ASP C C 1
ATOM 2185 O O . ASP C 1 66 ? -25.595 -28.407 -6.548 1.00 113.22 173 ASP C O 1
ATOM 2190 N N . SER C 1 67 ? -27.098 -26.815 -6.070 1.00 125.12 174 SER C N 1
ATOM 2191 C CA . SER C 1 67 ? -26.054 -25.820 -5.838 1.00 124.78 174 SER C CA 1
ATOM 2192 C C . SER C 1 67 ? -26.528 -24.723 -4.897 1.00 115.71 174 SER C C 1
ATOM 2193 O O . SER C 1 67 ? -27.679 -24.290 -4.974 1.00 116.52 174 SER C O 1
ATOM 2196 N N . VAL C 1 68 ? -25.637 -24.329 -3.978 1.00 122.18 175 VAL C N 1
ATOM 2197 C CA . VAL C 1 68 ? -25.950 -23.395 -2.894 1.00 124.82 175 VAL C CA 1
ATOM 2198 C C . VAL C 1 68 ? -26.088 -21.963 -3.408 1.00 109.33 175 VAL C C 1
ATOM 2199 O O . VAL C 1 68 ? -25.555 -21.574 -4.455 1.00 114.98 175 VAL C O 1
ATOM 2203 N N . ASN C 1 69 ? -26.842 -21.169 -2.639 1.00 107.44 176 ASN C N 1
ATOM 2204 C CA . ASN C 1 69 ? -26.726 -19.717 -2.630 1.00 113.73 176 ASN C CA 1
ATOM 2205 C C . ASN C 1 69 ? -26.914 -19.187 -1.215 1.00 102.42 176 ASN C C 1
ATOM 2206 O O . ASN C 1 69 ? -27.410 -19.886 -0.331 1.00 104.48 176 ASN C O 1
ATOM 2211 N N . ALA C 1 70 ? -26.482 -17.938 -1.008 1.00 110.58 177 ALA C N 1
ATOM 2212 C CA . ALA C 1 70 ? -26.500 -17.337 0.326 1.00 106.26 177 ALA C CA 1
ATOM 2213 C C . ALA C 1 70 ? -27.913 -17.156 0.864 1.00 113.00 177 ALA C C 1
ATOM 2214 O O . ALA C 1 70 ? -28.089 -16.947 2.074 1.00 89.75 177 ALA C O 1
ATOM 2216 N N . GLY C 1 71 ? -28.916 -17.200 -0.018 1.00 106.54 178 GLY C N 1
ATOM 2217 C CA . GLY C 1 71 ? -30.304 -17.133 0.394 1.00 112.21 178 GLY C CA 1
ATOM 2218 C C . GLY C 1 71 ? -30.852 -18.428 0.943 1.00 122.76 178 GLY C C 1
ATOM 2219 O O . GLY C 1 71 ? -31.901 -18.414 1.594 1.00 129.17 178 GLY C O 1
ATOM 2220 N N . ASN C 1 72 ? -30.162 -19.547 0.700 1.00 110.15 179 ASN C N 1
ATOM 2221 C CA . ASN C 1 72 ? -30.600 -20.836 1.222 1.00 110.86 179 ASN C CA 1
ATOM 2222 C C . ASN C 1 72 ? -30.245 -21.016 2.693 1.00 111.38 179 ASN C C 1
ATOM 2223 O O . ASN C 1 72 ? -30.906 -21.792 3.391 1.00 120.96 179 ASN C O 1
ATOM 2228 N N . ALA C 1 73 ? -29.220 -20.318 3.179 1.00 103.47 180 ALA C N 1
ATOM 2229 C CA . ALA C 1 73 ? -28.780 -20.516 4.552 1.00 106.86 180 ALA C CA 1
ATOM 2230 C C . ALA C 1 73 ? -29.880 -20.092 5.514 1.00 111.65 180 ALA C C 1
ATOM 2231 O O . ALA C 1 73 ? -30.599 -19.118 5.271 1.00 114.71 180 ALA C O 1
ATOM 2233 N N . GLY C 1 74 ? -30.010 -20.826 6.607 1.00 108.26 181 GLY C N 1
ATOM 2234 C CA . GLY C 1 74 ? -31.026 -20.518 7.591 1.00 102.85 181 GLY C CA 1
ATOM 2235 C C . GLY C 1 74 ? -31.477 -21.778 8.303 1.00 95.30 181 GLY C C 1
ATOM 2236 O O . GLY C 1 74 ? -30.804 -22.803 8.271 1.00 100.82 181 GLY C O 1
ATOM 2237 N N . LEU C 1 75 ? -32.637 -21.675 8.943 1.00 88.82 182 LEU C N 1
ATOM 2238 C CA . LEU C 1 75 ? -33.183 -22.777 9.716 1.00 74.50 182 LEU C CA 1
ATOM 2239 C C . LEU C 1 75 ? -34.082 -23.650 8.844 1.00 77.23 182 LEU C C 1
ATOM 2240 O O . LEU C 1 75 ? -34.807 -23.148 7.981 1.00 77.43 182 LEU C O 1
ATOM 2245 N N . PHE C 1 76 ? -34.015 -24.964 9.079 1.00 95.74 183 PHE C N 1
ATOM 2246 C CA . PHE C 1 76 ? -34.747 -25.982 8.332 1.00 83.01 183 PHE C CA 1
ATOM 2247 C C . PHE C 1 76 ? -35.249 -27.039 9.300 1.00 69.65 183 PHE C C 1
ATOM 2248 O O . PHE C 1 76 ? -34.526 -27.446 10.210 1.00 73.08 183 PHE C O 1
ATOM 2256 N N . ARG C 1 77 ? -36.467 -27.514 9.072 1.00 72.58 184 ARG C N 1
ATOM 2257 C CA . ARG C 1 77 ? -37.060 -28.513 9.951 1.00 67.12 184 ARG C CA 1
ATOM 2258 C C . ARG C 1 77 ? -38.168 -29.235 9.201 1.00 71.00 184 ARG C C 1
ATOM 2259 O O . ARG C 1 77 ? -38.669 -28.749 8.187 1.00 80.85 184 ARG C O 1
ATOM 2267 N N . CYS C 1 78 ? -38.538 -30.416 9.689 1.00 76.62 185 CYS C N 1
ATOM 2268 C CA . CYS C 1 78 ? -39.503 -31.226 8.961 1.00 75.73 185 CYS C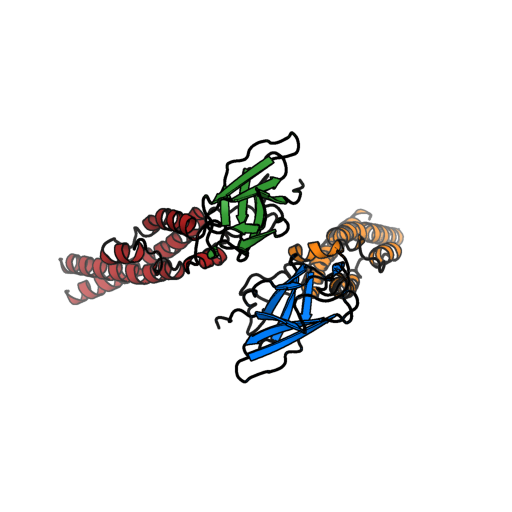 CA 1
ATOM 2269 C C . CYS C 1 78 ? -40.821 -31.326 9.713 1.00 71.89 185 CYS C C 1
ATOM 2270 O O . CYS C 1 78 ? -40.896 -31.159 10.933 1.00 62.52 185 CYS C O 1
ATOM 2273 N N . ILE C 1 79 ? -41.861 -31.652 8.953 1.00 58.47 186 ILE C N 1
ATOM 2274 C CA . ILE C 1 79 ? -43.137 -32.102 9.490 1.00 65.80 186 ILE C CA 1
ATOM 2275 C C . ILE C 1 79 ? -43.626 -33.210 8.568 1.00 73.06 186 ILE C C 1
ATOM 2276 O O . ILE C 1 79 ? -43.245 -33.284 7.398 1.00 64.16 186 ILE C O 1
ATOM 2281 N N . TYR C 1 80 ? -44.443 -34.112 9.108 1.00 66.92 187 TYR C N 1
ATOM 2282 C CA . TYR C 1 80 ? -44.995 -35.174 8.282 1.00 81.23 187 TYR C CA 1
ATOM 2283 C C . TYR C 1 80 ? -46.477 -35.357 8.572 1.00 78.93 187 TYR C C 1
ATOM 2284 O O . TYR C 1 80 ? -46.968 -35.066 9.666 1.00 68.79 187 TYR C O 1
ATOM 2293 N N . TYR C 1 81 ? -47.167 -35.885 7.568 1.00 81.56 188 TYR C N 1
ATOM 2294 C CA . TYR C 1 81 ? -48.610 -36.097 7.582 1.00 88.33 188 TYR C CA 1
ATOM 2295 C C . TYR C 1 81 ? -48.839 -37.597 7.437 1.00 93.15 188 TYR C C 1
ATOM 2296 O O . TYR C 1 81 ? -48.499 -38.182 6.400 1.00 96.20 188 TYR C O 1
ATOM 2305 N N . LYS C 1 82 ? -49.393 -38.218 8.476 1.00 84.48 189 LYS C N 1
ATOM 2306 C CA . LYS C 1 82 ? -49.726 -39.633 8.450 1.00 92.19 189 LYS C CA 1
ATOM 2307 C C . LYS C 1 82 ? -50.984 -39.824 9.282 1.00 86.55 189 LYS C C 1
ATOM 2308 O O . LYS C 1 82 ? -51.123 -39.203 10.336 1.00 83.08 189 LYS C O 1
ATOM 2314 N N . SER C 1 83 ? -51.894 -40.677 8.816 1.00 105.64 190 SER C N 1
ATOM 2315 C CA . SER C 1 83 ? -53.006 -41.131 9.649 1.00 104.10 190 SER C CA 1
ATOM 2316 C C . SER C 1 83 ? -53.840 -39.964 10.161 1.00 97.28 190 SER C C 1
ATOM 2317 O O . SER C 1 83 ? -53.849 -39.693 11.367 1.00 110.34 190 SER C O 1
ATOM 2320 N N . ARG C 1 84 ? -54.443 -39.208 9.234 1.00 96.98 191 ARG C N 1
ATOM 2321 C CA . ARG C 1 84 ? -55.450 -38.196 9.553 1.00 110.38 191 ARG C CA 1
ATOM 2322 C C . ARG C 1 84 ? -54.874 -36.832 9.908 1.00 104.30 191 ARG C C 1
ATOM 2323 O O . ARG C 1 84 ? -55.566 -35.815 9.730 1.00 96.74 191 ARG C O 1
ATOM 2331 N N . LYS C 1 85 ? -53.621 -36.755 10.335 1.00 78.88 192 LYS C N 1
ATOM 2332 C CA . LYS C 1 85 ? -53.185 -35.589 11.076 1.00 95.74 192 LYS C CA 1
ATOM 2333 C C . LYS C 1 85 ? -51.728 -35.252 10.795 1.00 96.17 192 LYS C C 1
ATOM 2334 O O . LYS C 1 85 ? -50.908 -36.134 10.521 1.00 82.27 192 LYS C O 1
ATOM 2340 N N . TRP C 1 86 ? -51.423 -33.954 10.869 1.00 87.26 193 TRP C N 1
ATOM 2341 C CA . TRP C 1 86 ? -50.041 -33.496 10.816 1.00 80.15 193 TRP C CA 1
ATOM 2342 C C . TRP C 1 86 ? -49.332 -33.820 12.125 1.00 73.70 193 TRP C C 1
ATOM 2343 O O . TRP C 1 86 ? -49.947 -33.860 13.191 1.00 75.88 193 TRP C O 1
ATOM 2354 N N . SER C 1 87 ? -48.023 -34.033 12.038 1.00 69.50 194 SER C N 1
ATOM 2355 C CA . SER C 1 87 ? -47.209 -34.378 13.190 1.00 71.27 194 SER C CA 1
ATOM 2356 C C . SER C 1 87 ? -46.703 -33.122 13.890 1.00 80.73 194 SER C C 1
ATOM 2357 O O . SER C 1 87 ? -46.951 -31.991 13.471 1.00 75.04 194 SER C O 1
ATOM 2360 N N . GLU C 1 88 ? -45.982 -33.332 14.980 1.00 82.62 195 GLU C N 1
ATOM 2361 C CA . GLU C 1 88 ? -45.233 -32.253 15.583 1.00 68.95 195 GLU C CA 1
ATOM 2362 C C . GLU C 1 88 ? -44.005 -31.991 14.713 1.00 76.62 195 GLU C C 1
ATOM 2363 O O . GLU C 1 88 ? -43.558 -32.867 13.965 1.00 88.15 195 GLU C O 1
ATOM 2369 N N . GLN C 1 89 ? -43.472 -30.773 14.774 1.00 71.84 196 GLN C N 1
ATOM 2370 C CA . GLN C 1 89 ? -42.319 -30.488 13.938 1.00 68.97 196 GLN C CA 1
ATOM 2371 C C . GLN C 1 89 ? -41.045 -30.930 14.640 1.00 69.26 196 GLN C C 1
ATOM 2372 O O . GLN C 1 89 ? -40.987 -31.015 15.871 1.00 83.07 196 GLN C O 1
ATOM 2378 N N . SER C 1 90 ? -40.015 -31.198 13.842 1.00 58.65 197 SER C N 1
ATOM 2379 C CA . SER C 1 90 ? -38.743 -31.633 14.389 1.00 79.06 197 SER C CA 1
ATOM 2380 C C . SER C 1 90 ? -37.968 -30.441 14.926 1.00 73.35 197 SER C C 1
ATOM 2381 O O . SER C 1 90 ? -38.369 -29.290 14.773 1.00 81.76 197 SER C O 1
ATOM 2384 N N . ASP C 1 91 ? -36.834 -30.727 15.556 1.00 73.75 198 ASP C N 1
ATOM 2385 C CA . ASP C 1 91 ? -35.953 -29.658 15.995 1.00 69.30 198 ASP C CA 1
ATOM 2386 C C . ASP C 1 91 ? -35.385 -28.916 14.786 1.00 89.33 198 ASP C C 1
ATOM 2387 O O . ASP C 1 91 ? -35.280 -29.470 13.686 1.00 76.45 198 ASP C O 1
ATOM 2392 N N . TYR C 1 92 ? -35.032 -27.644 14.987 1.00 71.31 199 TYR C N 1
ATOM 2393 C CA . TYR C 1 92 ? -34.467 -26.868 13.892 1.00 82.18 199 TYR C CA 1
ATOM 2394 C C . TYR C 1 92 ? -33.038 -27.308 13.609 1.00 79.56 199 TYR C C 1
ATOM 2395 O O . TYR C 1 92 ? -32.305 -27.749 14.493 1.00 79.12 199 TYR C O 1
ATOM 2404 N N . LEU C 1 93 ? -32.649 -27.156 12.357 1.00 84.61 200 LEU C N 1
ATOM 2405 C CA . LEU C 1 93 ? -31.308 -27.413 11.867 1.00 83.47 200 LEU C CA 1
ATOM 2406 C C . LEU C 1 93 ? -30.834 -26.112 11.224 1.00 95.57 200 LEU C C 1
ATOM 2407 O O . LEU C 1 93 ? -31.604 -25.449 10.523 1.00 88.10 200 LEU C O 1
ATOM 2412 N N . GLU C 1 94 ? -29.590 -25.714 11.456 1.00 88.26 201 GLU C N 1
ATOM 2413 C CA . GLU C 1 94 ? -29.078 -24.507 10.815 1.00 86.60 201 GLU C CA 1
ATOM 2414 C C . GLU C 1 94 ? -28.119 -24.884 9.697 1.00 87.72 201 GLU C C 1
ATOM 2415 O O . GLU C 1 94 ? -27.096 -25.534 9.940 1.00 93.58 201 GLU C O 1
ATOM 2421 N N . LEU C 1 95 ? -28.455 -24.473 8.478 1.00 88.04 202 LEU C N 1
ATOM 2422 C CA . LEU C 1 95 ? -27.564 -24.601 7.337 1.00 89.82 202 LEU C CA 1
ATOM 2423 C C . LEU C 1 95 ? -26.825 -23.283 7.171 1.00 109.49 202 LEU C C 1
ATOM 2424 O O . LEU C 1 95 ? -27.455 -22.222 7.048 1.00 104.99 202 LEU C O 1
ATOM 2429 N N . VAL C 1 96 ? -25.496 -23.356 7.153 1.00 110.50 203 VAL C N 1
ATOM 2430 C CA . VAL C 1 96 ? -24.644 -22.186 7.012 1.00 112.42 203 VAL C CA 1
ATOM 2431 C C . VAL C 1 96 ? -23.815 -22.352 5.749 1.00 110.43 203 VAL C C 1
ATOM 2432 O O . VAL C 1 96 ? -23.275 -23.432 5.485 1.00 113.07 203 VAL C O 1
ATOM 2436 N N . VAL C 1 97 ? -23.723 -21.284 4.966 1.00 129.16 204 VAL C N 1
ATOM 2437 C CA . VAL C 1 97 ? -22.968 -21.293 3.721 1.00 134.71 204 VAL C CA 1
ATOM 2438 C C . VAL C 1 97 ? -21.671 -20.528 3.944 1.00 131.89 204 VAL C C 1
ATOM 2439 O O . VAL C 1 97 ? -21.650 -19.495 4.628 1.00 116.89 204 VAL C O 1
ATOM 2443 N N . LYS C 1 98 ? -20.577 -21.058 3.405 1.00 135.64 205 LYS C N 1
ATOM 2444 C CA . LYS C 1 98 ? -19.265 -20.450 3.591 1.00 136.94 205 LYS C CA 1
ATOM 2445 C C . LYS C 1 98 ? -18.606 -20.126 2.252 1.00 133.00 205 LYS C C 1
ATOM 2446 O O . LYS C 1 98 ? -19.042 -20.598 1.200 1.00 132.37 205 LYS C O 1
ATOM 2452 N N . GLU D 2 5 ? -89.646 -1.251 -27.804 1.00 155.25 188 GLU D N 1
ATOM 2453 C CA . GLU D 2 5 ? -89.072 -2.404 -28.489 1.00 159.79 188 GLU D CA 1
ATOM 2454 C C . GLU D 2 5 ? -87.597 -2.577 -28.138 1.00 162.09 188 GLU D C 1
ATOM 2455 O O . GLU D 2 5 ? -87.244 -3.386 -27.277 1.00 165.59 188 GLU D O 1
ATOM 2461 N N . LEU D 2 6 ? -86.738 -1.808 -28.807 1.00 164.86 189 LEU D N 1
ATOM 2462 C CA . LEU D 2 6 ? -85.294 -1.978 -28.700 1.00 166.80 189 LEU D CA 1
ATOM 2463 C C . LEU D 2 6 ? -84.658 -1.127 -27.607 1.00 168.85 189 LEU D C 1
ATOM 2464 O O . LEU D 2 6 ? -83.437 -1.197 -27.421 1.00 193.54 189 LEU D O 1
ATOM 2469 N N . ALA D 2 7 ? -85.442 -0.327 -26.881 1.00 161.04 190 ALA D N 1
ATOM 2470 C CA . ALA D 2 7 ? -84.968 0.150 -25.586 1.00 157.14 190 ALA D CA 1
ATOM 2471 C C . ALA D 2 7 ? -84.504 -1.026 -24.739 1.00 160.72 190 ALA D C 1
ATOM 2472 O O . ALA D 2 7 ? -83.453 -0.964 -24.093 1.00 160.32 190 ALA D O 1
ATOM 2474 N N . GLU D 2 8 ? -85.252 -2.130 -24.800 1.00 159.30 191 GLU D N 1
ATOM 2475 C CA . GLU D 2 8 ? -84.891 -3.362 -24.110 1.00 153.78 191 GLU D CA 1
ATOM 2476 C C . GLU D 2 8 ? -83.518 -3.854 -24.540 1.00 156.65 191 GLU D C 1
ATOM 2477 O O . GLU D 2 8 ? -82.649 -4.133 -23.704 1.00 163.67 191 GLU D O 1
ATOM 2483 N N . LYS D 2 9 ? -83.321 -3.984 -25.853 1.00 153.19 192 LYS D N 1
ATOM 2484 C CA . LYS D 2 9 ? -82.072 -4.490 -26.414 1.00 150.75 192 LYS D CA 1
ATOM 2485 C C . LYS D 2 9 ? -80.877 -3.606 -26.051 1.00 153.43 192 LYS D C 1
ATOM 2486 O O . LYS D 2 9 ? -79.858 -4.089 -25.530 1.00 159.92 192 LYS D O 1
ATOM 2492 N N . ALA D 2 10 ? -80.971 -2.305 -26.345 1.00 152.00 193 ALA D N 1
ATOM 2493 C CA . ALA D 2 10 ? -79.856 -1.402 -26.068 1.00 155.29 193 ALA D CA 1
ATOM 2494 C C . ALA D 2 10 ? -79.559 -1.312 -24.574 1.00 157.76 193 ALA D C 1
ATOM 2495 O O . ALA D 2 10 ? -78.388 -1.270 -24.165 1.00 154.47 193 ALA D O 1
ATOM 2497 N N . GLY D 2 11 ? -80.602 -1.317 -23.739 1.00 156.48 194 GLY D N 1
ATOM 2498 C CA . GLY D 2 11 ? -80.386 -1.280 -22.305 1.00 146.07 194 GLY D CA 1
ATOM 2499 C C . GLY D 2 11 ? -79.721 -2.540 -21.794 1.00 149.29 194 GLY D C 1
ATOM 2500 O O . GLY D 2 11 ? -78.847 -2.478 -20.928 1.00 154.21 194 GLY D O 1
ATOM 2501 N N . ALA D 2 12 ? -80.111 -3.698 -22.334 1.00 149.40 195 ALA D N 1
ATOM 2502 C CA . ALA D 2 12 ? -79.474 -4.947 -21.933 1.00 143.63 195 ALA D CA 1
ATOM 2503 C C . ALA D 2 12 ? -78.003 -4.967 -22.327 1.00 148.55 195 ALA D C 1
ATOM 2504 O O . ALA D 2 12 ? -77.157 -5.451 -21.566 1.00 156.38 195 ALA D O 1
ATOM 2506 N N . ALA D 2 13 ? -77.669 -4.418 -23.499 1.00 153.30 196 ALA D N 1
ATOM 2507 C CA . ALA D 2 13 ? -76.263 -4.394 -23.901 1.00 151.30 196 ALA D CA 1
ATOM 2508 C C . ALA D 2 13 ? -75.439 -3.468 -23.004 1.00 152.30 196 ALA D C 1
ATOM 2509 O O . ALA D 2 13 ? -74.355 -3.849 -22.527 1.00 158.07 196 ALA D O 1
ATOM 2511 N N . ALA D 2 14 ? -75.951 -2.261 -22.735 1.00 144.28 197 ALA D N 1
ATOM 2512 C CA . ALA D 2 14 ? -75.226 -1.341 -21.861 1.00 141.21 197 ALA D CA 1
ATOM 2513 C C . ALA D 2 14 ? -75.103 -1.904 -20.449 1.00 140.50 197 ALA D C 1
ATOM 2514 O O . ALA D 2 14 ? -74.064 -1.741 -19.791 1.00 136.41 197 ALA D O 1
ATOM 2516 N N . GLY D 2 15 ? -76.140 -2.602 -19.981 1.00 144.83 198 GLY D N 1
ATOM 2517 C CA . GLY D 2 15 ? -76.089 -3.197 -18.659 1.00 142.70 198 GLY D CA 1
ATOM 2518 C C . GLY D 2 15 ? -75.100 -4.340 -18.562 1.00 141.92 198 GLY D C 1
ATOM 2519 O O . GLY D 2 15 ? -74.403 -4.476 -17.555 1.00 141.25 198 GLY D O 1
ATOM 2520 N N . LEU D 2 16 ? -75.015 -5.174 -19.602 1.00 145.40 199 LEU D N 1
ATOM 2521 C CA . LEU D 2 16 ? -74.023 -6.243 -19.580 1.00 149.23 199 LEU D CA 1
ATOM 2522 C C . LEU D 2 16 ? -72.611 -5.673 -19.578 1.00 145.12 199 LEU D C 1
ATOM 2523 O O . LEU D 2 16 ? -71.733 -6.177 -18.868 1.00 153.99 199 LEU D O 1
ATOM 2528 N N . LYS D 2 17 ? -72.378 -4.598 -20.337 1.00 143.28 200 LYS D N 1
ATOM 2529 C CA . LYS D 2 17 ? -71.045 -3.995 -20.336 1.00 143.90 200 LYS D CA 1
ATOM 2530 C C . LYS D 2 17 ? -70.696 -3.419 -18.961 1.00 141.92 200 LYS D C 1
ATOM 2531 O O . LYS D 2 17 ? -69.599 -3.664 -18.426 1.00 140.61 200 LYS D O 1
ATOM 2537 N N . ALA D 2 18 ? -71.622 -2.651 -18.374 1.00 139.44 201 ALA D N 1
ATOM 2538 C CA . ALA D 2 18 ? -71.388 -2.088 -17.046 1.00 140.92 201 ALA D CA 1
ATOM 2539 C C . ALA D 2 18 ? -71.176 -3.178 -15.997 1.00 142.69 201 ALA D C 1
ATOM 2540 O O . ALA D 2 18 ? -70.286 -3.067 -15.141 1.00 135.74 201 ALA D O 1
ATOM 2542 N N . GLY D 2 19 ? -71.969 -4.251 -16.053 1.00 138.96 202 GLY D N 1
ATOM 2543 C CA . GLY D 2 19 ? -71.819 -5.315 -15.079 1.00 134.88 202 GLY D CA 1
ATOM 2544 C C . GLY D 2 19 ? -70.525 -6.076 -15.255 1.00 133.29 202 GLY D C 1
ATOM 2545 O O . GLY D 2 19 ? -69.917 -6.510 -14.272 1.00 138.30 202 GLY D O 1
ATOM 2546 N N . ASP D 2 20 ? -70.053 -6.195 -16.497 1.00 136.08 203 ASP D N 1
ATOM 2547 C CA . ASP D 2 20 ? -68.764 -6.826 -16.736 1.00 139.40 203 ASP D CA 1
ATOM 2548 C C . ASP D 2 20 ? -67.650 -6.024 -16.080 1.00 142.71 203 ASP D C 1
ATOM 2549 O O . ASP D 2 20 ? -66.836 -6.572 -15.323 1.00 142.38 203 ASP D O 1
ATOM 2554 N N . ILE D 2 21 ? -67.608 -4.712 -16.346 1.00 138.39 204 ILE D N 1
ATOM 2555 C CA . ILE D 2 21 ? -66.537 -3.909 -15.751 1.00 126.59 204 ILE D CA 1
ATOM 2556 C C . ILE D 2 21 ? -66.629 -3.904 -14.225 1.00 122.77 204 ILE D C 1
ATOM 2557 O O . ILE D 2 21 ? -65.599 -3.953 -13.538 1.00 122.64 204 ILE D O 1
ATOM 2562 N N . HIS D 2 22 ? -67.844 -3.910 -13.664 1.00 122.85 205 HIS D N 1
ATOM 2563 C CA . HIS D 2 22 ? -67.966 -3.862 -12.207 1.00 124.71 205 HIS D CA 1
ATOM 2564 C C . HIS D 2 22 ? -67.502 -5.168 -11.569 1.00 129.16 205 HIS D C 1
ATOM 2565 O O . HIS D 2 22 ? -66.763 -5.151 -10.567 1.00 131.81 205 HIS D O 1
ATOM 2572 N N . GLY D 2 23 ? -67.917 -6.313 -12.134 1.00 139.62 206 GLY D N 1
ATOM 2573 C CA . GLY D 2 23 ? -67.429 -7.586 -11.632 1.00 125.10 206 GLY D CA 1
ATOM 2574 C C . GLY D 2 23 ? -65.927 -7.694 -11.781 1.00 125.23 206 GLY D C 1
ATOM 2575 O O . GLY D 2 23 ? -65.254 -8.307 -10.944 1.00 120.38 206 GLY D O 1
ATOM 2576 N N . MET D 2 24 ? -65.371 -7.016 -12.790 1.00 128.42 207 MET D N 1
ATOM 2577 C CA . MET D 2 24 ? -63.925 -7.013 -12.942 1.00 126.85 207 MET D CA 1
ATOM 2578 C C . MET D 2 24 ? -63.254 -6.233 -11.815 1.00 124.51 207 MET D C 1
ATOM 2579 O O . MET D 2 24 ? -62.231 -6.676 -11.284 1.00 128.16 207 MET D O 1
ATOM 2584 N N . LYS D 2 25 ? -63.830 -5.093 -11.406 1.00 125.33 208 LYS D N 1
ATOM 2585 C CA . LYS D 2 25 ? -63.174 -4.298 -10.359 1.00 127.88 208 LYS D CA 1
ATOM 2586 C C . LYS D 2 25 ? -63.145 -5.072 -9.047 1.00 128.59 208 LYS D C 1
ATOM 2587 O O . LYS D 2 25 ? -62.100 -5.222 -8.392 1.00 128.19 208 LYS D O 1
ATOM 2593 N N . ILE D 2 26 ? -64.318 -5.560 -8.654 1.00 123.80 209 ILE D N 1
ATOM 2594 C CA . ILE D 2 26 ? -64.458 -6.404 -7.468 1.00 132.57 209 ILE D CA 1
ATOM 2595 C C . ILE D 2 26 ? -63.561 -7.649 -7.506 1.00 126.69 209 ILE D C 1
ATOM 2596 O O . ILE D 2 26 ? -62.914 -7.970 -6.491 1.00 127.78 209 ILE D O 1
ATOM 2601 N N . VAL D 2 27 ? -63.430 -8.340 -8.645 1.00 120.97 210 VAL D N 1
ATOM 2602 C CA . VAL D 2 27 ? -62.566 -9.513 -8.555 1.00 113.70 210 VAL D CA 1
ATOM 2603 C C . VAL D 2 27 ? -61.076 -9.127 -8.633 1.00 114.03 210 VAL D C 1
ATOM 2604 O O . VAL D 2 27 ? -60.202 -9.860 -8.155 1.00 124.82 210 VAL D O 1
ATOM 2608 N N . ILE D 2 28 ? -60.753 -7.948 -9.162 1.00 112.39 211 ILE D N 1
ATOM 2609 C CA . ILE D 2 28 ? -59.407 -7.406 -8.956 1.00 112.27 211 ILE D CA 1
ATOM 2610 C C . ILE D 2 28 ? -59.137 -7.236 -7.464 1.00 122.79 211 ILE D C 1
ATOM 2611 O O . ILE D 2 28 ? -58.036 -7.528 -6.967 1.00 122.84 211 ILE D O 1
ATOM 2616 N N . GLU D 2 29 ? -60.146 -6.763 -6.727 1.00 130.12 212 GLU D N 1
ATOM 2617 C CA . GLU D 2 29 ? -60.031 -6.691 -5.270 1.00 124.50 212 GLU D CA 1
ATOM 2618 C C . GLU D 2 29 ? -59.723 -8.063 -4.687 1.00 113.38 212 GLU D C 1
ATOM 2619 O O . GLU D 2 29 ? -58.793 -8.225 -3.881 1.00 121.25 212 GLU D O 1
ATOM 2625 N N . GLY D 2 30 ? -60.461 -9.073 -5.148 1.00 106.07 213 GLY D N 1
ATOM 2626 C CA . GLY D 2 30 ? -60.267 -10.422 -4.635 1.00 106.82 213 GLY D CA 1
ATOM 2627 C C . GLY D 2 30 ? -58.877 -10.968 -4.902 1.00 99.78 213 GLY D C 1
ATOM 2628 O O . GLY D 2 30 ? -58.262 -11.582 -4.024 1.00 96.20 213 GLY D O 1
ATOM 2629 N N . LEU D 2 31 ? -58.358 -10.750 -6.112 1.00 103.32 214 LEU D N 1
ATOM 2630 C CA . LEU D 2 31 ? -57.066 -11.334 -6.452 1.00 99.68 214 LEU D CA 1
ATOM 2631 C C . LEU D 2 31 ? -55.883 -10.553 -5.894 1.00 107.59 214 LEU D C 1
ATOM 2632 O O . LEU D 2 31 ? -54.852 -11.158 -5.578 1.00 94.76 214 LEU D O 1
ATOM 2637 N N . LYS D 2 32 ? -55.977 -9.228 -5.776 1.00 119.47 215 LYS D N 1
ATOM 2638 C CA . LYS D 2 32 ? -54.873 -8.544 -5.115 1.00 113.95 215 LYS D CA 1
ATOM 2639 C C . LYS D 2 32 ? -54.946 -8.681 -3.601 1.00 107.36 215 LYS D C 1
ATOM 2640 O O . LYS D 2 32 ? -53.969 -8.352 -2.916 1.00 94.65 215 LYS D O 1
ATOM 2646 N N . ALA D 2 33 ? -56.075 -9.158 -3.064 1.00 107.20 216 ALA D N 1
ATOM 2647 C CA . ALA D 2 33 ? -56.047 -9.692 -1.706 1.00 91.87 216 ALA D CA 1
ATOM 2648 C C . ALA D 2 33 ? -55.211 -10.967 -1.641 1.00 99.82 216 ALA D C 1
ATOM 2649 O O . ALA D 2 33 ? -54.524 -11.203 -0.643 1.00 101.05 216 ALA D O 1
ATOM 2651 N N . LEU D 2 34 ? -55.234 -11.785 -2.699 1.00 102.18 217 LEU D N 1
ATOM 2652 C CA . LEU D 2 34 ? -54.307 -12.906 -2.823 1.00 101.70 217 LEU D CA 1
ATOM 2653 C C . LEU D 2 34 ? -52.923 -12.473 -3.270 1.00 91.51 217 LEU D C 1
ATOM 2654 O O . LEU D 2 34 ? -52.023 -13.316 -3.326 1.00 101.11 217 LEU D O 1
ATOM 2659 N N . LYS D 2 35 ? -52.750 -11.194 -3.604 1.00 94.26 218 LYS D N 1
ATOM 2660 C CA . LYS D 2 35 ? -51.498 -10.655 -4.133 1.00 97.25 218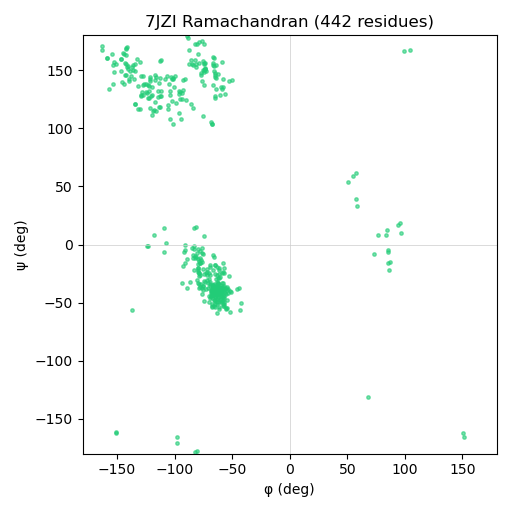 LYS D CA 1
ATOM 2661 C C . LYS D 2 35 ? -51.077 -11.367 -5.420 1.00 95.72 218 LYS D C 1
ATOM 2662 O O . LYS D 2 35 ? -49.885 -11.544 -5.691 1.00 89.95 218 LYS D O 1
ATOM 2668 N N . VAL D 2 36 ? -52.062 -11.795 -6.216 1.00 102.52 219 VAL D N 1
ATOM 2669 C CA . VAL D 2 36 ? -51.788 -12.316 -7.550 1.00 103.37 219 VAL D CA 1
ATOM 2670 C C . VAL D 2 36 ? -51.135 -11.246 -8.409 1.00 93.51 219 VAL D C 1
ATOM 2671 O O . VAL D 2 36 ? -50.472 -11.553 -9.405 1.00 101.32 219 VAL D O 1
ATOM 2675 N N . ASP D 2 37 ? -51.292 -9.986 -8.016 1.00 112.48 220 ASP D N 1
ATOM 2676 C CA . ASP D 2 37 ? -50.581 -8.838 -8.555 1.00 108.51 220 ASP D CA 1
ATOM 2677 C C . ASP D 2 37 ? -49.083 -9.102 -8.737 1.00 106.20 220 ASP D C 1
ATOM 2678 O O . ASP D 2 37 ? -48.490 -8.643 -9.719 1.00 104.73 220 ASP D O 1
ATOM 2683 N N . THR D 2 38 ? -48.468 -9.851 -7.809 1.00 111.50 221 THR D N 1
ATOM 2684 C CA . THR D 2 38 ? -47.011 -9.943 -7.717 1.00 93.61 221 THR D CA 1
ATOM 2685 C C . THR D 2 38 ? -46.386 -11.076 -8.526 1.00 100.71 221 THR D C 1
ATOM 2686 O O . THR D 2 38 ? -45.160 -11.082 -8.695 1.00 91.64 221 THR D O 1
ATOM 2690 N N . LEU D 2 39 ? -47.150 -12.067 -8.978 1.00 89.98 222 LEU D N 1
ATOM 2691 C CA . LEU D 2 39 ? -46.513 -13.143 -9.728 1.00 113.27 222 LEU D CA 1
ATOM 2692 C C . LEU D 2 39 ? -45.953 -12.568 -11.023 1.00 104.92 222 LEU D C 1
ATOM 2693 O O . LEU D 2 39 ? -46.679 -11.949 -11.807 1.00 102.44 222 LEU D O 1
ATOM 2698 N N . LYS D 2 40 ? -44.656 -12.797 -11.247 1.00 108.57 223 LYS D N 1
ATOM 2699 C CA . LYS D 2 40 ? -43.907 -12.190 -12.341 1.00 130.30 223 LYS D CA 1
ATOM 2700 C C . LYS D 2 40 ? -44.076 -12.937 -13.659 1.00 125.53 223 LYS D C 1
ATOM 2701 O O . LYS D 2 40 ? -43.534 -12.501 -14.679 1.00 132.22 223 LYS D O 1
ATOM 2707 N N . SER D 2 41 ? -44.791 -14.061 -13.655 1.00 115.92 224 SER D N 1
ATOM 2708 C CA . SER D 2 41 ? -45.336 -14.609 -14.890 1.00 112.33 224 SER D CA 1
ATOM 2709 C C . SER D 2 41 ? -46.180 -13.572 -15.617 1.00 120.10 224 SER D C 1
ATOM 2710 O O . SER D 2 41 ? -46.201 -13.535 -16.852 1.00 124.10 224 SER D O 1
ATOM 2713 N N . GLY D 2 42 ? -46.908 -12.750 -14.868 1.00 118.04 225 GLY D N 1
ATOM 2714 C CA . GLY D 2 42 ? -47.822 -11.787 -15.439 1.00 115.78 225 GLY D CA 1
ATOM 2715 C C . GLY D 2 42 ? -49.257 -12.233 -15.518 1.00 113.81 225 GLY D C 1
ATOM 2716 O O . GLY D 2 42 ? -50.025 -11.626 -16.269 1.00 111.48 225 GLY D O 1
ATOM 2717 N N . ILE D 2 43 ? -49.649 -13.253 -14.752 1.00 112.90 226 ILE D N 1
ATOM 2718 C CA . ILE D 2 43 ? -51.006 -13.784 -14.845 1.00 113.22 226 ILE D CA 1
ATOM 2719 C C . ILE D 2 43 ? -52.034 -12.703 -14.548 1.00 104.13 226 ILE D C 1
ATOM 2720 O O . ILE D 2 43 ? -53.081 -12.630 -15.200 1.00 108.89 226 ILE D O 1
ATOM 2725 N N . PHE D 2 44 ? -51.769 -11.861 -13.548 1.00 113.10 227 PHE D N 1
ATOM 2726 C CA . PHE D 2 44 ? -52.762 -10.868 -13.145 1.00 124.29 227 PHE D CA 1
ATOM 2727 C C . PHE D 2 44 ? -53.027 -9.844 -14.247 1.00 113.95 227 PHE D C 1
ATOM 2728 O O . PHE D 2 44 ? -54.183 -9.607 -14.619 1.00 108.96 227 PHE D O 1
ATOM 2736 N N . ASN D 2 45 ? -51.970 -9.202 -14.758 1.00 113.20 228 ASN D N 1
ATOM 2737 C CA . ASN D 2 45 ? -52.155 -8.179 -15.784 1.00 119.06 228 ASN D CA 1
ATOM 2738 C C . ASN D 2 45 ? -52.676 -8.795 -17.076 1.00 114.67 228 ASN D C 1
ATOM 2739 O O . ASN D 2 45 ? -53.572 -8.243 -17.725 1.00 110.71 228 ASN D O 1
ATOM 2744 N N . SER D 2 46 ? -52.110 -9.939 -17.468 1.00 125.31 229 SER D N 1
ATOM 2745 C CA . SER D 2 46 ? -52.633 -10.699 -18.602 1.00 120.10 229 SER D CA 1
ATOM 2746 C C . SER D 2 46 ? -54.124 -10.930 -18.452 1.00 122.23 229 SER D C 1
ATOM 2747 O O . SER D 2 46 ? -54.878 -10.769 -19.419 1.00 129.83 229 SER D O 1
ATOM 2750 N N . PHE D 2 47 ? -54.565 -11.240 -17.232 1.00 126.67 230 PHE D N 1
ATOM 2751 C CA . PHE D 2 47 ? -55.968 -11.527 -16.994 1.00 122.83 230 PHE D CA 1
ATOM 2752 C C . PHE D 2 47 ? -56.816 -10.266 -17.114 1.00 131.08 230 PHE D C 1
ATOM 2753 O O . PHE D 2 47 ? -57.838 -10.262 -17.813 1.00 138.52 230 PHE D O 1
ATOM 2761 N N . VAL D 2 48 ? -56.402 -9.184 -16.446 1.00 125.85 231 VAL D N 1
ATOM 2762 C CA . VAL D 2 48 ? -57.222 -7.973 -16.449 1.00 129.80 231 VAL D CA 1
ATOM 2763 C C . VAL D 2 48 ? -57.354 -7.404 -17.854 1.00 133.64 231 VAL D C 1
ATOM 2764 O O . VAL D 2 48 ? -58.395 -6.831 -18.201 1.00 132.17 231 VAL D O 1
ATOM 2768 N N . GLN D 2 49 ? -56.328 -7.565 -18.695 1.00 135.75 232 GLN D N 1
ATOM 2769 C CA . GLN D 2 49 ? -56.364 -6.870 -19.979 1.00 141.27 232 GLN D CA 1
ATOM 2770 C C . GLN D 2 49 ? -57.382 -7.473 -20.944 1.00 149.34 232 GLN D C 1
ATOM 2771 O O . GLN D 2 49 ? -57.859 -6.769 -21.842 1.00 162.24 232 GLN D O 1
ATOM 2777 N N . ASN D 2 50 ? -57.750 -8.748 -20.783 1.00 148.94 233 ASN D N 1
ATOM 2778 C CA . ASN D 2 50 ? -58.655 -9.332 -21.770 1.00 147.63 233 ASN D CA 1
ATOM 2779 C C . ASN D 2 50 ? -59.778 -10.201 -21.203 1.00 154.62 233 ASN D C 1
ATOM 2780 O O . ASN D 2 50 ? -60.955 -9.925 -21.461 1.00 167.80 233 ASN D O 1
ATOM 2785 N N . SER D 2 51 ? -59.441 -11.238 -20.436 1.00 143.56 234 SER D N 1
ATOM 2786 C CA . SER D 2 51 ? -60.425 -12.244 -20.041 1.00 147.77 234 SER D CA 1
ATOM 2787 C C . SER D 2 51 ? -61.609 -11.653 -19.269 1.00 138.75 234 SER D C 1
ATOM 2788 O O . SER D 2 51 ? -61.532 -10.581 -18.662 1.00 134.07 234 SER D O 1
ATOM 2791 N N . HIS D 2 52 ? -62.717 -12.397 -19.304 1.00 138.78 235 HIS D N 1
ATOM 2792 C CA . HIS D 2 52 ? -63.964 -12.045 -18.638 1.00 137.02 235 HIS D CA 1
ATOM 2793 C C . HIS D 2 52 ? -63.908 -12.424 -17.160 1.00 144.01 235 HIS D C 1
ATOM 2794 O O . HIS D 2 52 ? -63.142 -13.302 -16.753 1.00 146.41 235 HIS D O 1
ATOM 2801 N N . TYR D 2 53 ? -64.717 -11.727 -16.353 1.00 143.67 236 TYR D N 1
ATOM 2802 C CA . TYR D 2 53 ? -64.626 -11.863 -14.899 1.00 138.02 236 TYR D CA 1
ATOM 2803 C C . TYR D 2 53 ? -64.875 -13.304 -14.436 1.00 135.13 236 TYR D C 1
ATOM 2804 O O . TYR D 2 53 ? -64.139 -13.818 -13.583 1.00 137.53 236 TYR D O 1
ATOM 2813 N N . THR D 2 54 ? -65.852 -14.007 -15.026 1.00 136.66 237 THR D N 1
ATOM 2814 C CA . THR D 2 54 ? -66.246 -15.264 -14.387 1.00 135.31 237 THR D CA 1
ATOM 2815 C C . THR D 2 54 ? -65.262 -16.398 -14.633 1.00 134.11 237 THR D C 1
ATOM 2816 O O . THR D 2 54 ? -65.441 -17.482 -14.067 1.00 126.45 237 THR D O 1
ATOM 2820 N N . GLU D 2 55 ? -64.216 -16.168 -15.418 1.00 138.16 238 GLU D N 1
ATOM 2821 C CA . GLU D 2 55 ? -63.101 -17.094 -15.554 1.00 141.57 238 GLU D CA 1
ATOM 2822 C C . GLU D 2 55 ? -62.089 -16.970 -14.427 1.00 136.33 238 GLU D C 1
ATOM 2823 O O . GLU D 2 55 ? -60.950 -17.424 -14.588 1.00 131.75 238 GLU D O 1
ATOM 2829 N N . VAL D 2 56 ? -62.443 -16.299 -13.329 1.00 133.21 239 VAL D N 1
ATOM 2830 C CA . VAL D 2 56 ? -61.459 -16.078 -12.274 1.00 125.56 239 VAL D CA 1
ATOM 2831 C C . VAL D 2 56 ? -61.050 -17.381 -11.608 1.00 128.33 239 VAL D C 1
ATOM 2832 O O . VAL D 2 56 ? -59.887 -17.553 -11.220 1.00 124.91 239 VAL D O 1
ATOM 2836 N N . THR D 2 57 ? -61.980 -18.327 -11.471 1.00 126.31 240 THR D N 1
ATOM 2837 C CA . THR D 2 57 ? -61.563 -19.605 -10.912 1.00 115.91 240 THR D CA 1
ATOM 2838 C C . THR D 2 57 ? -60.590 -20.287 -11.862 1.00 122.57 240 THR D C 1
ATOM 2839 O O . THR D 2 57 ? -59.785 -21.128 -11.437 1.00 125.03 240 THR D O 1
ATOM 2843 N N . GLY D 2 58 ? -60.581 -19.839 -13.115 1.00 126.72 241 GLY D N 1
ATOM 2844 C CA . GLY D 2 58 ? -59.553 -20.243 -14.051 1.00 126.52 241 GLY D CA 1
ATOM 2845 C C . GLY D 2 58 ? -58.142 -20.010 -13.549 1.00 123.53 241 GLY D C 1
ATOM 2846 O O . GLY D 2 58 ? -57.256 -20.842 -13.748 1.00 119.92 241 GLY D O 1
ATOM 2847 N N . LEU D 2 59 ? -57.905 -18.869 -12.905 1.00 128.23 242 LEU D N 1
ATOM 2848 C CA . LEU D 2 59 ? -56.568 -18.574 -12.399 1.00 122.75 242 LEU D CA 1
ATOM 2849 C C . LEU D 2 59 ? -56.051 -19.648 -11.442 1.00 104.28 242 LEU D C 1
ATOM 2850 O O . LEU D 2 59 ? -54.830 -19.861 -11.358 1.00 101.22 242 LEU D O 1
ATOM 2855 N N . ALA D 2 60 ? -56.957 -20.399 -10.801 1.00 101.42 243 ALA D N 1
ATOM 2856 C CA . ALA D 2 60 ? -56.612 -21.113 -9.573 1.00 98.33 243 ALA D CA 1
ATOM 2857 C C . ALA D 2 60 ? -55.356 -21.961 -9.714 1.00 101.86 243 ALA D C 1
ATOM 2858 O O . ALA D 2 60 ? -54.359 -21.721 -9.021 1.00 110.11 243 ALA D O 1
ATOM 2860 N N . ILE D 2 61 ? -55.343 -22.894 -10.664 1.00 107.33 244 ILE D N 1
ATOM 2861 C CA . ILE D 2 61 ? -54.244 -23.852 -10.679 1.00 101.83 244 ILE D CA 1
ATOM 2862 C C . ILE D 2 61 ? -52.946 -23.145 -11.010 1.00 87.73 244 ILE D C 1
ATOM 2863 O O . ILE D 2 61 ? -51.912 -23.413 -10.397 1.00 86.22 244 ILE D O 1
ATOM 2868 N N . ALA D 2 62 ? -52.992 -22.166 -11.912 1.00 102.60 245 ALA D N 1
ATOM 2869 C CA . ALA D 2 62 ? -51.785 -21.405 -12.217 1.00 101.43 245 ALA D CA 1
ATOM 2870 C C . ALA D 2 62 ? -51.269 -20.721 -10.966 1.00 98.71 245 ALA D C 1
ATOM 2871 O O . ALA D 2 62 ? -50.098 -20.881 -10.593 1.00 101.72 245 ALA D O 1
ATOM 2873 N N . ILE D 2 63 ? -52.175 -20.064 -10.234 1.00 95.96 246 ILE D N 1
ATOM 2874 C CA . ILE D 2 63 ? -51.791 -19.406 -8.993 1.00 95.53 246 ILE D CA 1
ATOM 2875 C C . ILE D 2 63 ? -51.126 -20.410 -8.068 1.00 90.07 246 ILE D C 1
ATOM 2876 O O . ILE D 2 63 ? -50.136 -20.100 -7.395 1.00 92.75 246 ILE D O 1
ATOM 2881 N N . ASP D 2 64 ? -51.627 -21.646 -8.067 1.00 101.40 247 ASP D N 1
ATOM 2882 C CA . ASP D 2 64 ? -51.034 -22.671 -7.223 1.00 91.03 247 ASP D CA 1
ATOM 2883 C C 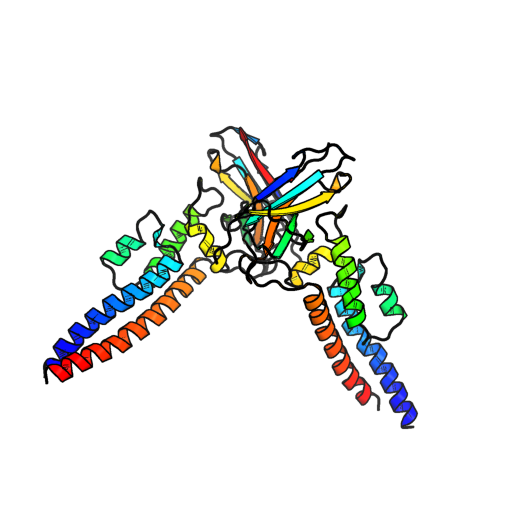. ASP D 2 64 ? -49.635 -23.026 -7.708 1.00 95.25 247 ASP D C 1
ATOM 2884 O O . ASP D 2 64 ? -48.664 -22.913 -6.947 1.00 93.87 247 ASP D O 1
ATOM 2889 N N . THR D 2 65 ? -49.494 -23.387 -8.991 1.00 104.44 248 THR D N 1
ATOM 2890 C CA . THR D 2 65 ? -48.190 -23.855 -9.461 1.00 112.61 248 THR D CA 1
ATOM 2891 C C . THR D 2 65 ? -47.111 -22.826 -9.172 1.00 96.19 248 THR D C 1
ATOM 2892 O O . THR D 2 65 ? -46.128 -23.118 -8.478 1.00 97.00 248 THR D O 1
ATOM 2896 N N . GLU D 2 66 ? -47.315 -21.591 -9.628 1.00 93.20 249 GLU D N 1
ATOM 2897 C CA . GLU D 2 66 ? -46.300 -20.574 -9.409 1.00 101.19 249 GLU D CA 1
ATOM 2898 C C . GLU D 2 66 ? -46.048 -20.395 -7.920 1.00 92.40 249 GLU D C 1
ATOM 2899 O O . GLU D 2 66 ? -44.891 -20.394 -7.480 1.00 95.71 249 GLU D O 1
ATOM 2905 N N . MET D 2 67 ? -47.119 -20.346 -7.116 1.00 92.12 250 MET D N 1
ATOM 2906 C CA . MET D 2 67 ? -46.933 -20.138 -5.683 1.00 81.14 250 MET D CA 1
ATOM 2907 C C . MET D 2 67 ? -46.103 -21.261 -5.080 1.00 85.18 250 MET D C 1
ATOM 2908 O O . MET D 2 67 ? -45.298 -21.030 -4.171 1.00 72.88 250 MET D O 1
ATOM 2913 N N . ASN D 2 68 ? -46.272 -22.485 -5.586 1.00 90.32 251 ASN D N 1
ATOM 2914 C CA . ASN D 2 68 ? -45.489 -23.598 -5.061 1.00 87.28 251 ASN D CA 1
ATOM 2915 C C . ASN D 2 68 ? -44.036 -23.510 -5.501 1.00 86.93 251 ASN D C 1
ATOM 2916 O O . ASN D 2 68 ? -43.128 -23.833 -4.726 1.00 86.25 251 ASN D O 1
ATOM 2921 N N . GLU D 2 69 ? -43.792 -23.081 -6.739 1.00 92.49 252 GLU D N 1
ATOM 2922 C CA . GLU D 2 69 ? -42.413 -22.983 -7.202 1.00 82.90 252 GLU D CA 1
ATOM 2923 C C . GLU D 2 69 ? -41.697 -21.831 -6.513 1.00 94.91 252 GLU D C 1
ATOM 2924 O O . GLU D 2 69 ? -40.493 -21.909 -6.237 1.00 97.04 252 GLU D O 1
ATOM 2930 N N . VAL D 2 70 ? -42.436 -20.763 -6.214 1.00 85.13 253 VAL D N 1
ATOM 2931 C CA . VAL D 2 70 ? -41.861 -19.520 -5.719 1.00 88.47 253 VAL D CA 1
ATOM 2932 C C . VAL D 2 70 ? -41.813 -19.430 -4.193 1.00 78.09 253 VAL D C 1
ATOM 2933 O O . VAL D 2 70 ? -41.004 -18.664 -3.649 1.00 79.21 253 VAL D O 1
ATOM 2937 N N . CYS D 2 71 ? -42.598 -20.238 -3.485 1.00 96.12 254 CYS D N 1
ATOM 2938 C CA . CYS D 2 71 ? -42.579 -20.274 -2.028 1.00 88.68 254 CYS D CA 1
ATOM 2939 C C . CYS D 2 71 ? -41.959 -21.557 -1.487 1.00 80.27 254 CYS D C 1
ATOM 2940 O O . CYS D 2 71 ? -42.114 -21.861 -0.299 1.00 79.03 254 CYS D O 1
ATOM 2943 N N . SER D 2 72 ? -41.272 -22.319 -2.332 1.00 84.41 255 SER D N 1
ATOM 2944 C CA . SER D 2 72 ? -40.696 -23.588 -1.921 1.00 86.62 255 SER D CA 1
ATOM 2945 C C . SER D 2 72 ? -39.596 -23.368 -0.889 1.00 86.97 255 SER D C 1
ATOM 2946 O O . SER D 2 72 ? -39.057 -22.267 -0.739 1.00 98.68 255 SER D O 1
ATOM 2949 N N . ALA D 2 73 ? -39.276 -24.437 -0.154 1.00 79.09 256 ALA D N 1
ATOM 2950 C CA . ALA D 2 73 ? -38.209 -24.341 0.835 1.00 78.45 256 ALA D CA 1
ATOM 2951 C C . ALA D 2 73 ? -36.843 -24.222 0.186 1.00 78.18 256 ALA D C 1
ATOM 2952 O O . ALA D 2 73 ? -35.908 -23.718 0.817 1.00 80.65 256 ALA D O 1
ATOM 2954 N N . THR D 2 74 ? -36.712 -24.698 -1.048 1.00 91.35 257 THR D N 1
ATOM 2955 C CA . THR D 2 74 ? -35.477 -24.623 -1.814 1.00 104.52 257 THR D CA 1
ATOM 2956 C C . THR D 2 74 ? -35.301 -23.284 -2.523 1.00 98.00 257 THR D C 1
ATOM 2957 O O . THR D 2 74 ? -34.167 -22.935 -2.879 1.00 97.91 257 THR D O 1
ATOM 2961 N N . TYR D 2 75 ? -36.390 -22.546 -2.758 1.00 97.75 258 TYR D N 1
ATOM 2962 C CA . TYR D 2 75 ? -36.341 -21.367 -3.616 1.00 105.81 258 TYR D CA 1
ATOM 2963 C C . TYR D 2 75 ? -35.330 -20.357 -3.086 1.00 98.28 258 TYR D C 1
ATOM 2964 O O . TYR D 2 75 ? -35.176 -20.184 -1.874 1.00 103.31 258 TYR D O 1
ATOM 2973 N N . ILE D 2 76 ? -34.631 -19.707 -4.016 1.00 97.26 259 ILE D N 1
ATOM 2974 C CA . ILE D 2 76 ? -33.591 -18.724 -3.722 1.00 107.00 259 ILE D CA 1
ATOM 2975 C C . ILE D 2 76 ? -34.214 -17.334 -3.792 1.00 103.39 259 ILE D C 1
ATOM 2976 O O . ILE D 2 76 ? -34.625 -16.872 -4.863 1.00 98.88 259 ILE D O 1
ATOM 2981 N N . GLY D 2 77 ? -34.296 -16.662 -2.653 1.00 92.42 260 GLY D N 1
ATOM 2982 C CA . GLY D 2 77 ? -34.864 -15.334 -2.603 1.00 81.39 260 GLY D CA 1
ATOM 2983 C C . GLY D 2 77 ? -36.265 -15.307 -2.016 1.00 99.26 260 GLY D C 1
ATOM 2984 O O . GLY D 2 77 ? -36.932 -16.329 -1.837 1.00 101.25 260 GLY D O 1
ATOM 2985 N N . ILE D 2 78 ? -36.700 -14.084 -1.718 1.00 97.82 261 ILE D N 1
ATOM 2986 C CA . ILE D 2 78 ? -37.962 -13.804 -1.045 1.00 90.12 261 ILE D CA 1
ATOM 2987 C C . ILE D 2 78 ? -38.996 -13.348 -2.066 1.00 102.21 261 ILE D C 1
ATOM 2988 O O . ILE D 2 78 ? -38.669 -12.632 -3.022 1.00 104.24 261 ILE D O 1
ATOM 2993 N N . HIS D 2 79 ? -40.245 -13.774 -1.876 1.00 91.02 262 HIS D N 1
ATOM 2994 C CA . HIS D 2 79 ? -41.320 -13.329 -2.749 1.00 91.41 262 HIS D CA 1
ATOM 2995 C C . HIS D 2 79 ? -42.501 -12.880 -1.910 1.00 81.98 262 HIS D C 1
ATOM 2996 O O . HIS D 2 79 ? -42.846 -13.525 -0.909 1.00 73.54 262 HIS D O 1
ATOM 3003 N N . PRO D 2 80 ? -43.120 -11.746 -2.257 1.00 98.41 263 PRO D N 1
ATOM 3004 C CA . PRO D 2 80 ? -44.181 -11.190 -1.402 1.00 92.56 263 PRO D CA 1
ATOM 3005 C C . PRO D 2 80 ? -45.409 -12.080 -1.245 1.00 81.49 263 PRO D C 1
ATOM 3006 O O . PRO D 2 80 ? -46.037 -12.050 -0.182 1.00 95.20 263 PRO D O 1
ATOM 3010 N N . ILE D 2 81 ? -45.787 -12.860 -2.261 1.00 89.09 264 ILE D N 1
ATOM 3011 C CA . ILE D 2 81 ? -47.058 -13.586 -2.202 1.00 94.46 264 ILE D CA 1
ATOM 3012 C C . ILE D 2 81 ? -47.043 -14.658 -1.123 1.00 88.83 264 ILE D C 1
ATOM 3013 O O . ILE D 2 81 ? -48.102 -15.032 -0.602 1.00 84.37 264 ILE D O 1
ATOM 3018 N N . CYS D 2 82 ? -45.856 -15.107 -0.720 1.00 91.18 265 CYS D N 1
ATOM 3019 C CA . CYS D 2 82 ? -45.736 -16.272 0.142 1.00 76.56 265 CYS D CA 1
ATOM 3020 C C . CYS D 2 82 ? -46.482 -16.110 1.460 1.00 87.88 265 CYS D C 1
ATOM 3021 O O . CYS D 2 82 ? -46.818 -17.115 2.088 1.00 88.75 265 CYS D O 1
ATOM 3024 N N . VAL D 2 83 ? -46.734 -14.881 1.910 1.00 87.97 266 VAL D N 1
ATOM 3025 C CA . VAL D 2 83 ? -47.400 -14.716 3.197 1.00 89.90 266 VAL D CA 1
ATOM 3026 C C . VAL D 2 83 ? -48.899 -15.011 3.145 1.00 91.45 266 VAL D C 1
ATOM 3027 O O . VAL D 2 83 ? -49.485 -15.351 4.183 1.00 92.13 266 VAL D O 1
ATOM 3031 N N . VAL D 2 84 ? -49.544 -14.957 1.974 1.00 88.04 267 VAL D N 1
ATOM 3032 C CA . VAL D 2 84 ? -50.996 -15.135 1.993 1.00 93.02 267 VAL D CA 1
ATOM 3033 C C . VAL D 2 84 ? -51.426 -16.555 2.344 1.00 94.38 267 VAL D C 1
ATOM 3034 O O . VAL D 2 84 ? -52.574 -16.752 2.763 1.00 98.42 267 VAL D O 1
ATOM 3038 N N . ARG D 2 85 ? -50.551 -17.558 2.209 1.00 92.55 268 ARG D N 1
ATOM 3039 C CA . ARG D 2 85 ? -50.945 -18.888 2.667 1.00 87.15 268 ARG D CA 1
ATOM 3040 C C . ARG D 2 85 ? -51.239 -18.878 4.159 1.00 88.26 268 ARG D C 1
ATOM 3041 O O . ARG D 2 85 ? -51.990 -19.729 4.648 1.00 90.65 268 ARG D O 1
ATOM 3049 N N . GLU D 2 86 ? -50.642 -17.939 4.900 1.00 99.38 269 GLU D N 1
ATOM 3050 C CA . GLU D 2 86 ? -50.955 -17.830 6.320 1.00 97.43 269 GLU D CA 1
ATOM 3051 C C . GLU D 2 86 ? -52.444 -17.587 6.530 1.00 101.13 269 GLU D C 1
ATOM 3052 O O . GLU D 2 86 ? -53.040 -18.118 7.475 1.00 112.20 269 GLU D O 1
ATOM 3058 N N . LYS D 2 87 ? -53.068 -16.805 5.649 1.00 93.35 270 LYS D N 1
ATOM 3059 C CA . LYS D 2 87 ? -54.512 -16.632 5.711 1.00 94.85 270 LYS D CA 1
ATOM 3060 C C . LYS D 2 87 ? -55.265 -17.797 5.087 1.00 92.19 270 LYS D C 1
ATOM 3061 O O . LYS D 2 87 ? -56.444 -17.991 5.399 1.00 108.78 270 LYS D O 1
ATOM 3067 N N . LEU D 2 88 ? -54.613 -18.577 4.225 1.00 96.82 271 LEU D N 1
ATOM 3068 C CA . LEU D 2 88 ? -55.264 -19.686 3.541 1.00 99.53 271 LEU D CA 1
ATOM 3069 C C . LEU D 2 88 ? -55.483 -20.898 4.436 1.00 98.41 271 LEU D C 1
ATOM 3070 O O . LEU D 2 88 ? -56.144 -21.850 4.003 1.00 86.83 271 LEU D O 1
ATOM 3075 N N . GLY D 2 89 ? -54.932 -20.904 5.649 1.00 94.69 272 GLY D N 1
ATOM 3076 C CA . GLY D 2 89 ? -55.064 -22.056 6.514 1.00 99.11 272 GLY D CA 1
ATOM 3077 C C . GLY D 2 89 ? -54.158 -23.199 6.132 1.00 101.71 272 GLY D C 1
ATOM 3078 O O . GLY D 2 89 ? -54.267 -24.287 6.706 1.00 97.35 272 GLY D O 1
ATOM 3079 N N . VAL D 2 90 ? -53.255 -22.970 5.180 1.00 99.54 273 VAL D N 1
ATOM 3080 C CA . VAL D 2 90 ? -52.403 -24.010 4.628 1.00 82.06 273 VAL D CA 1
ATOM 3081 C C . VAL D 2 90 ? -51.234 -24.391 5.538 1.00 96.16 273 VAL D C 1
ATOM 3082 O O . VAL D 2 90 ? -50.639 -25.459 5.339 1.00 96.83 273 VAL D O 1
ATOM 3086 N N . ILE D 2 91 ? -50.930 -23.603 6.568 1.00 96.80 274 ILE D N 1
ATOM 3087 C CA . ILE D 2 91 ? -49.873 -23.979 7.507 1.00 104.16 274 ILE D CA 1
ATOM 3088 C C . ILE D 2 91 ? -50.523 -24.744 8.654 1.00 100.45 274 ILE D C 1
ATOM 3089 O O . ILE D 2 91 ? -51.557 -24.309 9.184 1.00 93.84 274 ILE D O 1
ATOM 3094 N N . PRO D 2 92 ? -49.969 -25.881 9.065 1.00 91.83 275 PRO D N 1
ATOM 3095 C CA . PRO D 2 92 ? -50.730 -26.772 9.945 1.00 100.85 275 PRO D CA 1
ATOM 3096 C C . PRO D 2 92 ? -50.351 -26.683 11.411 1.00 100.14 275 PRO D C 1
ATOM 3097 O O . PRO D 2 92 ? -49.171 -26.606 11.767 1.00 104.74 275 PRO D O 1
ATOM 3101 N N . LYS D 2 93 ? -51.370 -26.648 12.261 1.00 100.19 276 LYS D N 1
ATOM 3102 C CA . LYS D 2 93 ? -51.208 -26.944 13.674 1.00 98.06 276 LYS D CA 1
ATOM 3103 C C . LYS D 2 93 ? -51.043 -28.452 13.838 1.00 101.81 276 LYS D C 1
ATOM 3104 O O . LYS D 2 93 ? -51.587 -29.237 13.056 1.00 101.60 276 LYS D O 1
ATOM 3110 N N . ALA D 2 94 ? -50.280 -28.862 14.849 1.00 94.66 277 ALA D N 1
ATOM 3111 C CA . ALA D 2 94 ? -50.098 -30.291 15.077 1.00 84.39 277 ALA D CA 1
ATOM 3112 C C . ALA D 2 94 ? -51.440 -30.958 15.335 1.00 93.62 277 ALA D C 1
ATOM 3113 O O . ALA D 2 94 ? -52.278 -30.441 16.079 1.00 112.65 277 ALA D O 1
ATOM 3115 N N . GLY D 2 95 ? -51.644 -32.110 14.707 1.00 95.80 278 GLY D N 1
ATOM 3116 C CA . GLY D 2 95 ? -52.865 -32.862 14.863 1.00 85.58 278 GLY D CA 1
ATOM 3117 C C . GLY D 2 95 ? -53.988 -32.446 13.940 1.00 98.59 278 GLY D C 1
ATOM 3118 O O . GLY D 2 95 ? -55.035 -33.104 13.934 1.00 90.61 278 GLY D O 1
ATOM 3119 N N . GLY D 2 96 ? -53.819 -31.372 13.168 1.00 88.01 279 GLY D N 1
ATOM 3120 C CA . GLY D 2 96 ? -54.862 -30.978 12.251 1.00 84.95 279 GLY D CA 1
ATOM 3121 C C . GLY D 2 96 ? -54.829 -31.754 10.951 1.00 92.05 279 GLY D C 1
ATOM 3122 O O . GLY D 2 96 ? -53.816 -32.331 10.557 1.00 98.77 279 GLY D O 1
ATOM 3123 N N . THR D 2 97 ? -55.975 -31.764 10.276 1.00 82.49 280 THR D N 1
ATOM 3124 C CA . THR D 2 97 ? -56.052 -32.335 8.941 1.00 95.33 280 THR D CA 1
ATOM 3125 C C . THR D 2 97 ? -55.243 -31.495 7.966 1.00 100.08 280 THR D C 1
ATOM 3126 O O . THR D 2 97 ? -55.012 -30.298 8.175 1.00 109.76 280 THR D O 1
ATOM 3130 N N . MET D 2 98 ? -54.817 -32.127 6.878 1.00 107.54 281 MET D N 1
ATOM 3131 C CA . MET D 2 98 ? -54.210 -31.343 5.820 1.00 107.91 281 MET D CA 1
ATOM 3132 C C . MET D 2 98 ? -55.281 -30.616 5.026 1.00 107.96 281 MET D C 1
ATOM 3133 O O . MET D 2 98 ? -56.400 -31.106 4.848 1.00 108.10 281 MET D O 1
ATOM 3138 N N . VAL D 2 99 ? -54.919 -29.436 4.536 1.00 105.66 282 VAL D N 1
ATOM 3139 C CA . VAL D 2 99 ? -55.790 -28.649 3.679 1.00 102.40 282 VAL D CA 1
ATOM 3140 C C . VAL D 2 99 ? -54.980 -28.254 2.459 1.00 106.72 282 VAL D C 1
ATOM 3141 O O . VAL D 2 99 ? -53.972 -27.541 2.576 1.00 109.41 282 VAL D O 1
ATOM 3145 N N . LYS D 2 100 ? -55.417 -28.739 1.296 1.00 106.21 283 LYS D N 1
ATOM 3146 C CA . LYS D 2 100 ? -54.673 -28.570 0.059 1.00 116.79 283 LYS D CA 1
ATOM 3147 C C . LYS D 2 100 ? -54.803 -27.155 -0.493 1.00 98.58 283 LYS D C 1
ATOM 3148 O O . LYS D 2 100 ? -55.877 -26.539 -0.460 1.00 110.62 283 LYS D O 1
ATOM 3154 N N . GLN D 2 101 ? -53.677 -26.659 -1.025 1.00 98.55 284 GLN D N 1
ATOM 3155 C CA . GLN D 2 101 ? -53.551 -25.240 -1.361 1.00 97.12 284 GLN D CA 1
ATOM 3156 C C . GLN D 2 101 ? -54.501 -24.840 -2.479 1.00 94.13 284 GLN D C 1
ATOM 3157 O O . GLN D 2 101 ? -55.117 -23.764 -2.433 1.00 86.54 284 GLN D O 1
ATOM 3163 N N . LYS D 2 102 ? -54.647 -25.706 -3.480 1.00 99.28 285 LYS D N 1
ATOM 3164 C CA . LYS D 2 102 ? -55.543 -25.402 -4.588 1.00 104.27 285 LYS D CA 1
ATOM 3165 C C . LYS D 2 102 ? -56.987 -25.267 -4.121 1.00 106.33 285 LYS D C 1
ATOM 3166 O O . LYS D 2 102 ? -57.734 -24.441 -4.653 1.00 109.90 285 LYS D O 1
ATOM 3172 N N . ASP D 2 103 ? -57.395 -26.045 -3.119 1.00 104.04 286 ASP D N 1
ATOM 3173 C CA . ASP D 2 103 ? -58.766 -25.944 -2.632 1.00 110.90 286 ASP D CA 1
ATOM 3174 C C . ASP D 2 103 ? -59.006 -24.610 -1.934 1.00 106.76 286 ASP D C 1
ATOM 3175 O O . ASP D 2 103 ? -60.035 -23.958 -2.160 1.00 103.84 286 ASP D O 1
ATOM 3180 N N . ALA D 2 104 ? -58.040 -24.162 -1.128 1.00 99.02 287 ALA D N 1
ATOM 3181 C CA . ALA D 2 104 ? -58.179 -22.873 -0.463 1.00 106.25 287 ALA D CA 1
ATOM 3182 C C . ALA D 2 104 ? -58.212 -21.738 -1.477 1.00 103.10 287 ALA D C 1
ATOM 3183 O O . ALA D 2 104 ? -59.007 -20.797 -1.341 1.00 96.02 287 ALA D O 1
ATOM 3185 N N . ILE D 2 105 ? -57.376 -21.825 -2.517 1.00 97.30 288 ILE D N 1
ATOM 3186 C CA . ILE D 2 105 ? -57.367 -20.790 -3.549 1.00 98.06 288 ILE D CA 1
ATOM 3187 C C . ILE D 2 105 ? -58.680 -20.781 -4.322 1.00 105.14 288 ILE D C 1
ATOM 3188 O O . ILE D 2 105 ? -59.237 -19.713 -4.625 1.00 116.03 288 ILE D O 1
ATOM 3193 N N . THR D 2 106 ? -59.193 -21.968 -4.659 1.00 106.36 289 THR D N 1
ATOM 3194 C CA . THR D 2 106 ? -60.439 -22.046 -5.406 1.00 104.50 289 THR D CA 1
ATOM 3195 C C . THR D 2 106 ? -61.597 -21.492 -4.592 1.00 114.16 289 THR D C 1
ATOM 3196 O O . THR D 2 106 ? -62.481 -20.841 -5.147 1.00 122.36 289 THR D O 1
ATOM 3200 N N . ASN D 2 107 ? -61.623 -21.729 -3.278 1.00 110.86 290 ASN D N 1
ATOM 3201 C CA . ASN D 2 107 ? -62.724 -21.157 -2.496 1.00 115.64 290 ASN D CA 1
ATOM 3202 C C . ASN D 2 107 ? -62.555 -19.657 -2.288 1.00 115.96 290 ASN D C 1
ATOM 3203 O O . ASN D 2 107 ? -63.550 -18.920 -2.194 1.00 124.42 290 ASN D O 1
ATOM 3208 N N . VAL D 2 108 ? -61.317 -19.177 -2.207 1.00 108.76 291 VAL D N 1
ATOM 3209 C CA . VAL D 2 108 ? -61.094 -17.737 -2.229 1.00 123.62 291 VAL D CA 1
ATOM 3210 C C . VAL D 2 108 ? -61.730 -17.126 -3.484 1.00 129.00 291 VAL D C 1
ATOM 3211 O O . VAL D 2 108 ? -62.597 -16.238 -3.403 1.00 122.43 291 VAL D O 1
ATOM 3215 N N . LEU D 2 109 ? -61.347 -17.642 -4.660 1.00 123.93 292 LEU D N 1
ATOM 3216 C CA . LEU D 2 109 ? -61.815 -17.003 -5.880 1.00 127.77 292 LEU D CA 1
ATOM 3217 C C . LEU D 2 109 ? -63.238 -17.393 -6.218 1.00 124.37 292 LEU D C 1
ATOM 3218 O O . LEU D 2 109 ? -63.908 -16.654 -6.945 1.00 131.61 292 LEU D O 1
ATOM 3223 N N . LYS D 2 110 ? -63.769 -18.435 -5.585 1.00 128.37 293 LYS D N 1
ATOM 3224 C CA . LYS D 2 110 ? -65.178 -18.732 -5.747 1.00 127.16 293 LYS D CA 1
ATOM 3225 C C . LYS D 2 110 ? -66.051 -17.757 -4.974 1.00 129.53 293 LYS D C 1
ATOM 3226 O O . LYS D 2 110 ? -66.969 -17.179 -5.559 1.00 136.31 293 LYS D O 1
ATOM 3232 N N . GLN D 2 111 ? -65.758 -17.501 -3.687 1.00 127.78 294 GLN D N 1
ATOM 3233 C CA . GLN D 2 111 ? -66.543 -16.471 -3.014 1.00 136.80 294 GLN D CA 1
ATOM 3234 C C . GLN D 2 111 ? -66.372 -15.134 -3.715 1.00 142.54 294 GLN D C 1
ATOM 3235 O O . GLN D 2 111 ? -67.351 -14.385 -3.862 1.00 147.52 294 GLN D O 1
ATOM 3241 N N . ALA D 2 112 ? -65.160 -14.851 -4.214 1.00 141.18 295 ALA D N 1
ATOM 3242 C CA . ALA D 2 112 ? -64.962 -13.630 -4.994 1.00 132.99 295 ALA D CA 1
ATOM 3243 C C . ALA D 2 112 ? -65.887 -13.581 -6.216 1.00 132.67 295 ALA D C 1
ATOM 3244 O O . ALA D 2 112 ? -66.500 -12.543 -6.503 1.00 135.58 295 ALA D O 1
ATOM 3246 N N . LEU D 2 113 ? -66.083 -14.721 -6.883 1.00 130.85 296 LEU D N 1
ATOM 3247 C CA . LEU D 2 113 ? -66.876 -14.782 -8.102 1.00 127.77 296 LEU D CA 1
ATOM 3248 C C . LEU D 2 113 ? -68.361 -14.768 -7.783 1.00 132.96 296 LEU D C 1
ATOM 3249 O O . LEU D 2 113 ? -69.164 -14.318 -8.603 1.00 139.37 296 LEU D O 1
ATOM 3254 N N . GLU D 2 114 ? -68.714 -15.241 -6.583 1.00 132.08 297 GLU D N 1
ATOM 3255 C CA . GLU D 2 114 ? -70.048 -15.325 -6.003 1.00 135.38 297 GLU D CA 1
ATOM 3256 C C . GLU D 2 114 ? -70.584 -13.908 -5.853 1.00 142.93 297 GLU D C 1
ATOM 3257 O O . GLU D 2 114 ? -71.616 -13.519 -6.437 1.00 142.14 297 GLU D O 1
ATOM 3263 N N . LYS D 2 115 ? -69.808 -13.151 -5.075 1.00 138.79 298 LYS D N 1
ATOM 3264 C CA . LYS D 2 115 ? -69.839 -11.692 -5.031 1.00 135.50 298 LYS D CA 1
ATOM 3265 C C . LYS D 2 115 ? -69.959 -11.071 -6.419 1.00 139.46 298 LYS D C 1
ATOM 3266 O O . LYS D 2 115 ? -70.793 -10.179 -6.656 1.00 140.49 298 LYS D O 1
ATOM 3272 N N . ALA D 2 116 ? -69.100 -11.512 -7.341 1.00 145.04 299 ALA D N 1
ATOM 3273 C CA . ALA D 2 116 ? -69.070 -10.884 -8.655 1.00 146.81 299 ALA D CA 1
ATOM 3274 C C . ALA D 2 116 ? -70.391 -11.078 -9.389 1.00 156.74 299 ALA D C 1
ATOM 3275 O O . ALA D 2 116 ? -70.928 -10.133 -9.979 1.00 157.16 299 ALA D O 1
ATOM 3277 N N . THR D 2 117 ? -70.960 -12.278 -9.302 1.00 154.63 300 THR D N 1
ATOM 3278 C CA . THR D 2 117 ? -72.234 -12.550 -9.951 1.00 151.19 300 THR D CA 1
ATOM 3279 C C . THR D 2 117 ? -73.329 -11.677 -9.379 1.00 153.25 300 THR D C 1
ATOM 3280 O O . THR D 2 117 ? -74.045 -11.017 -10.141 1.00 160.00 300 THR D O 1
ATOM 3284 N N . GLN D 2 118 ? -73.408 -11.555 -8.055 1.00 142.26 301 GLN D N 1
ATOM 3285 C CA . GLN D 2 118 ? -74.561 -10.808 -7.567 1.00 143.62 301 GLN D CA 1
ATOM 3286 C C . GLN D 2 118 ? -74.401 -9.296 -7.691 1.00 144.69 301 GLN D C 1
ATOM 3287 O O . GLN D 2 118 ? -75.394 -8.610 -7.992 1.00 143.84 301 GLN D O 1
ATOM 3293 N N . SER D 2 119 ? -73.169 -8.787 -7.731 1.00 146.73 302 SER D N 1
ATOM 3294 C CA . SER D 2 119 ? -73.033 -7.355 -7.968 1.00 146.04 302 SER D CA 1
ATOM 3295 C C . SER D 2 119 ? -73.261 -7.004 -9.433 1.00 146.55 302 SER D C 1
ATOM 3296 O O . SER D 2 119 ? -74.006 -6.055 -9.746 1.00 146.85 302 SER D O 1
ATOM 3299 N N . ALA D 2 120 ? -72.708 -7.806 -10.347 1.00 146.70 303 ALA D N 1
ATOM 3300 C CA . ALA D 2 120 ? -72.868 -7.468 -11.749 1.00 143.96 303 ALA D CA 1
ATOM 3301 C C . ALA D 2 120 ? -74.291 -7.701 -12.211 1.00 149.31 303 ALA D C 1
ATOM 3302 O O . ALA D 2 120 ? -74.793 -6.936 -13.033 1.00 148.28 303 ALA D O 1
ATOM 3304 N N . GLU D 2 121 ? -74.996 -8.670 -11.627 1.00 151.11 304 GLU D N 1
ATOM 3305 C CA . GLU D 2 121 ? -76.358 -8.920 -12.075 1.00 148.10 304 GLU D CA 1
ATOM 3306 C C . GLU D 2 121 ? -77.333 -7.904 -11.487 1.00 144.73 304 GLU D C 1
ATOM 3307 O O . GLU D 2 121 ? -78.229 -7.411 -12.198 1.00 155.51 304 GLU D O 1
ATOM 3313 N N . ALA D 2 122 ? -77.123 -7.496 -10.226 1.00 148.60 305 ALA D N 1
ATOM 3314 C CA . ALA D 2 122 ? -78.014 -6.488 -9.669 1.00 142.02 305 ALA D CA 1
ATOM 3315 C C . ALA D 2 122 ? -77.861 -5.159 -10.399 1.00 147.34 305 ALA D C 1
ATOM 3316 O O . ALA D 2 122 ? -78.863 -4.557 -10.829 1.00 147.95 305 ALA D O 1
ATOM 3318 N N . LEU D 2 123 ? -76.624 -4.696 -10.609 1.00 149.85 306 LEU D N 1
ATOM 3319 C CA . LEU D 2 123 ? -76.595 -3.425 -11.321 1.00 146.30 306 LEU D CA 1
ATOM 3320 C C . LEU D 2 123 ? -76.690 -3.585 -12.836 1.00 139.39 306 LEU D C 1
ATOM 3321 O O . LEU D 2 123 ? -76.944 -2.589 -13.520 1.00 145.50 306 LEU D O 1
ATOM 3326 N N . SER D 2 124 ? -76.610 -4.806 -13.374 1.00 146.01 307 SER D N 1
ATOM 3327 C CA . SER D 2 124 ? -77.010 -5.004 -14.760 1.00 147.33 307 SER D CA 1
ATOM 3328 C C . SER D 2 124 ? -78.491 -4.721 -14.929 1.00 146.32 307 SER D C 1
ATOM 3329 O O . SER D 2 124 ? -78.888 -4.024 -15.875 1.00 147.68 307 SER D O 1
ATOM 3332 N N . GLU D 2 125 ? -79.323 -5.173 -13.977 1.00 143.05 308 GLU D N 1
ATOM 3333 C CA . GLU D 2 125 ? -80.730 -4.883 -14.211 1.00 139.95 308 GLU D CA 1
ATOM 3334 C C . GLU D 2 125 ? -81.010 -3.419 -13.907 1.00 150.93 308 GLU D C 1
ATOM 3335 O O . GLU D 2 125 ? -81.825 -2.807 -14.599 1.00 153.28 308 GLU D O 1
ATOM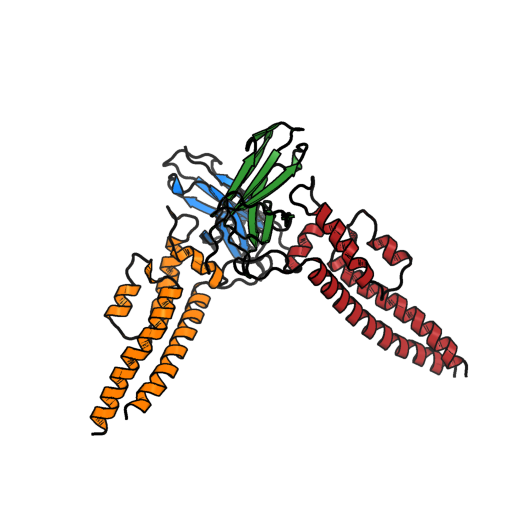 3341 N N . THR D 2 126 ? -80.373 -2.843 -12.878 1.00 153.60 309 THR D N 1
ATOM 3342 C CA . THR D 2 126 ? -80.581 -1.420 -12.617 1.00 147.12 309 THR D CA 1
ATOM 3343 C C . THR D 2 126 ? -80.225 -0.574 -13.838 1.00 148.14 309 THR D C 1
ATOM 3344 O O . THR D 2 126 ? -81.011 0.288 -14.256 1.00 148.32 309 THR D O 1
ATOM 3348 N N . THR D 2 127 ? -79.044 -0.809 -14.423 1.00 146.66 310 THR D N 1
ATOM 3349 C CA . THR D 2 127 ? -78.613 -0.059 -15.599 1.00 143.97 310 THR D CA 1
ATOM 3350 C C . THR D 2 127 ? -79.572 -0.256 -16.767 1.00 146.25 310 THR D C 1
ATOM 3351 O O . THR D 2 127 ? -79.962 0.709 -17.439 1.00 147.02 310 THR D O 1
ATOM 3355 N N . ALA D 2 128 ? -79.940 -1.508 -17.045 1.00 148.54 311 ALA D N 1
ATOM 3356 C CA . ALA D 2 128 ? -80.807 -1.774 -18.182 1.00 144.27 311 ALA D CA 1
ATOM 3357 C C . ALA D 2 128 ? -82.190 -1.165 -17.982 1.00 140.24 311 ALA D C 1
ATOM 3358 O O . ALA D 2 128 ? -82.779 -0.640 -18.931 1.00 142.68 311 ALA D O 1
ATOM 3360 N N . GLU D 2 129 ? -82.706 -1.192 -16.750 1.00 137.46 312 GLU D N 1
ATOM 3361 C CA . GLU D 2 129 ? -83.994 -0.572 -16.457 1.00 140.88 312 GLU D CA 1
ATOM 3362 C C . GLU D 2 129 ? -83.937 0.937 -16.648 1.00 151.20 312 GLU D C 1
ATOM 3363 O O . GLU D 2 129 ? -84.844 1.524 -17.250 1.00 159.19 312 GLU D O 1
ATOM 3369 N N . ASP D 2 130 ? -82.874 1.581 -16.155 1.00 151.50 313 ASP D N 1
ATOM 3370 C CA . ASP D 2 130 ? -82.748 3.027 -16.317 1.00 149.53 313 ASP D CA 1
ATOM 3371 C C . ASP D 2 130 ? -82.646 3.411 -17.790 1.00 144.22 313 ASP D C 1
ATOM 3372 O O . ASP D 2 130 ? -83.337 4.327 -18.253 1.00 143.59 313 ASP D O 1
ATOM 3377 N N . VAL D 2 131 ? -81.802 2.706 -18.549 1.00 140.64 314 VAL D N 1
ATOM 3378 C CA . VAL D 2 131 ? -81.634 3.026 -19.966 1.00 132.17 314 VAL D CA 1
ATOM 3379 C C . VAL D 2 131 ? -82.929 2.778 -20.734 1.00 141.01 314 VAL D C 1
ATOM 3380 O O . VAL D 2 131 ? -83.341 3.600 -21.564 1.00 144.38 314 VAL D O 1
ATOM 3384 N N . ALA D 2 132 ? -83.601 1.653 -20.462 1.00 145.21 315 ALA D N 1
ATOM 3385 C CA . ALA D 2 132 ? -84.825 1.323 -21.183 1.00 144.36 315 ALA D CA 1
ATOM 3386 C C . ALA D 2 132 ? -85.952 2.291 -20.846 1.00 153.75 315 ALA D C 1
ATOM 3387 O O . ALA D 2 132 ? -86.736 2.666 -21.725 1.00 160.32 315 ALA D O 1
ATOM 3389 N N . ALA D 2 133 ? -86.053 2.710 -19.581 1.00 147.73 316 ALA D N 1
ATOM 3390 C CA . ALA D 2 133 ? -87.102 3.648 -19.204 1.00 144.02 316 ALA D CA 1
ATOM 3391 C C . ALA D 2 133 ? -86.797 5.060 -19.688 1.00 159.28 316 ALA D C 1
ATOM 3392 O O . ALA D 2 133 ? -87.724 5.853 -19.891 1.00 166.23 316 ALA D O 1
ATOM 3394 N N . LYS D 2 134 ? -85.517 5.394 -19.882 1.00 152.85 317 LYS D N 1
ATOM 3395 C CA . LYS D 2 134 ? -85.187 6.694 -20.456 1.00 148.92 317 LYS D CA 1
ATOM 3396 C C . LYS D 2 134 ? -85.422 6.714 -21.963 1.00 152.89 317 LYS D C 1
ATOM 3397 O O . LYS D 2 134 ? -85.828 7.747 -22.510 1.00 157.41 317 LYS D O 1
ATOM 3403 N N . LEU D 2 135 ? -85.189 5.590 -22.649 1.00 153.78 318 LEU D N 1
ATOM 3404 C CA . LEU D 2 135 ? -85.447 5.526 -24.083 1.00 150.87 318 LEU D CA 1
ATOM 3405 C C . LEU D 2 135 ? -86.930 5.401 -24.414 1.00 151.18 318 LEU D C 1
ATOM 3406 O O . LEU D 2 135 ? -87.309 5.617 -25.570 1.00 149.98 318 LEU D O 1
ATOM 3411 N N . THR D 2 136 ? -87.772 5.058 -23.441 1.00 162.64 319 THR D N 1
ATOM 3412 C CA . THR D 2 136 ? -89.215 4.991 -23.669 1.00 162.61 319 THR D CA 1
ATOM 3413 C C . THR D 2 136 ? -89.901 6.284 -23.229 1.00 164.11 319 THR D C 1
ATOM 3414 O O . THR D 2 136 ? -89.893 7.285 -23.950 1.00 153.51 319 THR D O 1
#

InterPro domains:
  IPR013783 Immunoglobulin-like fold [G3DSA:2.60.40.10] (1-99)
  IPR036179 Immunoglobulin-like domain superfamily [SSF48726] (2-98)
  IPR050412 Immunoglobulin-like Receptors in Immune Regulation [PTHR11738] (2-101)